Protein AF-0000000080395780 (afdb_homodimer)

Nearest PDB structures (foldseek):
  2gs4-assembly1_A  TM=7.075E-01  e=8.295E-01  Escherichia coli
  2chp-assembly1_A  TM=6.358E-01  e=5.399E-01  Bacillus subtilis subsp. subtilis str. 168
  1n1q-assembly1_A  TM=7.567E-01  e=1.514E+00  Brevibacillus brevis
  2c41-assembly1_C  TM=6.742E-01  e=4.430E+00  Thermosynechococcus vestitus BP-1
  2gs4-assembly1_A  TM=7.280E-01  e=5.496E-01  Escherichia coli

Structure (mmCIF, N/CA/C/O backbone):
data_AF-0000000080395780-model_v1
#
loop_
_entity.id
_entity.type
_entity.pdbx_description
1 polymer 'Oxidoreductase transition metal ion binding protein'
#
loop_
_atom_site.group_PDB
_atom_site.id
_atom_site.type_symbol
_atom_site.label_atom_id
_atom_site.label_alt_id
_atom_site.label_comp_id
_atom_site.label_asym_id
_atom_site.label_entity_id
_atom_site.label_seq_id
_atom_site.pdbx_PDB_ins_code
_atom_site.Cartn_x
_atom_site.Cartn_y
_atom_site.Cartn_z
_atom_site.occupancy
_atom_site.B_iso_or_equiv
_atom_site.auth_seq_id
_atom_site.auth_comp_id
_atom_site.auth_asym_id
_atom_site.auth_atom_id
_atom_site.pdbx_PDB_model_num
ATOM 1 N N . MET A 1 1 ? -38.292 28.309 -46.746 1 22.97 1 MET A N 1
ATOM 2 C CA . MET A 1 1 ? -38.407 27.853 -45.364 1 22.97 1 MET A CA 1
ATOM 3 C C . MET A 1 1 ? -37.079 27.293 -44.864 1 22.97 1 MET A C 1
ATOM 5 O O . MET A 1 1 ? -36.515 26.383 -45.475 1 22.97 1 MET A O 1
ATOM 9 N N . PRO A 1 2 ? -36.232 28.089 -44.242 1 26.57 2 PRO A N 1
ATOM 10 C CA . PRO A 1 2 ? -34.82 27.813 -43.964 1 26.57 2 PRO A CA 1
ATOM 11 C C . PRO A 1 2 ? -34.623 26.592 -43.069 1 26.57 2 PRO A C 1
ATOM 13 O O . PRO A 1 2 ? -35.504 26.256 -42.273 1 26.57 2 PRO A O 1
ATOM 16 N N . LEU A 1 3 ? -33.977 25.518 -43.678 1 27.92 3 LEU A N 1
ATOM 17 C CA . LEU A 1 3 ? -33.705 24.191 -43.136 1 27.92 3 LEU A CA 1
ATOM 18 C C . LEU A 1 3 ? -33.093 24.289 -41.742 1 27.92 3 LEU A C 1
ATOM 20 O O . LEU A 1 3 ? -32.237 25.141 -41.494 1 27.92 3 LEU A O 1
ATOM 24 N N . PRO A 1 4 ? -33.887 23.835 -40.755 1 25.68 4 PRO A N 1
ATOM 25 C CA . PRO A 1 4 ? -33.547 24.086 -39.352 1 25.68 4 PRO A CA 1
ATOM 26 C C . PRO A 1 4 ? -32.147 23.597 -38.988 1 25.68 4 PRO A C 1
ATOM 28 O O . PRO A 1 4 ? -31.62 22.687 -39.633 1 25.68 4 PRO A O 1
ATOM 31 N N . PRO A 1 5 ? -31.367 24.479 -38.331 1 24.95 5 PRO A N 1
ATOM 32 C CA . PRO A 1 5 ? -29.953 24.238 -38.037 1 24.95 5 PRO A CA 1
ATOM 33 C C . PRO A 1 5 ? -29.713 22.894 -37.355 1 24.95 5 PRO A C 1
ATOM 35 O O . PRO A 1 5 ? -30.627 22.336 -36.742 1 24.95 5 PRO A O 1
ATOM 38 N N . THR A 1 6 ? -28.718 22.158 -37.886 1 23.05 6 THR A N 1
ATOM 39 C CA . THR A 1 6 ? -28.119 20.863 -37.581 1 23.05 6 THR A CA 1
ATOM 40 C C . THR A 1 6 ? -27.746 20.774 -36.104 1 23.05 6 THR A C 1
ATOM 42 O O . THR A 1 6 ? -27.019 21.626 -35.589 1 23.05 6 THR A O 1
ATOM 45 N N . LEU A 1 7 ? -28.605 20.199 -35.322 1 21.46 7 LEU A N 1
ATOM 46 C CA . LEU A 1 7 ? -28.451 20.039 -33.88 1 21.46 7 LEU A CA 1
ATOM 47 C C . LEU A 1 7 ? -27.068 19.495 -33.538 1 21.46 7 LEU A C 1
ATOM 49 O O . LEU A 1 7 ? -26.68 18.428 -34.018 1 21.46 7 LEU A O 1
ATOM 53 N N . ALA A 1 8 ? -26.124 20.363 -33.09 1 24.53 8 ALA A N 1
ATOM 54 C CA . ALA A 1 8 ? -24.772 20.154 -32.575 1 24.53 8 ALA A CA 1
ATOM 55 C C . ALA A 1 8 ? -24.752 19.054 -31.518 1 24.53 8 ALA A C 1
ATOM 57 O O . ALA A 1 8 ? -25.486 19.12 -30.53 1 24.53 8 ALA A O 1
ATOM 58 N N . SER A 1 9 ? -24.48 17.766 -31.97 1 21.58 9 SER A N 1
ATOM 59 C CA . SER A 1 9 ? -24.345 16.52 -31.223 1 21.58 9 SER A CA 1
ATOM 60 C C . SER A 1 9 ? -23.449 16.701 -30.002 1 21.58 9 SER A C 1
ATOM 62 O O . SER A 1 9 ? -22.261 17.001 -30.137 1 21.58 9 SER A O 1
ATOM 64 N N . GLN A 1 10 ? -23.991 17.311 -28.935 1 21.54 10 GLN A N 1
ATOM 65 C CA . GLN A 1 10 ? -23.267 17.482 -27.68 1 21.54 10 GLN A CA 1
ATOM 66 C C . GLN A 1 10 ? -22.61 16.177 -27.241 1 21.54 10 GLN A C 1
ATOM 68 O O . GLN A 1 10 ? -23.292 15.172 -27.031 1 21.54 10 GLN A O 1
ATOM 73 N N . SER A 1 11 ? -21.406 15.96 -27.759 1 23.2 11 SER A N 1
ATOM 74 C CA . SER A 1 11 ? -20.476 14.898 -27.389 1 23.2 11 SER A CA 1
ATOM 75 C C . SER A 1 11 ? -20.367 14.762 -25.874 1 23.2 11 SER A C 1
ATOM 77 O O . SER A 1 11 ? -19.863 15.662 -25.199 1 23.2 11 SER A O 1
ATOM 79 N N . SER A 1 12 ? -21.475 14.328 -25.253 1 23.87 12 SER A N 1
ATOM 80 C CA . SER A 1 12 ? -21.485 14.106 -23.811 1 23.87 12 SER A CA 1
ATOM 81 C C . SER A 1 12 ? -20.222 13.382 -23.354 1 23.87 12 SER A C 1
ATOM 83 O O . SER A 1 12 ? -19.944 12.267 -23.799 1 23.87 12 SER A O 1
ATOM 85 N N . ASP A 1 13 ? -19.216 14.164 -23.082 1 25.32 13 ASP A N 1
ATOM 86 C CA . ASP A 1 13 ? -17.92 13.808 -22.513 1 25.32 13 ASP A CA 1
ATOM 87 C C . ASP A 1 13 ? -18.083 12.872 -21.318 1 25.32 13 ASP A C 1
ATOM 89 O O . ASP A 1 13 ? -18.574 13.283 -20.263 1 25.32 13 ASP A O 1
ATOM 93 N N . ILE A 1 14 ? -18.591 11.61 -21.573 1 26.48 14 ILE A N 1
ATOM 94 C CA . ILE A 1 14 ? -18.611 10.565 -20.555 1 26.48 14 ILE A CA 1
ATOM 95 C C . ILE A 1 14 ? -17.291 10.568 -19.787 1 26.48 14 ILE A C 1
ATOM 97 O O . ILE A 1 14 ? -16.237 10.266 -20.351 1 26.48 14 ILE A O 1
ATOM 101 N N . THR A 1 15 ? -17.154 11.487 -18.906 1 25.93 15 THR A N 1
ATOM 102 C CA . THR A 1 15 ? -16.013 11.532 -17.998 1 25.93 15 THR A CA 1
ATOM 103 C C . THR A 1 15 ? -15.723 10.147 -17.426 1 25.93 15 THR A C 1
ATOM 105 O O . THR A 1 15 ? -16.624 9.482 -16.911 1 25.93 15 THR A O 1
ATOM 108 N N . PRO A 1 16 ? -14.752 9.432 -17.935 1 26.3 16 PRO A N 1
ATOM 109 C CA . PRO A 1 16 ? -14.407 8.09 -17.461 1 26.3 16 PRO A CA 1
ATOM 110 C C . PRO A 1 16 ? -14.541 7.945 -15.947 1 26.3 16 PRO A C 1
ATOM 112 O O . PRO A 1 16 ? -14.08 8.81 -15.198 1 26.3 16 PRO A O 1
ATOM 115 N N . LEU A 1 17 ? -15.676 7.398 -15.512 1 29.2 17 LEU A N 1
ATOM 116 C CA . LEU A 1 17 ? -15.843 7.05 -14.105 1 29.2 17 LEU A CA 1
ATOM 117 C C . LEU A 1 17 ? -14.502 6.698 -13.47 1 29.2 17 LEU A C 1
ATOM 119 O O . LEU A 1 17 ? -13.696 5.98 -14.067 1 29.2 17 LEU A O 1
ATOM 123 N N . ALA A 1 18 ? -14.083 7.365 -12.503 1 31.05 18 ALA A N 1
ATOM 124 C CA . ALA A 1 18 ? -12.911 7.217 -11.643 1 31.05 18 ALA A CA 1
ATOM 125 C C . ALA A 1 18 ? -12.582 5.744 -11.413 1 31.05 18 ALA A C 1
ATOM 127 O O . ALA A 1 18 ? -13.469 4.944 -11.105 1 31.05 18 ALA A O 1
ATOM 128 N N . THR A 1 19 ? -11.673 5.049 -12.009 1 33.39 19 THR A N 1
ATOM 129 C CA . THR A 1 19 ? -11.077 3.718 -12 1 33.39 19 THR A CA 1
ATOM 130 C C . THR A 1 19 ? -11.135 3.108 -10.602 1 33.39 19 THR A C 1
ATOM 132 O O . THR A 1 19 ? -10.707 3.732 -9.628 1 33.39 19 THR A O 1
ATOM 135 N N . SER A 1 20 ? -12.143 2.369 -10.215 1 35.5 20 SER A N 1
ATOM 136 C CA . SER A 1 20 ? -12.402 1.495 -9.076 1 35.5 20 SER A CA 1
ATOM 137 C C . SER A 1 20 ? -11.125 0.806 -8.605 1 35.5 20 SER A C 1
ATOM 139 O O . SER A 1 20 ? -11.176 -0.121 -7.794 1 35.5 20 SER A O 1
ATOM 141 N N . GLU A 1 21 ? -10.089 1.049 -9.14 1 38.84 21 GLU A N 1
ATOM 142 C CA . GLU A 1 21 ? -8.811 0.377 -8.927 1 38.84 21 GLU A CA 1
ATOM 143 C C . GLU A 1 21 ? -8.648 -0.049 -7.471 1 38.84 21 GLU A C 1
ATOM 145 O O . GLU A 1 21 ? -8.166 -1.148 -7.19 1 38.84 21 GLU A O 1
ATOM 150 N N . ASP A 1 22 ? -8.471 0.922 -6.386 1 44.02 22 ASP A N 1
ATOM 151 C CA . ASP A 1 22 ? -7.91 0.649 -5.066 1 44.02 22 ASP A CA 1
ATOM 152 C C . ASP A 1 22 ? -9.013 0.372 -4.047 1 44.02 22 ASP A C 1
ATOM 154 O O . ASP A 1 22 ? -9.383 1.254 -3.27 1 44.02 22 ASP A O 1
ATOM 158 N N . SER A 1 23 ? -10.056 -0.234 -4.441 1 52.69 23 SER A N 1
ATOM 159 C CA . SER A 1 23 ? -10.938 -0.383 -3.289 1 52.69 23 SER A CA 1
ATOM 160 C C . SER A 1 23 ? -10.181 -0.916 -2.078 1 52.69 23 SER A C 1
ATOM 162 O O . SER A 1 23 ? -9.807 -2.09 -2.04 1 52.69 23 SER A O 1
ATOM 164 N N . PRO A 1 24 ? -9.464 0.003 -1.349 1 59.15 24 PRO A N 1
ATOM 165 C CA . PRO A 1 24 ? -8.617 -0.388 -0.219 1 59.15 24 PRO A CA 1
ATOM 166 C C . PRO A 1 24 ? -9.38 -1.173 0.846 1 59.15 24 PRO A C 1
ATOM 168 O O . PRO A 1 24 ? -10.585 -0.977 1.018 1 59.15 24 PRO A O 1
ATOM 171 N N . CYS A 1 25 ? -9.051 -2.385 1.11 1 77.61 25 CYS A N 1
ATOM 172 C CA . CYS A 1 25 ? -9.531 -3.276 2.16 1 77.61 25 CYS A CA 1
ATOM 173 C C . CYS A 1 25 ? -9.529 -2.576 3.513 1 77.61 25 CYS A C 1
ATOM 175 O O . CYS A 1 25 ? -8.78 -2.958 4.414 1 77.61 25 CYS A O 1
ATOM 177 N N . PHE A 1 26 ? -10.298 -1.394 3.547 1 85.2 26 PHE A N 1
ATOM 178 C CA . PHE A 1 26 ? -10.492 -0.717 4.824 1 85.2 26 PHE A CA 1
ATOM 179 C C . PHE A 1 26 ? -11.881 -1.003 5.383 1 85.2 26 PHE A C 1
ATOM 181 O O . PHE A 1 26 ? -12.866 -1.004 4.642 1 85.2 26 PHE A O 1
ATOM 188 N N . GLY A 1 27 ? -11.997 -1.298 6.693 1 84.65 27 GLY A N 1
ATOM 189 C CA . GLY A 1 27 ? -13.31 -1.376 7.313 1 84.65 27 GLY A CA 1
ATOM 190 C C . GLY A 1 27 ? -14.05 -0.052 7.312 1 84.65 27 GLY A C 1
ATOM 191 O O . GLY A 1 27 ? -15.246 -0.003 7.018 1 84.65 27 GLY A O 1
ATOM 192 N N . ASP A 1 28 ? -13.434 0.92 7.692 1 90.12 28 ASP A N 1
ATOM 193 C CA . ASP A 1 28 ? -13.882 2.309 7.689 1 90.12 28 ASP A CA 1
ATOM 194 C C . ASP A 1 28 ? -12.695 3.269 7.646 1 90.12 28 ASP A C 1
ATOM 196 O O . ASP A 1 28 ? -11.547 2.839 7.518 1 90.12 28 ASP A O 1
ATOM 200 N N . ILE A 1 29 ? -13.002 4.528 7.699 1 92 29 ILE A N 1
ATOM 201 C CA . ILE A 1 29 ? -11.956 5.53 7.529 1 92 29 ILE A CA 1
ATOM 202 C C . ILE A 1 29 ? -10.988 5.471 8.708 1 92 29 ILE A C 1
ATOM 204 O O . ILE A 1 29 ? -9.805 5.79 8.565 1 92 29 ILE A O 1
ATOM 208 N N . PHE A 1 30 ? -11.456 5.095 9.909 1 92.54 30 PHE A N 1
ATOM 209 C CA . PHE A 1 30 ? -10.594 4.936 11.074 1 92.54 30 PHE A CA 1
ATOM 210 C C . PHE A 1 30 ? -9.582 3.818 10.851 1 92.54 30 PHE A C 1
ATOM 212 O O . PHE A 1 30 ? -8.399 3.974 11.159 1 92.54 30 PHE A O 1
ATOM 219 N N . ASP A 1 31 ? -10.036 2.771 10.287 1 92.29 31 ASP A N 1
ATOM 220 C CA . ASP A 1 31 ? -9.17 1.645 9.95 1 92.29 31 ASP A CA 1
ATOM 221 C C . ASP A 1 31 ? -8.102 2.058 8.939 1 92.29 31 ASP A C 1
ATOM 223 O O . ASP A 1 31 ? -6.948 1.636 9.04 1 92.29 31 ASP A O 1
ATOM 227 N N . ALA A 1 32 ? -8.509 2.826 7.976 1 94.34 32 ALA A N 1
ATOM 228 C CA . ALA A 1 32 ? -7.555 3.338 6.995 1 94.34 32 ALA A CA 1
ATOM 229 C C . ALA A 1 32 ? -6.459 4.156 7.671 1 94.34 32 ALA A C 1
ATOM 231 O O . ALA A 1 32 ? -5.273 3.97 7.389 1 94.34 32 ALA A O 1
ATOM 232 N N . GLY A 1 33 ? -6.874 5.005 8.528 1 96.46 33 GLY A N 1
ATOM 233 C CA . GLY A 1 33 ? -5.907 5.815 9.251 1 96.46 33 GLY A CA 1
ATOM 234 C C . GLY A 1 33 ? -4.962 4.994 10.108 1 96.46 33 GLY A C 1
ATOM 235 O O . GLY A 1 33 ? -3.77 5.297 10.192 1 96.46 33 GLY A O 1
ATOM 236 N N . LEU A 1 34 ? -5.501 3.981 10.737 1 95.53 34 LEU A N 1
ATOM 237 C CA . LEU A 1 34 ? -4.67 3.106 11.557 1 95.53 34 LEU A CA 1
ATOM 238 C C . LEU A 1 34 ? -3.612 2.409 10.709 1 95.53 34 LEU A C 1
ATOM 240 O O . LEU A 1 34 ? -2.462 2.272 11.133 1 95.53 34 LEU A O 1
ATOM 244 N N . LYS A 1 35 ? -4.003 1.974 9.572 1 93.32 35 LYS A N 1
ATOM 245 C CA . LYS A 1 35 ? -3.053 1.326 8.673 1 93.32 35 LYS A CA 1
ATOM 246 C C . LYS A 1 35 ? -1.955 2.294 8.243 1 93.32 35 LYS A C 1
ATOM 248 O O . LYS A 1 35 ? -0.789 1.909 8.134 1 93.32 35 LYS A O 1
ATOM 253 N N . VAL A 1 36 ? -2.325 3.503 8.008 1 96.29 36 VAL A N 1
ATOM 254 C CA . VAL A 1 36 ? -1.35 4.52 7.632 1 96.29 36 VAL A CA 1
ATOM 255 C C . VAL A 1 36 ? -0.366 4.743 8.779 1 96.29 36 VAL A C 1
ATOM 257 O O . VAL A 1 36 ? 0.85 4.716 8.576 1 96.29 36 VAL A O 1
ATOM 260 N N . LEU A 1 37 ? -0.902 4.904 9.968 1 97.27 37 LEU A N 1
ATOM 261 C CA . LEU A 1 37 ? -0.057 5.228 11.112 1 97.27 37 LEU A CA 1
ATOM 262 C C . LEU A 1 37 ? 0.855 4.057 11.462 1 97.27 37 LEU A C 1
ATOM 264 O O . LEU A 1 37 ? 1.933 4.252 12.029 1 97.27 37 LEU A O 1
ATOM 268 N N . ASN A 1 38 ? 0.49 2.876 11.051 1 94.02 38 ASN A N 1
ATOM 269 C CA . ASN A 1 38 ? 1.279 1.696 11.388 1 94.02 38 ASN A CA 1
ATOM 270 C C . ASN A 1 38 ? 2.243 1.326 10.264 1 94.02 38 ASN A C 1
ATOM 272 O O . ASN A 1 38 ? 3.11 0.469 10.442 1 94.02 38 ASN A O 1
ATOM 276 N N . ALA A 1 39 ? 2.071 1.9 9.123 1 90.48 39 ALA A N 1
ATOM 277 C CA . ALA A 1 39 ? 3.033 1.683 8.046 1 90.48 39 ALA A CA 1
ATOM 278 C C . ALA A 1 39 ? 4.341 2.42 8.322 1 90.48 39 ALA A C 1
ATOM 280 O O . ALA A 1 39 ? 4.33 3.563 8.786 1 90.48 39 ALA A O 1
ATOM 281 N N . SER A 1 40 ? 5.409 1.794 8.107 1 89.32 40 SER A N 1
ATOM 282 C CA . SER A 1 40 ? 6.699 2.428 8.361 1 89.32 40 SER A CA 1
ATOM 283 C C . SER A 1 40 ? 7.187 3.198 7.138 1 89.32 40 SER A C 1
ATOM 285 O O . SER A 1 40 ? 7.938 4.166 7.267 1 89.32 40 SER A O 1
ATOM 287 N N . CYS A 1 41 ? 6.718 2.866 5.953 1 89.29 41 CYS A N 1
ATOM 288 C CA . CYS A 1 41 ? 7.176 3.45 4.698 1 89.29 41 CYS A CA 1
ATOM 289 C C . CYS A 1 41 ? 6.356 4.684 4.34 1 89.29 41 CYS A C 1
ATOM 291 O O . CYS A 1 41 ? 5.137 4.6 4.181 1 89.29 41 CYS A O 1
ATOM 293 N N . PRO A 1 42 ? 7.011 5.776 4.158 1 93.29 42 PRO A N 1
ATOM 294 C CA . PRO A 1 42 ? 6.266 6.995 3.834 1 93.29 42 PRO A CA 1
ATOM 295 C C . PRO A 1 42 ? 5.506 6.889 2.514 1 93.29 42 PRO A C 1
ATOM 297 O O . PRO A 1 42 ? 4.435 7.483 2.365 1 93.29 42 PRO A O 1
ATOM 300 N N . PHE A 1 43 ? 6.061 6.202 1.592 1 90.6 43 PHE A N 1
ATOM 301 C CA . PHE A 1 43 ? 5.372 6.029 0.319 1 90.6 43 PHE A CA 1
ATOM 302 C C . PHE A 1 43 ? 4.104 5.202 0.497 1 90.6 43 PHE A C 1
ATOM 304 O O . PHE A 1 43 ? 3.08 5.484 -0.127 1 90.6 43 PHE A O 1
ATOM 311 N N . GLN A 1 44 ? 4.218 4.21 1.323 1 89.87 44 GLN A N 1
ATOM 312 C CA . GLN A 1 44 ? 3.034 3.413 1.625 1 89.87 44 GLN A CA 1
ATOM 313 C C . GLN A 1 44 ? 1.99 4.24 2.369 1 89.87 44 GLN A C 1
ATOM 315 O O . GLN A 1 44 ? 0.789 4.098 2.125 1 89.87 44 GLN A O 1
ATOM 320 N N . LYS A 1 45 ? 2.453 5.05 3.253 1 95.03 45 LYS A N 1
ATOM 321 C CA . LYS A 1 45 ? 1.538 5.95 3.949 1 95.03 45 LYS A CA 1
ATOM 322 C C . LYS A 1 45 ? 0.757 6.811 2.961 1 95.03 45 LYS A C 1
ATOM 324 O O . LYS A 1 45 ? -0.456 6.98 3.1 1 95.03 45 LYS A O 1
ATOM 329 N N . ALA A 1 46 ? 1.491 7.333 2.031 1 96.09 46 ALA A N 1
ATOM 330 C CA . ALA A 1 46 ? 0.864 8.203 1.039 1 96.09 46 ALA A CA 1
ATOM 331 C C . ALA A 1 46 ? -0.147 7.432 0.195 1 96.09 46 ALA A C 1
ATOM 333 O O . ALA A 1 46 ? -1.274 7.89 -0.006 1 96.09 46 ALA A O 1
ATOM 334 N N . SER A 1 47 ? 0.25 6.274 -0.216 1 91.04 47 SER A N 1
ATOM 335 C CA . SER A 1 47 ? -0.625 5.458 -1.052 1 91.04 47 SER A CA 1
ATOM 336 C C . SER A 1 47 ? -1.884 5.046 -0.297 1 91.04 47 SER A C 1
ATOM 338 O O . SER A 1 47 ? -2.988 5.106 -0.841 1 91.04 47 SER A O 1
ATOM 340 N N . LEU A 1 48 ? -1.706 4.622 0.919 1 93.04 48 LEU A N 1
ATOM 341 C CA . LEU A 1 48 ? -2.841 4.229 1.747 1 93.04 48 LEU A CA 1
ATOM 342 C C . LEU A 1 48 ? -3.771 5.413 1.993 1 93.04 48 LEU A C 1
ATOM 344 O O . LEU A 1 48 ? -4.995 5.259 1.98 1 93.04 48 LEU A O 1
ATOM 348 N N . THR A 1 49 ? -3.172 6.515 2.17 1 96.94 49 THR A N 1
ATOM 349 C CA . THR A 1 49 ? -3.957 7.723 2.398 1 96.94 49 THR A CA 1
ATOM 350 C C . THR A 1 49 ? -4.81 8.052 1.176 1 96.94 49 THR A C 1
ATOM 352 O O . THR A 1 49 ? -6.02 8.256 1.293 1 96.94 49 THR A O 1
ATOM 355 N N . LEU A 1 50 ? -4.179 8.093 0.087 1 94.92 50 LEU A N 1
ATOM 356 C CA . LEU A 1 50 ? -4.907 8.422 -1.134 1 94.92 50 LEU A CA 1
ATOM 357 C C . LEU A 1 50 ? -6.025 7.417 -1.388 1 94.92 50 LEU A C 1
ATOM 359 O O . LEU A 1 50 ? -7.164 7.805 -1.659 1 94.92 50 LEU A O 1
ATOM 363 N N . SER A 1 51 ? -5.696 6.2 -1.2 1 90.7 51 SER A N 1
ATOM 364 C CA . SER A 1 51 ? -6.686 5.151 -1.422 1 90.7 51 SER A CA 1
ATOM 365 C C . SER A 1 51 ? -7.849 5.272 -0.443 1 90.7 51 SER A C 1
ATOM 367 O O . SER A 1 51 ? -9.012 5.163 -0.836 1 90.7 51 SER A O 1
ATOM 369 N N . GLY A 1 52 ? -7.509 5.459 0.828 1 93.45 52 GLY A N 1
ATOM 370 C CA . GLY A 1 52 ? -8.537 5.555 1.851 1 93.45 52 GLY A CA 1
ATOM 371 C C . GLY A 1 52 ? -9.412 6.786 1.706 1 93.45 52 GLY A C 1
ATOM 372 O O . GLY A 1 52 ? -10.64 6.692 1.763 1 93.45 52 GLY A O 1
ATOM 373 N N . VAL A 1 53 ? -8.823 7.875 1.454 1 96.39 53 VAL A N 1
ATOM 374 C CA . VAL A 1 53 ? -9.571 9.125 1.371 1 96.39 53 VAL A CA 1
ATOM 375 C C . VAL A 1 53 ? -10.398 9.148 0.087 1 96.39 53 VAL A C 1
ATOM 377 O O . VAL A 1 53 ? -11.542 9.609 0.087 1 96.39 53 VAL A O 1
ATOM 380 N N . ASP A 1 54 ? -9.826 8.681 -0.981 1 91.9 54 ASP A N 1
ATOM 381 C CA . ASP A 1 54 ? -10.595 8.608 -2.219 1 91.9 54 ASP A CA 1
ATOM 382 C C . ASP A 1 54 ? -11.814 7.703 -2.056 1 91.9 54 ASP A C 1
ATOM 384 O O . ASP A 1 54 ? -12.904 8.03 -2.53 1 91.9 54 ASP A O 1
ATOM 388 N N . ALA A 1 55 ? -11.624 6.609 -1.362 1 88.76 55 ALA A N 1
ATOM 389 C CA . ALA A 1 55 ? -12.752 5.718 -1.101 1 88.76 55 ALA A CA 1
ATOM 390 C C . ALA A 1 55 ? -13.827 6.421 -0.277 1 88.76 55 ALA A C 1
ATOM 392 O O . ALA A 1 55 ? -15.022 6.228 -0.511 1 88.76 55 ALA A O 1
ATOM 393 N N . TYR A 1 56 ? -13.428 7.216 0.684 1 92.37 56 TYR A N 1
ATOM 394 C CA . TYR A 1 56 ? -14.357 7.971 1.516 1 92.37 56 TYR A CA 1
ATOM 395 C C . TYR A 1 56 ? -15.105 9.013 0.692 1 92.37 56 TYR A C 1
ATOM 397 O O . TYR A 1 56 ? -16.332 9.111 0.769 1 92.37 56 TYR A O 1
ATOM 405 N N . LEU A 1 57 ? -14.386 9.717 -0.135 1 88.16 57 LEU A N 1
ATOM 406 C CA . LEU A 1 57 ? -14.965 10.798 -0.926 1 88.16 57 LEU A CA 1
ATOM 407 C C . LEU A 1 57 ? -15.904 10.247 -1.994 1 88.16 57 LEU A C 1
ATOM 409 O O . LEU A 1 57 ? -16.868 10.912 -2.381 1 88.16 57 LEU A O 1
ATOM 413 N N . GLU A 1 58 ? -15.68 9.083 -2.392 1 84.95 58 GLU A N 1
ATOM 414 C CA . GLU A 1 58 ? -16.502 8.448 -3.416 1 84.95 58 GLU A CA 1
ATOM 415 C C . GLU A 1 58 ? -17.668 7.684 -2.793 1 84.95 58 GLU A C 1
ATOM 417 O O . GLU A 1 58 ? -18.476 7.085 -3.506 1 84.95 58 GLU A O 1
ATOM 422 N N . GLY A 1 59 ? -17.747 7.671 -1.489 1 85.62 59 GLY A N 1
ATOM 423 C CA . GLY A 1 59 ? -18.858 7.04 -0.795 1 85.62 59 GLY A CA 1
ATOM 424 C C . GLY A 1 59 ? -18.666 5.549 -0.593 1 85.62 59 GLY A C 1
ATOM 425 O O . GLY A 1 59 ? -19.587 4.852 -0.162 1 85.62 59 GLY A O 1
ATOM 426 N N . ARG A 1 60 ? -17.453 5.042 -0.797 1 83.34 60 ARG A N 1
ATOM 427 C CA . ARG A 1 60 ? -17.184 3.611 -0.698 1 83.34 60 ARG A CA 1
ATOM 428 C C . ARG A 1 60 ? -16.67 3.245 0.691 1 83.34 60 ARG A C 1
ATOM 430 O O . ARG A 1 60 ? -16.565 2.064 1.028 1 83.34 60 ARG A O 1
ATOM 437 N N . LEU A 1 61 ? -16.318 4.199 1.439 1 87.64 61 LEU A N 1
ATOM 438 C CA . LEU A 1 61 ? -15.805 4.043 2.796 1 87.64 61 LEU A CA 1
ATOM 439 C C . LEU A 1 61 ? -16.465 5.039 3.743 1 87.64 61 LEU A C 1
ATOM 441 O O . LEU A 1 61 ? -16.621 6.215 3.405 1 87.64 61 LEU A O 1
ATOM 445 N N . GLY A 1 62 ? -16.92 4.573 4.801 1 87.7 62 GLY A N 1
ATOM 446 C CA . GLY A 1 62 ? -17.62 5.446 5.73 1 87.7 62 GLY A CA 1
ATOM 447 C C . GLY A 1 62 ? -16.85 5.691 7.014 1 87.7 62 GLY A C 1
ATOM 448 O O . GLY A 1 62 ? -15.745 5.173 7.19 1 87.7 62 GLY A O 1
ATOM 449 N N . LEU A 1 63 ? -17.428 6.543 7.752 1 88.03 63 LEU A N 1
ATOM 450 C CA . LEU A 1 63 ? -16.965 6.717 9.125 1 88.03 63 LEU A CA 1
ATOM 451 C C . LEU A 1 63 ? -17.322 5.504 9.977 1 88.03 63 LEU A C 1
ATOM 453 O O . LEU A 1 63 ? -18.201 4.72 9.61 1 88.03 63 LEU A O 1
ATOM 457 N N . PRO A 1 64 ? -16.512 5.325 11.061 1 82.27 64 PRO A N 1
ATOM 458 C CA . PRO A 1 64 ? -16.941 4.237 11.942 1 82.27 64 PRO A CA 1
ATOM 459 C C . PRO A 1 64 ? -18.373 4.412 12.441 1 82.27 64 PRO A C 1
ATOM 461 O O . PRO A 1 64 ? -18.791 5.531 12.749 1 82.27 64 PRO A O 1
ATOM 464 N N . SER A 1 65 ? -19.053 3.27 12.442 1 79.26 65 SER A N 1
ATOM 465 C CA . SER A 1 65 ? -20.446 3.293 12.876 1 79.26 65 SER A CA 1
ATOM 466 C C . SER A 1 65 ? -20.558 3.631 14.359 1 79.26 65 SER A C 1
ATOM 468 O O . SER A 1 65 ? -21.591 4.13 14.811 1 79.26 65 SER A O 1
ATOM 470 N N . SER A 1 66 ? -19.541 3.462 15.079 1 78.41 66 SER A N 1
ATOM 471 C CA . SER A 1 66 ? -19.571 3.641 16.527 1 78.41 66 SER A CA 1
ATOM 472 C C . SER A 1 66 ? -19.155 5.055 16.918 1 78.41 66 SER A C 1
ATOM 474 O O . SER A 1 66 ? -18.951 5.343 18.1 1 78.41 66 SER A O 1
ATOM 476 N N . LEU A 1 67 ? -19.087 5.961 16.002 1 77.43 67 LEU A N 1
ATOM 477 C CA . LEU A 1 67 ? -18.66 7.311 16.355 1 77.43 67 LEU A CA 1
ATOM 478 C C . LEU A 1 67 ? -19.727 8.018 17.184 1 77.43 67 LEU A C 1
ATOM 480 O O . LEU A 1 67 ? -20.922 7.879 16.915 1 77.43 67 LEU A O 1
ATOM 484 N N . PRO A 1 68 ? -19.323 8.77 18.195 1 76.24 68 PRO A N 1
ATOM 485 C CA . PRO A 1 68 ? -17.939 8.946 18.641 1 76.24 68 PRO A CA 1
ATOM 486 C C . PRO A 1 68 ? -17.395 7.723 19.374 1 76.24 68 PRO A C 1
ATOM 488 O O . PRO A 1 68 ? -18.147 7.021 20.055 1 76.24 68 PRO A O 1
ATOM 491 N N . LEU A 1 69 ? -16.157 7.455 19.195 1 83.17 69 LEU A N 1
ATOM 492 C CA . LEU A 1 69 ? -15.471 6.393 19.922 1 83.17 69 LEU A CA 1
ATOM 493 C C . LEU A 1 69 ? -15.113 6.844 21.334 1 83.17 69 LEU A C 1
ATOM 495 O O . LEU A 1 69 ? -14.968 8.041 21.589 1 83.17 69 LEU A O 1
ATOM 499 N N . SER A 1 70 ? -15.085 5.896 22.233 1 88.09 70 SER A N 1
ATOM 500 C CA . SER A 1 70 ? -14.626 6.252 23.572 1 88.09 70 SER A CA 1
ATOM 501 C C . SER A 1 70 ? -13.124 6.515 23.59 1 88.09 70 SER A C 1
ATOM 503 O O . SER A 1 70 ? -12.39 6.01 22.739 1 88.09 70 SER A O 1
ATOM 505 N N . LYS A 1 71 ? -12.784 7.358 24.517 1 90 71 LYS A N 1
ATOM 506 C CA . LYS A 1 71 ? -11.366 7.666 24.679 1 90 71 LYS A CA 1
ATOM 507 C C . LYS A 1 71 ? -10.546 6.395 24.877 1 90 71 LYS A C 1
ATOM 509 O O . LYS A 1 71 ? -9.471 6.245 24.292 1 90 71 LYS A O 1
ATOM 514 N N . GLU A 1 72 ? -11.011 5.499 25.641 1 91.71 72 GLU A N 1
ATOM 515 C CA . GLU A 1 72 ? -10.328 4.241 25.93 1 91.71 72 GLU A CA 1
ATOM 516 C C . GLU A 1 72 ? -10.166 3.399 24.668 1 91.71 72 GLU A C 1
ATOM 518 O O . GLU A 1 72 ? -9.099 2.828 24.429 1 91.71 72 GLU A O 1
ATOM 523 N N . GLU A 1 73 ? -11.145 3.351 23.892 1 88.69 73 GLU A N 1
ATOM 524 C CA . GLU A 1 73 ? -11.119 2.586 22.649 1 88.69 73 GLU A CA 1
ATOM 525 C C . GLU A 1 73 ? -10.102 3.162 21.668 1 88.69 73 GLU A C 1
ATOM 527 O O . GLU A 1 73 ? -9.359 2.417 21.027 1 88.69 73 GLU A O 1
ATOM 532 N N . VAL A 1 74 ? -10.124 4.456 21.562 1 90.72 74 VAL A N 1
ATOM 533 C CA . VAL A 1 74 ? -9.227 5.138 20.636 1 90.72 74 VAL A CA 1
ATOM 534 C C . VAL A 1 74 ? -7.779 4.932 21.073 1 90.72 74 VAL A C 1
ATOM 536 O O . VAL A 1 74 ? -6.934 4.523 20.272 1 90.72 74 VAL A O 1
ATOM 539 N N . LEU A 1 75 ? -7.545 5.172 22.355 1 89.82 75 LEU A N 1
ATOM 540 C CA . LEU A 1 75 ? -6.175 5.127 22.854 1 89.82 75 LEU A CA 1
ATOM 541 C C . LEU A 1 75 ? -5.635 3.701 22.833 1 89.82 75 LEU A C 1
ATOM 543 O O . LEU A 1 75 ? -4.424 3.493 22.729 1 89.82 75 LEU A O 1
ATOM 547 N N . ALA A 1 76 ? -6.496 2.734 22.877 1 92.72 76 ALA A N 1
ATOM 548 C CA . ALA A 1 76 ? -6.088 1.333 22.816 1 92.72 76 ALA A CA 1
ATOM 549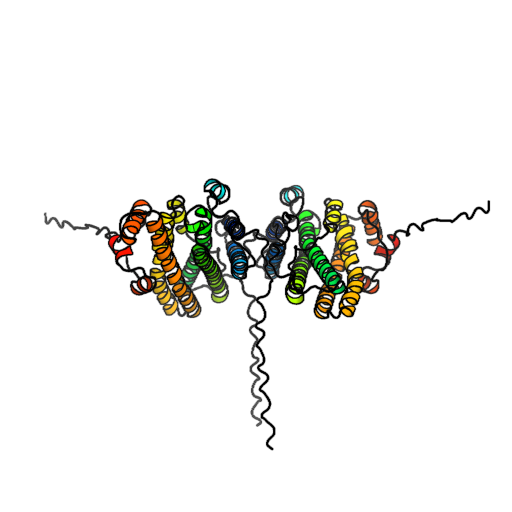 C C . ALA A 1 76 ? -5.662 0.947 21.403 1 92.72 76 ALA A C 1
ATOM 551 O O . ALA A 1 76 ? -4.858 0.03 21.219 1 92.72 76 ALA A O 1
ATOM 552 N N . ARG A 1 77 ? -6.096 1.687 20.453 1 92.13 77 ARG A N 1
ATOM 553 C CA . ARG A 1 77 ? -5.898 1.284 19.065 1 92.13 77 ARG A CA 1
ATOM 554 C C . ARG A 1 77 ? -4.818 2.128 18.397 1 92.13 77 ARG A C 1
ATOM 556 O O . ARG A 1 77 ? -4.099 1.645 17.52 1 92.13 77 ARG A O 1
ATOM 563 N N . ILE A 1 78 ? -4.717 3.367 18.744 1 94.62 78 ILE A N 1
ATOM 564 C CA . ILE A 1 78 ? -3.813 4.284 18.059 1 94.62 78 ILE A CA 1
ATOM 565 C C . ILE A 1 78 ? -2.393 4.105 18.593 1 94.62 78 ILE A C 1
ATOM 567 O O . ILE A 1 78 ? -2.195 3.93 19.798 1 94.62 78 ILE A O 1
ATOM 571 N N . PRO A 1 79 ? -1.442 4.002 17.784 1 95.9 79 PRO A N 1
ATOM 572 C CA . PRO A 1 79 ? -0.065 3.912 18.273 1 95.9 79 PRO A CA 1
ATOM 573 C C . PRO A 1 79 ? 0.389 5.18 18.994 1 95.9 79 PRO A C 1
ATOM 575 O O . PRO A 1 79 ? -0.089 6.274 18.686 1 95.9 79 PRO A O 1
ATOM 578 N N . VAL A 1 80 ? 1.346 4.943 19.876 1 93.73 80 VAL A N 1
ATOM 579 C CA . VAL A 1 80 ? 1.914 6.071 20.606 1 93.73 80 VAL A CA 1
ATOM 580 C C . VAL A 1 80 ? 2.639 7.002 19.637 1 93.73 80 VAL A C 1
ATOM 582 O O . VAL A 1 80 ? 2.547 8.226 19.756 1 93.73 80 VAL A O 1
ATOM 585 N N . LYS A 1 81 ? 3.307 6.423 18.72 1 94.69 81 LYS A N 1
ATOM 586 C CA . LYS A 1 81 ? 4.015 7.115 17.647 1 94.69 81 LYS A CA 1
ATOM 587 C C . LYS A 1 81 ? 3.848 6.385 16.317 1 94.69 81 LYS A C 1
ATOM 589 O O . LYS A 1 81 ? 3.905 5.155 16.268 1 94.69 81 LYS A O 1
ATOM 594 N N . PRO A 1 82 ? 3.537 7.15 15.258 1 95.67 82 PRO A N 1
ATOM 595 C CA . PRO A 1 82 ? 3.461 6.474 13.961 1 95.67 82 PRO A CA 1
ATOM 596 C C . PRO A 1 82 ? 4.736 5.706 13.62 1 95.67 82 PRO A C 1
ATOM 598 O O . PRO A 1 82 ? 5.838 6.16 13.939 1 95.67 82 PRO A O 1
ATOM 601 N N . ALA A 1 83 ? 4.566 4.612 12.976 1 92.92 83 ALA A N 1
ATOM 602 C CA . ALA A 1 83 ? 5.716 3.815 12.558 1 92.92 83 ALA A CA 1
ATOM 603 C C . ALA A 1 83 ? 6.555 4.563 11.526 1 92.92 83 ALA A C 1
ATOM 605 O O . ALA A 1 83 ? 6.016 5.276 10.676 1 92.92 83 ALA A O 1
ATOM 606 N N . ARG A 1 84 ? 7.819 4.41 11.607 1 89.12 84 ARG A N 1
ATOM 607 C CA . ARG A 1 84 ? 8.782 5.008 10.687 1 89.12 84 ARG A CA 1
ATOM 608 C C . ARG A 1 84 ? 9.876 4.012 10.316 1 89.12 84 ARG A C 1
ATOM 610 O O . ARG A 1 84 ? 10.105 3.037 11.035 1 89.12 84 ARG A O 1
ATOM 617 N N . PRO A 1 85 ? 10.356 4.163 9.056 1 78.06 85 PRO A N 1
ATOM 618 C CA . PRO A 1 85 ? 11.454 3.252 8.724 1 78.06 85 PRO A CA 1
ATOM 619 C C . PRO A 1 85 ? 12.598 3.314 9.733 1 78.06 85 PRO A C 1
ATOM 621 O O . PRO A 1 85 ? 12.864 4.374 10.307 1 78.06 85 PRO A O 1
ATOM 624 N N . THR A 1 86 ? 12.977 2.011 10.12 1 62.19 86 THR A N 1
ATOM 625 C CA . THR A 1 86 ? 14.163 1.999 10.97 1 62.19 86 THR A CA 1
ATOM 626 C C . THR A 1 86 ? 15.356 2.612 10.242 1 62.19 86 THR A C 1
ATOM 628 O O . THR A 1 86 ? 15.621 2.279 9.085 1 62.19 86 THR A O 1
ATOM 631 N N . HIS A 1 87 ? 15.548 3.647 10.048 1 50.04 87 HIS A N 1
ATOM 632 C CA . HIS A 1 87 ? 16.694 4.24 9.369 1 50.04 87 HIS A CA 1
ATOM 633 C C . HIS A 1 87 ? 17.948 3.393 9.563 1 50.04 87 HIS A C 1
ATOM 635 O O . HIS A 1 87 ? 18.419 3.223 10.69 1 50.04 87 HIS A O 1
ATOM 641 N N . PRO A 1 88 ? 18.275 2.117 9.044 1 39.17 88 PRO A N 1
ATOM 642 C CA . PRO A 1 88 ? 19.725 2.233 9.214 1 39.17 88 PRO A CA 1
ATOM 643 C C . PRO A 1 88 ? 20.249 3.628 8.879 1 39.17 88 PRO A C 1
ATOM 645 O O . PRO A 1 88 ? 19.657 4.333 8.058 1 39.17 88 PRO A O 1
ATOM 648 N N . ARG A 1 89 ? 20.787 4.471 9.772 1 36.71 89 ARG A N 1
ATOM 649 C CA . ARG A 1 89 ? 21.64 5.517 9.216 1 36.71 89 ARG A CA 1
ATOM 650 C C . ARG A 1 89 ? 22.076 5.171 7.797 1 36.71 89 ARG A C 1
ATOM 652 O O . ARG A 1 89 ? 22.19 3.994 7.446 1 36.71 89 ARG A O 1
ATOM 659 N N . ALA A 1 90 ? 21.893 6.042 6.801 1 32.23 90 ALA A N 1
ATOM 660 C CA . ALA A 1 90 ? 22.358 5.857 5.429 1 32.23 90 ALA A CA 1
ATOM 661 C C . ALA A 1 90 ? 23.397 4.742 5.348 1 32.23 90 ALA A C 1
ATOM 663 O O . ALA A 1 90 ? 24.467 4.837 5.953 1 32.23 90 ALA A O 1
ATOM 664 N N . PRO A 1 91 ? 23.093 3.476 5.394 1 32.54 91 PRO A N 1
ATOM 665 C CA . PRO A 1 91 ? 24.347 2.858 4.955 1 32.54 91 PRO A CA 1
ATOM 666 C C . PRO A 1 91 ? 25.044 3.656 3.856 1 32.54 91 PRO A C 1
ATOM 668 O O . PRO A 1 91 ? 24.391 4.396 3.116 1 32.54 91 PRO A O 1
ATOM 671 N N . SER A 1 92 ? 26.371 3.89 3.951 1 29.58 92 SER A N 1
ATOM 672 C CA . SER A 1 92 ? 27.128 4.355 2.793 1 29.58 92 SER A CA 1
ATOM 673 C C . SER A 1 92 ? 26.537 3.818 1.494 1 29.58 92 SER A C 1
ATOM 675 O O . SER A 1 92 ? 26.306 2.615 1.362 1 29.58 92 SER A O 1
ATOM 677 N N . LEU A 1 93 ? 25.515 4.442 0.954 1 31 93 LEU A N 1
ATOM 678 C CA . LEU A 1 93 ? 25.181 4.099 -0.424 1 31 93 LEU A CA 1
ATOM 679 C C . LEU A 1 93 ? 26.248 3.195 -1.032 1 31 93 LEU A C 1
ATOM 681 O O . LEU A 1 93 ? 27.444 3.419 -0.834 1 31 93 LEU A O 1
ATOM 685 N N . PRO A 1 94 ? 26.023 1.993 -1.255 1 31.38 94 PRO A N 1
ATOM 686 C CA . PRO A 1 94 ? 27.137 1.442 -2.03 1 31.38 94 PRO A CA 1
ATOM 687 C C . PRO A 1 94 ? 27.684 2.428 -3.059 1 31.38 94 PRO A C 1
ATOM 689 O O . PRO A 1 94 ? 26.944 3.28 -3.557 1 31.38 94 PRO A O 1
ATOM 692 N N . SER A 1 95 ? 28.947 2.674 -3.124 1 29.1 95 SER A N 1
ATOM 693 C CA . SER A 1 95 ? 29.797 3.492 -3.983 1 29.1 95 SER A CA 1
ATOM 694 C C . SER A 1 95 ? 29.307 3.47 -5.427 1 29.1 95 SER A C 1
ATOM 696 O O . SER A 1 95 ? 29.767 4.256 -6.257 1 29.1 95 SER A O 1
ATOM 698 N N . SER A 1 96 ? 28.568 2.351 -5.824 1 31.21 96 SER A N 1
ATOM 699 C CA . SER A 1 96 ? 28.51 2.27 -7.28 1 31.21 96 SER A CA 1
ATOM 700 C C . SER A 1 96 ? 27.331 3.065 -7.831 1 31.21 96 SER A C 1
ATOM 702 O O . SER A 1 96 ? 26.971 2.921 -9.002 1 31.21 96 SER A O 1
ATOM 704 N N . VAL A 1 97 ? 26.327 3.423 -7.049 1 31.89 97 VAL A N 1
ATOM 705 C CA . VAL A 1 97 ? 25.424 4.327 -7.752 1 31.89 97 VAL A CA 1
ATOM 706 C C . VAL A 1 97 ? 26.197 5.547 -8.249 1 31.89 97 VAL A C 1
ATOM 708 O O . VAL A 1 97 ? 26.865 6.227 -7.467 1 31.89 97 VAL A O 1
ATOM 711 N N . PRO A 1 98 ? 26.466 5.646 -9.487 1 30.67 98 PRO A N 1
ATOM 712 C CA . PRO A 1 98 ? 27.253 6.8 -9.931 1 30.67 98 PRO A CA 1
ATOM 713 C C . PRO A 1 98 ? 26.789 8.109 -9.297 1 30.67 98 PRO A C 1
ATOM 715 O O . PRO A 1 98 ? 25.585 8.338 -9.155 1 30.67 98 PRO A O 1
ATOM 718 N N . ALA A 1 99 ? 27.503 8.607 -8.227 1 34.19 99 ALA A N 1
ATOM 719 C CA . ALA A 1 99 ? 27.43 10.02 -7.863 1 34.19 99 ALA A CA 1
ATOM 720 C C . ALA A 1 99 ? 26.958 10.867 -9.041 1 34.19 99 ALA A C 1
ATOM 722 O O . ALA A 1 99 ? 27.502 10.765 -10.143 1 34.19 99 ALA A O 1
ATOM 723 N N . GLY A 1 100 ? 25.571 11.048 -9.041 1 35.57 100 GLY A N 1
ATOM 724 C CA . GLY A 1 100 ? 25.306 12.042 -10.069 1 35.57 100 GLY A CA 1
ATOM 725 C C . GLY A 1 100 ? 26.453 13.015 -10.268 1 35.57 100 GLY A C 1
ATOM 726 O O . GLY A 1 100 ? 27.429 12.994 -9.515 1 35.57 100 GLY A O 1
ATOM 727 N N . PRO A 1 101 ? 26.461 13.693 -11.278 1 40.31 101 PRO A N 1
ATOM 728 C CA . PRO A 1 101 ? 27.559 14.637 -11.497 1 40.31 101 PRO A CA 1
ATOM 729 C C . PRO A 1 101 ? 27.85 15.5 -10.271 1 40.31 101 PRO A C 1
ATOM 731 O O . PRO A 1 101 ? 26.966 15.709 -9.436 1 40.31 101 PRO A O 1
ATOM 734 N N . PRO A 1 102 ? 29.038 15.672 -9.867 1 46.2 102 PRO A N 1
ATOM 735 C CA . PRO A 1 102 ? 29.48 16.608 -8.831 1 46.2 102 PRO A CA 1
ATOM 736 C C . PRO A 1 102 ? 28.642 17.884 -8.793 1 46.2 102 PRO A C 1
ATOM 738 O O . PRO A 1 102 ? 28.451 18.533 -9.824 1 46.2 102 PRO A O 1
ATOM 741 N N . MET A 1 103 ? 27.577 17.762 -7.986 1 54.93 103 MET A N 1
ATOM 742 C CA . MET A 1 103 ? 26.728 18.943 -7.857 1 54.93 103 MET A CA 1
ATOM 743 C C . MET A 1 103 ? 27.501 20.104 -7.24 1 54.93 103 MET A C 1
ATOM 745 O O . MET A 1 103 ? 28.341 19.899 -6.361 1 54.93 103 MET A O 1
ATOM 749 N N . SER A 1 104 ? 27.389 21.241 -7.823 1 64.76 104 SER A N 1
ATOM 750 C CA . SER A 1 104 ? 27.912 22.456 -7.207 1 64.76 104 SER A CA 1
ATOM 751 C C . SER A 1 104 ? 27.333 22.659 -5.81 1 64.76 104 SER A C 1
ATOM 753 O O . SER A 1 104 ? 26.305 22.073 -5.467 1 64.76 104 SER A O 1
ATOM 755 N N . GLY A 1 105 ? 28.009 23.285 -4.837 1 62.16 105 GLY A N 1
ATOM 756 C CA . GLY A 1 105 ? 27.532 23.579 -3.495 1 62.16 105 GLY A CA 1
ATOM 757 C C . GLY A 1 105 ? 26.103 24.089 -3.468 1 62.16 105 GLY A C 1
ATOM 758 O O . GLY A 1 105 ? 25.297 23.648 -2.645 1 62.16 105 GLY A O 1
ATOM 759 N N . LYS A 1 106 ? 25.756 24.97 -4.458 1 71.95 106 LYS A N 1
ATOM 760 C CA . LYS A 1 106 ? 24.413 25.533 -4.55 1 71.95 106 LYS A CA 1
ATOM 761 C C . LYS A 1 106 ? 23.383 24.452 -4.866 1 71.95 106 LYS A C 1
ATOM 763 O O . LYS A 1 106 ? 22.302 24.425 -4.274 1 71.95 106 LYS A O 1
ATOM 768 N N . LYS A 1 107 ? 23.714 23.604 -5.655 1 81.37 107 LYS A N 1
ATOM 769 C CA . LYS A 1 107 ? 22.818 22.519 -6.041 1 81.37 107 LYS A CA 1
ATOM 770 C C . LYS A 1 107 ? 22.602 21.546 -4.885 1 81.37 107 LYS A C 1
ATOM 772 O O . LYS A 1 107 ? 21.493 21.047 -4.686 1 81.37 107 LYS A O 1
ATOM 777 N N . LYS A 1 108 ? 23.605 21.43 -4.123 1 85.16 108 LYS A N 1
ATOM 778 C CA . LYS A 1 108 ? 23.495 20.566 -2.951 1 85.16 108 LYS A CA 1
ATOM 779 C C . LYS A 1 108 ? 22.538 21.157 -1.92 1 85.16 108 LYS A C 1
ATOM 781 O O . LYS A 1 108 ? 21.758 20.431 -1.301 1 85.16 108 LYS A O 1
ATOM 786 N N . GLY A 1 109 ? 22.643 22.455 -1.752 1 87.51 109 GLY A N 1
ATOM 787 C CA . GLY A 1 109 ? 21.748 23.137 -0.831 1 87.51 109 GLY A CA 1
ATOM 788 C C . GLY A 1 109 ? 20.29 23.052 -1.242 1 87.51 109 GLY A C 1
ATOM 789 O O . GLY A 1 109 ? 19.412 22.864 -0.398 1 87.51 109 GLY A O 1
ATOM 790 N N . ILE A 1 110 ? 20.084 23.14 -2.533 1 91.1 110 ILE A N 1
ATOM 791 C CA . ILE A 1 110 ? 18.728 23.063 -3.065 1 91.1 110 ILE A CA 1
ATOM 792 C C . ILE A 1 110 ? 18.173 21.655 -2.86 1 91.1 110 ILE A C 1
ATOM 794 O O . ILE A 1 110 ? 17.049 21.488 -2.381 1 91.1 110 ILE A O 1
ATOM 798 N N . VAL A 1 111 ? 18.951 20.714 -3.143 1 92.42 111 VAL A N 1
ATOM 799 C CA . VAL A 1 111 ? 18.546 19.318 -3.007 1 92.42 111 VAL A CA 1
ATOM 800 C C . VAL A 1 111 ? 18.239 19.01 -1.543 1 92.42 111 VAL A C 1
ATOM 802 O O . VAL A 1 111 ? 17.241 18.354 -1.237 1 92.42 111 VAL A O 1
ATOM 805 N N . ALA A 1 112 ? 19.042 19.53 -0.681 1 90.9 112 ALA A N 1
ATOM 806 C CA . ALA A 1 112 ? 18.818 19.336 0.749 1 90.9 112 ALA A CA 1
ATOM 807 C C . ALA A 1 112 ? 17.516 19.995 1.195 1 90.9 112 ALA A C 1
ATOM 809 O O . ALA A 1 112 ? 16.778 19.436 2.009 1 90.9 112 ALA A O 1
ATOM 810 N N . SER A 1 113 ? 17.313 21.108 0.646 1 91.48 113 SER A N 1
ATOM 811 C CA . SER A 1 113 ? 16.093 21.834 0.982 1 91.48 113 SER A CA 1
ATOM 812 C C . SER A 1 113 ? 14.854 21.08 0.512 1 91.48 113 SER A C 1
ATOM 814 O O . SER A 1 113 ? 13.89 20.929 1.265 1 91.48 113 SER A O 1
ATOM 816 N N . ILE A 1 114 ? 14.909 20.598 -0.7 1 94.55 114 ILE A N 1
ATOM 817 C CA . ILE A 1 114 ? 13.785 19.855 -1.259 1 94.55 114 ILE A CA 1
ATOM 818 C C . ILE A 1 114 ? 13.578 18.563 -0.472 1 94.55 114 ILE A C 1
ATOM 820 O O . ILE A 1 114 ? 12.443 18.199 -0.152 1 94.55 114 ILE A O 1
ATOM 824 N N . HIS A 1 115 ? 14.646 17.949 -0.131 1 94.28 115 HIS A N 1
ATOM 825 C CA . HIS A 1 115 ? 14.57 16.738 0.679 1 94.28 115 HIS A CA 1
ATOM 826 C C . HIS A 1 115 ? 13.953 17.025 2.044 1 94.28 115 HIS A C 1
ATOM 828 O O . HIS A 1 115 ? 13.134 16.246 2.536 1 94.28 115 HIS A O 1
ATOM 834 N N . GLY A 1 116 ? 14.321 18.142 2.631 1 92.71 116 GLY A N 1
ATOM 835 C CA . GLY A 1 116 ? 13.751 18.559 3.902 1 92.71 116 GLY A CA 1
ATOM 836 C C . GLY A 1 116 ? 12.26 18.827 3.828 1 92.71 116 GLY A C 1
ATOM 837 O O . GLY A 1 116 ? 11.514 18.471 4.742 1 92.71 116 GLY A O 1
ATOM 838 N N . ILE A 1 117 ? 11.821 19.409 2.749 1 94.41 117 ILE A N 1
ATOM 839 C CA . ILE A 1 117 ? 10.402 19.687 2.555 1 94.41 117 ILE A CA 1
ATOM 840 C C . ILE A 1 117 ? 9.634 18.375 2.411 1 94.41 117 ILE A C 1
ATOM 842 O O . ILE A 1 117 ? 8.593 18.185 3.044 1 94.41 117 ILE A O 1
ATOM 846 N N . ALA A 1 118 ? 10.209 17.505 1.588 1 95.36 118 ALA A N 1
ATOM 847 C CA . ALA A 1 118 ? 9.587 16.194 1.428 1 95.36 118 ALA A CA 1
ATOM 848 C C . ALA A 1 118 ? 9.445 15.486 2.773 1 95.36 118 ALA A C 1
ATOM 850 O O . ALA A 1 118 ? 8.417 14.862 3.047 1 95.36 118 ALA A O 1
ATOM 851 N N . HIS A 1 119 ? 10.44 15.625 3.583 1 94.19 119 HIS A N 1
ATOM 852 C CA . HIS A 1 119 ? 10.426 14.997 4.899 1 94.19 119 HIS A CA 1
ATOM 853 C C . HIS A 1 119 ? 9.336 15.594 5.782 1 94.19 119 HIS A C 1
ATOM 855 O O . HIS A 1 119 ? 8.616 14.862 6.466 1 94.19 119 HIS A O 1
ATOM 861 N N . ALA A 1 120 ? 9.227 16.841 5.755 1 94.32 120 ALA A N 1
ATOM 862 C CA . ALA A 1 120 ? 8.195 17.517 6.537 1 94.32 120 ALA A CA 1
ATOM 863 C C . ALA A 1 120 ? 6.8 17.089 6.091 1 94.32 120 ALA A C 1
ATOM 865 O O . ALA A 1 120 ? 5.909 16.892 6.921 1 94.32 120 ALA A O 1
ATOM 866 N N . GLU A 1 121 ? 6.638 16.924 4.773 1 96.31 121 GLU A N 1
ATOM 867 C CA . GLU A 1 121 ? 5.347 16.491 4.249 1 96.31 121 GLU A CA 1
ATOM 868 C C . GLU A 1 121 ? 5.028 15.062 4.678 1 96.31 121 GLU A C 1
ATOM 870 O O . GLU A 1 121 ? 3.868 14.728 4.93 1 96.31 121 GLU A O 1
ATOM 875 N N . SER A 1 122 ? 6.024 14.255 4.678 1 95.33 122 SER A N 1
ATOM 876 C CA . SER A 1 122 ? 5.826 12.89 5.154 1 95.33 122 SER A CA 1
ATOM 877 C C . SER A 1 122 ? 5.317 12.874 6.591 1 95.33 122 SER A C 1
ATOM 879 O O . SER A 1 122 ? 4.412 12.108 6.927 1 95.33 122 SER A O 1
ATOM 881 N N . TRP A 1 123 ? 5.846 13.707 7.403 1 95.41 123 TRP A N 1
ATOM 882 C CA . TRP A 1 123 ? 5.388 13.817 8.784 1 95.41 123 TRP A CA 1
ATOM 883 C C . TRP A 1 123 ? 3.987 14.415 8.847 1 95.41 123 TRP A C 1
ATOM 885 O O . TRP A 1 123 ? 3.194 14.065 9.724 1 95.41 123 TRP A O 1
ATOM 895 N N . ALA A 1 124 ? 3.723 15.289 7.922 1 97.05 124 ALA A N 1
ATOM 896 C CA . ALA A 1 124 ? 2.409 15.927 7.914 1 97.05 124 ALA A CA 1
ATOM 897 C C . ALA A 1 124 ? 1.302 14.901 7.693 1 97.05 124 ALA A C 1
ATOM 899 O O . ALA A 1 124 ? 0.202 15.038 8.236 1 97.05 124 ALA A O 1
ATOM 900 N N . ILE A 1 125 ? 1.591 13.896 6.914 1 97.84 125 ILE A N 1
ATOM 901 C CA . ILE A 1 125 ? 0.631 12.81 6.743 1 97.84 125 ILE A CA 1
ATOM 902 C C . ILE A 1 125 ? 0.311 12.186 8.099 1 97.84 125 ILE A C 1
ATOM 904 O O . ILE A 1 125 ? -0.858 12.067 8.475 1 97.84 125 ILE A O 1
ATOM 908 N N . ASP A 1 126 ? 1.307 11.883 8.841 1 97.58 126 ASP A N 1
ATOM 909 C CA . ASP A 1 126 ? 1.15 11.253 10.149 1 97.58 126 ASP A CA 1
ATOM 910 C C . ASP A 1 126 ? 0.423 12.179 11.121 1 97.58 126 ASP A C 1
ATOM 912 O O . ASP A 1 126 ? -0.477 11.746 11.844 1 97.58 126 ASP A O 1
ATOM 916 N N . LEU A 1 127 ? 0.805 13.345 11.085 1 97.34 127 LEU A N 1
ATOM 917 C CA . LEU A 1 127 ? 0.269 14.304 12.045 1 97.34 127 LEU A CA 1
ATOM 918 C C . LEU A 1 127 ? -1.225 14.516 11.825 1 97.34 127 LEU A C 1
ATOM 920 O O . LEU A 1 127 ? -1.994 14.585 12.786 1 97.34 127 LEU A O 1
ATOM 924 N N . MET A 1 128 ? -1.595 14.605 10.574 1 97.16 128 MET A N 1
ATOM 925 C CA . MET A 1 128 ? -3.002 14.87 10.287 1 97.16 128 MET A CA 1
ATOM 926 C C . MET A 1 128 ? -3.858 13.641 10.574 1 97.16 128 MET A C 1
ATOM 928 O O . MET A 1 128 ? -4.967 13.76 11.098 1 97.16 128 MET A O 1
ATOM 932 N N . TRP A 1 129 ? -3.312 12.493 10.255 1 97.29 129 TRP A N 1
ATOM 933 C CA . TRP A 1 129 ? -4.035 11.277 10.614 1 97.29 129 TRP A CA 1
ATOM 934 C C . TRP A 1 129 ? -4.114 11.118 12.129 1 97.29 129 TRP A C 1
ATOM 936 O O . TRP A 1 129 ? -5.148 10.711 12.663 1 97.29 129 TRP A O 1
ATOM 946 N N . ASP A 1 130 ? -3.041 11.354 12.809 1 96.83 130 ASP A N 1
ATOM 947 C CA . ASP A 1 130 ? -3.034 11.241 14.265 1 96.83 130 ASP A CA 1
ATOM 948 C C . ASP A 1 130 ? -4.04 12.202 14.895 1 96.83 130 ASP A C 1
ATOM 950 O O . ASP A 1 130 ? -4.733 11.845 15.85 1 96.83 130 ASP A O 1
ATOM 954 N N . LEU A 1 131 ? -4.129 13.37 14.354 1 95.36 131 LEU A N 1
ATOM 955 C CA . LEU A 1 131 ? -5.11 14.341 14.825 1 95.36 131 LEU A CA 1
ATOM 956 C C . LEU A 1 131 ? -6.527 13.797 14.678 1 95.36 131 LEU A C 1
ATOM 958 O O . LEU A 1 131 ? -7.324 13.867 15.617 1 95.36 131 LEU A O 1
ATOM 962 N N . LEU A 1 132 ? -6.837 13.216 13.551 1 93.12 132 LEU A N 1
ATOM 963 C CA . LEU A 1 132 ? -8.166 12.699 13.244 1 93.12 132 LEU A CA 1
ATOM 964 C C . LEU A 1 132 ? -8.516 11.526 14.154 1 93.12 132 LEU A C 1
ATOM 966 O O . LEU A 1 132 ? -9.636 11.443 14.664 1 93.12 132 LEU A O 1
ATOM 970 N N . LEU A 1 133 ? -7.524 10.703 14.372 1 94.3 133 LEU A N 1
ATOM 971 C CA . LEU A 1 133 ? -7.835 9.445 15.042 1 94.3 133 LEU A CA 1
ATOM 972 C C . LEU A 1 133 ? -7.719 9.593 16.556 1 94.3 133 LEU A C 1
ATOM 974 O O . LEU A 1 133 ? -8.58 9.114 17.298 1 94.3 133 LEU A O 1
ATOM 978 N N . ARG A 1 134 ? -6.705 10.234 16.998 1 93.91 134 ARG A N 1
ATOM 979 C CA . ARG A 1 134 ? -6.426 10.317 18.429 1 93.91 134 ARG A CA 1
ATOM 980 C C . ARG A 1 134 ? -7.538 11.06 19.161 1 93.91 134 ARG A C 1
ATOM 982 O O . ARG A 1 134 ? -7.845 10.749 20.314 1 93.91 134 ARG A O 1
ATOM 989 N N . PHE A 1 135 ? -8.181 11.989 18.495 1 92.94 135 PHE A N 1
ATOM 990 C CA . PHE A 1 135 ? -9.177 12.819 19.161 1 92.94 135 PHE A CA 1
ATOM 991 C C . PHE A 1 135 ? -10.574 12.518 18.631 1 92.94 135 PHE A C 1
ATOM 993 O O . PHE A 1 135 ? -11.47 13.361 18.713 1 92.94 135 PHE A O 1
ATOM 1000 N N . ALA A 1 136 ? -10.732 11.291 18.019 1 88.43 136 ALA A N 1
ATOM 1001 C CA . ALA A 1 136 ? -12.003 10.874 17.432 1 88.43 136 ALA A CA 1
ATOM 1002 C C . ALA A 1 136 ? -13.08 10.728 18.503 1 88.43 136 ALA A C 1
ATOM 1004 O O . ALA A 1 136 ? -14.268 10.63 18.188 1 88.43 136 ALA A O 1
ATOM 1005 N N . TYR A 1 137 ? -12.671 10.742 19.757 1 84.49 137 TYR A N 1
ATOM 1006 C CA . TYR A 1 137 ? -13.615 10.621 20.862 1 84.49 137 TYR A CA 1
ATOM 1007 C C . TYR A 1 137 ? -14.134 11.989 21.288 1 84.49 137 TYR A C 1
ATOM 1009 O O . TYR A 1 137 ? -15.103 12.084 22.045 1 84.49 137 TYR A O 1
ATOM 1017 N N . ASP A 1 138 ? -13.533 13.001 20.827 1 80.71 138 ASP A N 1
ATOM 1018 C CA . ASP A 1 138 ? -13.859 14.352 21.272 1 80.71 138 ASP A CA 1
ATOM 1019 C C . ASP A 1 138 ? -14.919 14.985 20.375 1 80.71 138 ASP A C 1
ATOM 1021 O O . ASP A 1 138 ? -15.496 14.313 19.517 1 80.71 138 ASP A O 1
ATOM 1025 N N . VAL A 1 139 ? -15.368 16.233 20.534 1 61.35 139 VAL A N 1
ATOM 1026 C CA . VAL A 1 139 ? -16.464 16.939 19.878 1 61.35 139 VAL A CA 1
ATOM 1027 C C . VAL A 1 139 ? -16.276 16.89 18.363 1 61.35 139 VAL A C 1
ATOM 1029 O O . VAL A 1 139 ? -17.248 16.758 17.615 1 61.35 139 VAL A O 1
ATOM 1032 N N . GLN A 1 140 ? -15.192 16.814 18.005 1 62.08 140 GLN A N 1
ATOM 1033 C CA . GLN A 1 140 ? -14.853 16.756 16.587 1 62.08 140 GLN A CA 1
ATOM 1034 C C . GLN A 1 140 ? -15.431 15.504 15.933 1 62.08 140 GLN A C 1
ATOM 1036 O O . GLN A 1 140 ? -15.781 15.519 14.752 1 62.08 140 GLN A O 1
ATOM 1041 N N . ALA A 1 141 ? -15.718 14.571 16.844 1 62.53 141 ALA A N 1
ATOM 1042 C CA . ALA A 1 141 ? -16.231 13.292 16.36 1 62.53 141 ALA A CA 1
ATOM 1043 C C . ALA A 1 141 ? -17.691 13.412 15.935 1 62.53 141 ALA A C 1
ATOM 1045 O O . ALA A 1 141 ? -18.195 12.579 15.178 1 62.53 141 ALA A O 1
ATOM 1046 N N . ALA A 1 142 ? -18.167 14.62 16.229 1 64.8 142 ALA A N 1
ATOM 1047 C CA . ALA A 1 142 ? -19.612 14.7 16.031 1 64.8 142 ALA A CA 1
ATOM 1048 C C . ALA A 1 142 ? -19.952 15.574 14.827 1 64.8 142 ALA A C 1
ATOM 1050 O O . ALA A 1 142 ? -21.12 15.691 14.447 1 64.8 142 ALA A O 1
ATOM 1051 N N . GLU A 1 143 ? -18.974 16.064 14.235 1 80.14 143 GLU A N 1
ATOM 1052 C CA . GLU A 1 143 ? -19.224 16.963 13.113 1 80.14 143 GLU A CA 1
ATOM 1053 C C . GLU A 1 143 ? -18.635 16.408 11.819 1 80.14 143 GLU A C 1
ATOM 1055 O O . GLU A 1 143 ? -17.424 16.482 11.601 1 80.14 143 GLU A O 1
ATOM 1060 N N . PRO A 1 144 ? -19.425 15.895 10.999 1 81.84 144 PRO A N 1
ATOM 1061 C CA . PRO A 1 144 ? -18.927 15.284 9.764 1 81.84 144 PRO A CA 1
ATOM 1062 C C . PRO A 1 144 ? -18.03 16.223 8.961 1 81.84 144 PRO A C 1
ATOM 1064 O O . PRO A 1 144 ? -17.1 15.77 8.289 1 81.84 144 PRO A O 1
ATOM 1067 N N . SER A 1 145 ? -18.341 17.514 9.039 1 89.48 145 SER A N 1
ATOM 1068 C CA . SER A 1 145 ? -17.563 18.468 8.256 1 89.48 145 SER A CA 1
ATOM 1069 C C . SER A 1 145 ? -16.124 18.549 8.754 1 89.48 145 SER A C 1
ATOM 1071 O O . SER A 1 145 ? -15.229 18.972 8.018 1 89.48 145 SER A O 1
ATOM 1073 N N . PHE A 1 146 ? -15.929 18.183 10.027 1 92.46 146 PHE A N 1
ATOM 1074 C CA . PHE A 1 146 ? -14.57 18.104 10.551 1 92.46 146 PHE A CA 1
ATOM 1075 C C . PHE A 1 146 ? -13.759 17.058 9.795 1 92.46 146 PHE A C 1
ATOM 1077 O O . PHE A 1 146 ? -12.625 17.319 9.39 1 92.46 146 PHE A O 1
ATOM 1084 N N . TRP A 1 147 ? -14.412 15.923 9.581 1 90.97 147 TRP A N 1
ATOM 1085 C CA . TRP A 1 147 ? -13.764 14.835 8.857 1 90.97 147 TRP A CA 1
ATOM 1086 C C . TRP A 1 147 ? -13.487 15.233 7.411 1 90.97 147 TRP A C 1
ATOM 1088 O O . TRP A 1 147 ? -12.406 14.965 6.882 1 90.97 147 TRP A O 1
ATOM 1098 N N . ASP A 1 148 ? -14.377 15.913 6.851 1 92 148 ASP A N 1
ATOM 1099 C CA . ASP A 1 148 ? -14.199 16.347 5.468 1 92 148 ASP A CA 1
ATOM 1100 C C . ASP A 1 148 ? -12.984 17.261 5.331 1 92 148 ASP A C 1
ATOM 1102 O O . ASP A 1 148 ? -12.172 17.091 4.419 1 92 148 ASP A O 1
ATOM 1106 N N . ASP A 1 149 ? -12.883 18.208 6.198 1 94.14 149 ASP A N 1
ATOM 1107 C CA . ASP A 1 149 ? -11.787 19.171 6.146 1 94.14 149 ASP A CA 1
ATOM 1108 C C . ASP A 1 149 ? -10.437 18.475 6.303 1 94.14 149 ASP A C 1
ATOM 1110 O O . ASP A 1 149 ? -9.526 18.688 5.5 1 94.14 149 ASP A O 1
ATOM 1114 N N . PHE A 1 150 ? -10.377 17.612 7.237 1 95.23 150 PHE A N 1
ATOM 1115 C CA . PHE A 1 150 ? -9.058 17.086 7.569 1 95.23 150 PHE A CA 1
ATOM 1116 C C . PHE A 1 150 ? -8.709 15.899 6.679 1 95.23 150 PHE A C 1
ATOM 1118 O O . PHE A 1 150 ? -7.532 15.62 6.442 1 95.23 150 PHE A O 1
ATOM 1125 N N . LEU A 1 151 ? -9.721 15.194 6.196 1 95.76 151 LEU A N 1
ATOM 1126 C CA . LEU A 1 151 ? -9.417 14.18 5.192 1 95.76 151 LEU A CA 1
ATOM 1127 C C . LEU A 1 151 ? -8.925 14.824 3.9 1 95.76 151 LEU A C 1
ATOM 1129 O O . LEU A 1 151 ? -8.046 14.283 3.227 1 95.76 151 LEU A O 1
ATOM 1133 N N . ARG A 1 152 ? -9.506 15.951 3.573 1 96.21 152 ARG A N 1
ATOM 1134 C CA . ARG A 1 152 ? -8.968 16.702 2.443 1 96.21 152 ARG A CA 1
ATOM 1135 C C . ARG A 1 152 ? -7.515 17.094 2.687 1 96.21 152 ARG A C 1
ATOM 1137 O O . ARG A 1 152 ? -6.67 16.948 1.802 1 96.21 152 ARG A O 1
ATOM 1144 N N . ILE A 1 153 ? -7.225 17.537 3.826 1 97.59 153 ILE A N 1
ATOM 1145 C CA . ILE A 1 153 ? -5.887 18.005 4.172 1 97.59 153 ILE A CA 1
ATOM 1146 C C . ILE A 1 153 ? -4.905 16.837 4.128 1 97.59 153 ILE A C 1
ATOM 1148 O O . ILE A 1 153 ? -3.813 16.957 3.566 1 97.59 153 ILE A O 1
ATOM 1152 N N . VAL A 1 154 ? -5.299 15.738 4.737 1 97.95 154 VAL A N 1
ATOM 1153 C CA . VAL A 1 154 ? -4.383 14.603 4.76 1 97.95 154 VAL A CA 1
ATOM 1154 C C . VAL A 1 154 ? -4.121 14.121 3.335 1 97.95 154 VAL A C 1
ATOM 1156 O O . VAL A 1 154 ? -3.005 13.714 3.005 1 97.95 154 VAL A O 1
ATOM 1159 N N . ARG A 1 155 ? -5.08 14.13 2.5 1 97.97 155 ARG A N 1
ATOM 1160 C CA . ARG A 1 155 ? -4.887 13.782 1.096 1 97.97 155 ARG A CA 1
ATOM 1161 C C . ARG A 1 155 ? -3.903 14.735 0.426 1 97.97 155 ARG A C 1
ATOM 1163 O O . ARG A 1 155 ? -3.026 14.303 -0.326 1 97.97 155 ARG A O 1
ATOM 1170 N N . GLU A 1 156 ? -4.057 15.994 0.671 1 98.3 156 GLU A N 1
ATOM 1171 C CA . GLU A 1 156 ? -3.162 17.004 0.115 1 98.3 156 GLU A CA 1
ATOM 1172 C C . GLU A 1 156 ? -1.728 16.797 0.594 1 98.3 156 GLU A C 1
ATOM 1174 O O . GLU A 1 156 ? -0.782 16.926 -0.186 1 98.3 156 GLU A O 1
ATOM 1179 N N . GLU A 1 157 ? -1.56 16.425 1.849 1 98.3 157 GLU A N 1
ATOM 1180 C CA . GLU A 1 157 ? -0.221 16.161 2.367 1 98.3 157 GLU A CA 1
ATOM 1181 C C . GLU A 1 157 ? 0.423 14.975 1.654 1 98.3 157 GLU A C 1
ATOM 1183 O O . GLU A 1 157 ? 1.629 14.978 1.4 1 98.3 157 GLU A O 1
ATOM 1188 N N . ALA A 1 158 ? -0.39 13.999 1.443 1 98 158 ALA A N 1
ATOM 1189 C CA . ALA A 1 158 ? 0.117 12.855 0.69 1 98 158 ALA A CA 1
ATOM 1190 C C . ALA A 1 158 ? 0.561 13.273 -0.709 1 98 158 ALA A C 1
ATOM 1192 O O . ALA A 1 158 ? 1.628 12.866 -1.176 1 98 158 ALA A O 1
ATOM 1193 N N . GLU A 1 159 ? -0.199 14.091 -1.329 1 97.72 159 GLU A N 1
ATOM 1194 C CA . GLU A 1 159 ? 0.144 14.582 -2.66 1 97.72 159 GLU A CA 1
ATOM 1195 C C . GLU A 1 159 ? 1.395 15.455 -2.621 1 97.72 159 GLU A C 1
ATOM 1197 O O . GLU A 1 159 ? 2.23 15.395 -3.526 1 97.72 159 GLU A O 1
ATOM 1202 N N . HIS A 1 160 ? 1.467 16.267 -1.588 1 98.36 160 HIS A N 1
ATOM 1203 C CA . HIS A 1 160 ? 2.66 17.089 -1.421 1 98.36 160 HIS A CA 1
ATOM 1204 C C . HIS A 1 160 ? 3.917 16.228 -1.348 1 98.36 160 HIS A C 1
ATOM 1206 O O . HIS A 1 160 ? 4.887 16.475 -2.069 1 98.36 160 HIS A O 1
ATOM 1212 N N . PHE A 1 161 ? 3.885 15.224 -0.503 1 97.58 161 PHE A N 1
ATOM 1213 C CA . PHE A 1 161 ? 5.026 14.333 -0.326 1 97.58 161 PHE A CA 1
ATOM 1214 C C . PHE A 1 161 ? 5.43 13.702 -1.653 1 97.58 161 PHE A C 1
ATOM 1216 O O . PHE A 1 161 ? 6.598 13.759 -2.043 1 97.58 161 PHE A O 1
ATOM 1223 N N . LEU A 1 162 ? 4.431 13.22 -2.339 1 95.87 162 LEU A N 1
ATOM 1224 C CA . LEU A 1 162 ? 4.71 12.521 -3.588 1 95.87 162 LEU A CA 1
ATOM 1225 C C . LEU A 1 162 ? 5.235 13.486 -4.645 1 95.87 162 LEU A C 1
ATOM 1227 O O . LEU A 1 162 ? 6.12 13.134 -5.429 1 95.87 162 LEU A O 1
ATOM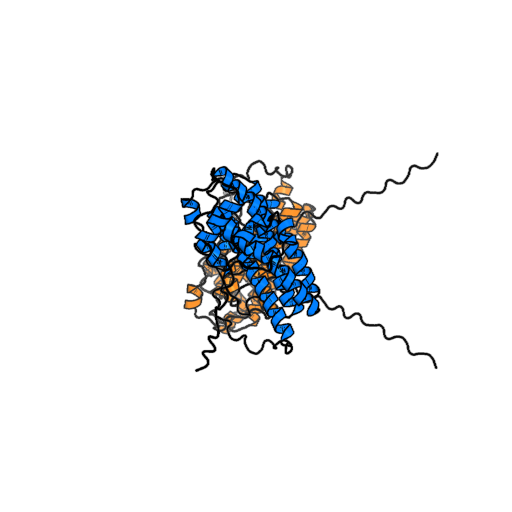 1231 N N . SER A 1 163 ? 4.726 14.667 -4.709 1 97.12 163 SER A N 1
ATOM 1232 C CA . SER A 1 163 ? 5.19 15.653 -5.68 1 97.12 163 SER A CA 1
ATOM 1233 C C . SER A 1 163 ? 6.649 16.024 -5.438 1 97.12 163 SER A C 1
ATOM 1235 O O . SER A 1 163 ? 7.431 16.139 -6.384 1 97.12 163 SER A O 1
ATOM 1237 N N . TRP A 1 164 ? 6.999 16.154 -4.182 1 97.07 164 TRP A N 1
ATOM 1238 C CA . TRP A 1 164 ? 8.367 16.552 -3.868 1 97.07 164 TRP A CA 1
ATOM 1239 C C . TRP A 1 164 ? 9.338 15.4 -4.106 1 97.07 164 TRP A C 1
ATOM 1241 O O . TRP A 1 164 ? 10.468 15.614 -4.551 1 97.07 164 TRP A O 1
ATOM 1251 N N . THR A 1 165 ? 8.918 14.219 -3.78 1 94.53 165 THR A N 1
ATOM 1252 C CA . THR A 1 165 ? 9.797 13.078 -4.01 1 94.53 165 THR A CA 1
ATOM 1253 C C . THR A 1 165 ? 9.989 12.835 -5.504 1 94.53 165 THR A C 1
ATOM 1255 O O . THR A 1 165 ? 11.084 12.477 -5.944 1 94.53 165 THR A O 1
ATOM 1258 N N . ARG A 1 166 ? 8.918 13.067 -6.227 1 93.57 166 ARG A N 1
ATOM 1259 C CA . ARG A 1 166 ? 9.046 12.996 -7.679 1 93.57 166 ARG A CA 1
ATOM 1260 C C . ARG A 1 166 ? 10.015 14.054 -8.196 1 93.57 166 ARG A C 1
ATOM 1262 O O . ARG A 1 166 ? 10.848 13.771 -9.059 1 93.57 166 ARG A O 1
ATOM 1269 N N . ARG A 1 167 ? 9.936 15.212 -7.674 1 95.67 167 ARG A N 1
ATOM 1270 C CA . ARG A 1 167 ? 10.82 16.301 -8.075 1 95.67 167 ARG A CA 1
ATOM 1271 C C . ARG A 1 167 ? 12.277 15.959 -7.782 1 95.67 167 ARG A C 1
ATOM 1273 O O . ARG A 1 167 ? 13.16 16.226 -8.599 1 95.67 167 ARG A O 1
ATOM 1280 N N . LEU A 1 168 ? 12.547 15.356 -6.631 1 93.83 168 LEU A N 1
ATOM 1281 C CA . LEU A 1 168 ? 13.891 14.947 -6.236 1 93.83 168 LEU A CA 1
ATOM 1282 C C . LEU A 1 168 ? 14.465 13.939 -7.226 1 93.83 168 LEU A C 1
ATOM 1284 O O . LEU A 1 168 ? 15.609 14.077 -7.666 1 93.83 168 LEU A O 1
ATOM 1288 N N . GLU A 1 169 ? 13.643 13.082 -7.526 1 88.99 169 GLU A N 1
ATOM 1289 C CA . GLU A 1 169 ? 14.101 12.003 -8.396 1 88.99 169 GLU A CA 1
ATOM 1290 C C . GLU A 1 169 ? 14.285 12.492 -9.83 1 88.99 169 GLU A C 1
ATOM 1292 O O . GLU A 1 169 ? 15.334 12.269 -10.438 1 88.99 169 GLU A O 1
ATOM 1297 N N . GLU A 1 170 ? 13.324 13.183 -10.338 1 90.46 170 GLU A N 1
ATOM 1298 C CA . GLU A 1 170 ? 13.348 13.613 -11.733 1 90.46 170 GLU A CA 1
ATOM 1299 C C . GLU A 1 170 ? 14.333 14.76 -11.94 1 90.46 170 GLU A C 1
ATOM 1301 O O . GLU A 1 170 ? 14.976 14.851 -12.988 1 90.46 170 GLU A O 1
ATOM 1306 N N . GLY A 1 171 ? 14.399 15.545 -11 1 90.49 171 GLY A N 1
ATOM 1307 C CA . GLY A 1 171 ? 15.198 16.749 -11.163 1 90.49 171 GLY A CA 1
ATOM 1308 C C . GLY A 1 171 ? 16.65 16.56 -10.766 1 90.49 171 GLY A C 1
ATOM 1309 O O . GLY A 1 171 ? 17.542 17.187 -11.34 1 90.49 171 GLY A O 1
ATOM 1310 N N . TYR A 1 172 ? 16.865 15.617 -9.848 1 91.24 172 TYR A N 1
ATOM 1311 C CA . TYR A 1 172 ? 18.203 15.599 -9.269 1 91.24 172 TYR A CA 1
ATOM 1312 C C . TYR A 1 172 ? 18.73 14.174 -9.155 1 91.24 172 TYR A C 1
ATOM 1314 O O . TYR A 1 172 ? 19.878 13.959 -8.762 1 91.24 172 TYR A O 1
ATOM 1322 N N . GLY A 1 173 ? 17.845 13.204 -9.426 1 87.88 173 GLY A N 1
ATOM 1323 C CA . GLY A 1 173 ? 18.267 11.816 -9.332 1 87.88 173 GLY A CA 1
ATOM 1324 C C . GLY A 1 173 ? 18.477 11.351 -7.904 1 87.88 173 GLY A C 1
ATOM 1325 O O . GLY A 1 173 ? 19.286 10.456 -7.649 1 87.88 173 GLY A O 1
ATOM 1326 N N . ILE A 1 174 ? 17.849 12.082 -6.925 1 86.84 174 ILE A N 1
ATOM 1327 C CA . ILE A 1 174 ? 18.003 11.781 -5.505 1 86.84 174 ILE A CA 1
ATOM 1328 C C . ILE A 1 174 ? 16.726 11.135 -4.974 1 86.84 174 ILE A C 1
ATOM 1330 O O . ILE A 1 174 ? 15.622 11.617 -5.238 1 86.84 174 ILE A O 1
ATOM 1334 N N . ARG A 1 175 ? 16.878 10.082 -4.243 1 84.07 175 ARG A N 1
ATOM 1335 C CA . ARG A 1 175 ? 15.744 9.417 -3.609 1 84.07 175 ARG A CA 1
ATOM 1336 C C . ARG A 1 175 ? 15.499 9.969 -2.208 1 84.07 175 ARG A C 1
ATOM 1338 O O . ARG A 1 175 ? 16.446 10.211 -1.457 1 84.07 175 ARG A O 1
ATOM 1345 N N . TYR A 1 176 ? 14.323 10.081 -1.935 1 89.41 176 TYR A N 1
ATOM 1346 C CA . TYR A 1 176 ? 13.963 10.485 -0.581 1 89.41 176 TYR A CA 1
ATOM 1347 C C . TYR A 1 176 ? 14.474 9.478 0.443 1 89.41 176 TYR A C 1
ATOM 1349 O O . TYR A 1 176 ? 14.393 8.267 0.225 1 89.41 176 TYR A O 1
ATOM 1357 N N . GLY A 1 177 ? 14.922 9.985 1.531 1 84.4 177 GLY A N 1
ATOM 1358 C CA . GLY A 1 177 ? 15.422 9.152 2.613 1 84.4 177 GLY A CA 1
ATOM 1359 C C . GLY A 1 177 ? 16.927 8.966 2.576 1 84.4 177 GLY A C 1
ATOM 1360 O O . GLY A 1 177 ? 17.502 8.334 3.464 1 84.4 177 GLY A O 1
ATOM 1361 N N . THR A 1 178 ? 17.566 9.524 1.63 1 81.19 178 THR A N 1
ATOM 1362 C CA . THR A 1 178 ? 18.998 9.303 1.466 1 81.19 178 THR A CA 1
ATOM 1363 C C . THR A 1 178 ? 19.797 10.43 2.114 1 81.19 178 THR A C 1
ATOM 1365 O O . THR A 1 178 ? 21.022 10.346 2.222 1 81.19 178 THR A O 1
ATOM 1368 N N . LEU A 1 179 ? 19.182 11.491 2.502 1 85.02 179 LEU A N 1
ATOM 1369 C CA . LEU A 1 179 ? 19.84 12.622 3.146 1 85.02 179 LEU A CA 1
ATOM 1370 C C . LEU A 1 179 ? 19.384 12.765 4.594 1 85.02 179 LEU A C 1
ATOM 1372 O O . LEU A 1 179 ? 18.265 12.376 4.937 1 85.02 179 LEU A O 1
ATOM 1376 N N . PRO A 1 180 ? 20.187 13.238 5.422 1 81.21 180 PRO A N 1
ATOM 1377 C CA . PRO A 1 180 ? 19.816 13.415 6.828 1 81.21 180 PRO A CA 1
ATOM 1378 C C . PRO A 1 180 ? 18.667 14.404 7.015 1 81.21 180 PRO A C 1
ATOM 1380 O O . PRO A 1 180 ? 18.583 15.401 6.294 1 81.21 180 PRO A O 1
ATOM 1383 N N . VAL A 1 181 ? 17.832 13.997 7.92 1 78.81 181 VAL A N 1
ATOM 1384 C CA . VAL A 1 181 ? 16.708 14.869 8.248 1 78.81 181 VAL A CA 1
ATOM 1385 C C . VAL A 1 181 ? 16.519 14.921 9.762 1 78.81 181 VAL A C 1
ATOM 1387 O O . VAL A 1 181 ? 17.11 14.125 10.496 1 78.81 181 VAL A O 1
ATOM 1390 N N . HIS A 1 182 ? 15.85 15.947 10.173 1 74.84 182 HIS A N 1
ATOM 1391 C CA . HIS A 1 182 ? 15.495 16.078 11.582 1 74.84 182 HIS A CA 1
ATOM 1392 C C . HIS A 1 182 ? 14.011 15.805 11.803 1 74.84 182 HIS A C 1
ATOM 1394 O O . HIS A 1 182 ? 13.189 16.066 10.922 1 74.84 182 HIS A O 1
ATOM 1400 N N . ASP A 1 183 ? 13.666 15.24 13.029 1 74.46 183 ASP A N 1
ATOM 1401 C CA . ASP A 1 183 ? 12.292 14.853 13.334 1 74.46 183 ASP A CA 1
ATOM 1402 C C . ASP A 1 183 ? 11.649 15.835 14.311 1 74.46 183 ASP A C 1
ATOM 1404 O O . ASP A 1 183 ? 10.973 15.426 15.256 1 74.46 183 ASP A O 1
ATOM 1408 N N . ALA A 1 184 ? 11.755 17.098 14.192 1 74.7 184 ALA A N 1
ATOM 1409 C CA . ALA A 1 184 ? 11.292 18.111 15.137 1 74.7 184 ALA A CA 1
ATOM 1410 C C . ALA A 1 184 ? 9.768 18.199 15.143 1 74.7 184 ALA A C 1
ATOM 1412 O O . ALA A 1 184 ? 9.163 18.515 16.17 1 74.7 184 ALA A O 1
ATOM 1413 N N . LEU A 1 185 ? 9.144 17.784 14.113 1 84.14 185 LEU A N 1
ATOM 1414 C CA . LEU A 1 185 ? 7.698 17.939 13.995 1 84.14 185 LEU A CA 1
ATOM 1415 C C . LEU A 1 185 ? 6.972 17.025 14.977 1 84.14 185 LEU A C 1
ATOM 1417 O O . LEU A 1 185 ? 5.952 17.412 15.553 1 84.14 185 LEU A O 1
ATOM 1421 N N . TRP A 1 186 ? 7.506 15.924 15.19 1 88.53 186 TRP A N 1
ATOM 1422 C CA . TRP A 1 186 ? 6.791 14.976 16.038 1 88.53 186 TRP A CA 1
ATOM 1423 C C . TRP A 1 186 ? 6.865 15.391 17.503 1 88.53 186 TRP A C 1
ATOM 1425 O O . TRP A 1 186 ? 5.999 15.029 18.302 1 88.53 186 TRP A O 1
ATOM 1435 N N . GLU A 1 187 ? 7.793 16.158 17.918 1 89.27 187 GLU A N 1
ATOM 1436 C CA . GLU A 1 187 ? 7.867 16.681 19.279 1 89.27 187 GLU A CA 1
ATOM 1437 C C . GLU A 1 187 ? 6.629 17.505 19.621 1 89.27 187 GLU A C 1
ATOM 1439 O O . GLU A 1 187 ? 6.123 17.438 20.743 1 89.27 187 GLU A O 1
ATOM 1444 N N . CYS A 1 188 ? 6.172 18.237 18.68 1 92.58 188 CYS A N 1
ATOM 1445 C CA . CYS A 1 188 ? 4.966 19.033 18.881 1 92.58 188 CYS A CA 1
ATOM 1446 C C . CYS A 1 188 ? 3.745 18.138 19.06 1 92.58 188 CYS A C 1
ATOM 1448 O O . CYS A 1 188 ? 2.843 18.46 19.834 1 92.58 188 CYS A O 1
ATOM 1450 N N . ALA A 1 189 ? 3.721 17.027 18.34 1 94.37 189 ALA A N 1
ATOM 1451 C CA . ALA A 1 189 ? 2.62 16.078 18.483 1 94.37 189 ALA A CA 1
ATOM 1452 C C . ALA A 1 189 ? 2.607 15.461 19.879 1 94.37 189 ALA A C 1
ATOM 1454 O O . ALA A 1 189 ? 1.543 15.298 20.482 1 94.37 189 ALA A O 1
ATOM 1455 N N . GLU A 1 190 ? 3.792 15.187 20.363 1 94.95 190 GLU A N 1
ATOM 1456 C CA . GLU A 1 190 ? 3.902 14.608 21.698 1 94.95 190 GLU A CA 1
ATOM 1457 C C . GLU A 1 190 ? 3.464 15.602 22.769 1 94.95 190 GLU A C 1
ATOM 1459 O O . GLU A 1 190 ? 2.762 15.236 23.714 1 94.95 190 GLU A O 1
ATOM 1464 N N . ALA A 1 191 ? 3.82 16.807 22.577 1 96.12 191 ALA A N 1
ATOM 1465 C CA . ALA A 1 191 ? 3.516 17.861 23.542 1 96.12 191 ALA A CA 1
ATOM 1466 C C . ALA A 1 191 ? 2.026 18.191 23.542 1 96.12 191 ALA A C 1
ATOM 1468 O O . ALA A 1 191 ? 1.531 18.855 24.456 1 96.12 191 ALA A O 1
ATOM 1469 N N . SER A 1 192 ? 1.301 17.665 22.579 1 96.69 192 SER A N 1
ATOM 1470 C CA . SER A 1 192 ? -0.112 18.004 22.448 1 96.69 192 SER A CA 1
ATOM 1471 C C . SER A 1 192 ? -0.98 16.75 22.419 1 96.69 192 SER A C 1
ATOM 1473 O O . SER A 1 192 ? -2.151 16.808 22.035 1 96.69 192 SER A O 1
ATOM 1475 N N . LYS A 1 193 ? -0.475 15.588 22.774 1 95.36 193 LYS A N 1
ATOM 1476 C CA . LYS A 1 193 ? -1.11 14.289 22.567 1 95.36 193 LYS A CA 1
ATOM 1477 C C . LYS A 1 193 ? -2.351 14.138 23.441 1 95.36 193 LYS A C 1
ATOM 1479 O O . LYS A 1 193 ? -3.187 13.266 23.195 1 95.36 193 LYS A O 1
ATOM 1484 N N . ASP A 1 194 ? -2.569 15.004 24.457 1 94.33 194 ASP A N 1
ATOM 1485 C CA . ASP A 1 194 ? -3.628 14.793 25.438 1 94.33 194 ASP A CA 1
ATOM 1486 C C . ASP A 1 194 ? -4.761 15.8 25.249 1 94.33 194 ASP A C 1
ATOM 1488 O O . ASP A 1 194 ? -5.787 15.723 25.927 1 94.33 194 ASP A O 1
ATOM 1492 N N . ASP A 1 195 ? -4.589 16.723 24.329 1 95.48 195 ASP A N 1
ATOM 1493 C CA . ASP A 1 195 ? -5.577 17.789 24.197 1 95.48 195 ASP A CA 1
ATOM 1494 C C . ASP A 1 195 ? -5.653 18.292 22.757 1 95.48 195 ASP A C 1
ATOM 1496 O O . ASP A 1 195 ? -4.675 18.824 22.227 1 95.48 195 ASP A O 1
ATOM 1500 N N . VAL A 1 196 ? -6.85 18.243 22.159 1 95.55 196 VAL A N 1
ATOM 1501 C CA . VAL A 1 196 ? -7.025 18.563 20.746 1 95.55 196 VAL A CA 1
ATOM 1502 C C . VAL A 1 196 ? -6.755 20.048 20.516 1 95.55 196 VAL A C 1
ATOM 1504 O O . VAL A 1 196 ? -6.252 20.438 19.459 1 95.55 196 VAL A O 1
ATOM 1507 N N . MET A 1 197 ? -7.064 20.905 21.484 1 96.5 197 MET A N 1
ATOM 1508 C CA . MET A 1 197 ? -6.795 22.332 21.332 1 96.5 197 MET A CA 1
ATOM 1509 C C . MET A 1 197 ? -5.295 22.604 21.307 1 96.5 197 MET A C 1
ATOM 1511 O O . MET A 1 197 ? -4.825 23.448 20.543 1 96.5 197 MET A O 1
ATOM 1515 N N . ALA A 1 198 ? -4.581 21.855 22.171 1 97.55 198 ALA A N 1
ATOM 1516 C CA . ALA A 1 198 ? -3.124 21.943 22.124 1 97.55 198 ALA A CA 1
ATOM 1517 C C . ALA A 1 198 ? -2.589 21.466 20.777 1 97.55 198 ALA A C 1
ATOM 1519 O O . ALA A 1 198 ? -1.661 22.062 20.225 1 97.55 198 ALA A O 1
ATOM 1520 N N . ARG A 1 199 ? -3.169 20.439 20.242 1 96.83 199 ARG A N 1
ATOM 1521 C CA . ARG A 1 199 ? -2.762 19.895 18.951 1 96.83 199 ARG A CA 1
ATOM 1522 C C . ARG A 1 199 ? -2.976 20.914 17.836 1 96.83 199 ARG A C 1
ATOM 1524 O O . ARG A 1 199 ? -2.062 21.189 17.056 1 96.83 199 ARG A O 1
ATOM 1531 N N . PHE A 1 200 ? -4.159 21.513 17.785 1 97.2 200 PHE A N 1
ATOM 1532 C CA . PHE A 1 200 ? -4.415 22.553 16.795 1 97.2 200 PHE A CA 1
ATOM 1533 C C . PHE A 1 200 ? -3.409 23.69 16.933 1 97.2 200 PHE A C 1
ATOM 1535 O O . PHE A 1 200 ? -2.903 24.203 15.932 1 97.2 200 PHE A O 1
ATOM 1542 N N . SER A 1 201 ? -3.147 24.061 18.15 1 98.18 201 SER A N 1
ATOM 1543 C CA . SER A 1 201 ? -2.272 25.197 18.421 1 98.18 201 SER A CA 1
ATOM 1544 C C . SER A 1 201 ? -0.858 24.939 17.911 1 98.18 201 SER A C 1
ATOM 1546 O O . SER A 1 201 ? -0.282 25.777 17.213 1 98.18 201 SER A O 1
ATOM 1548 N N . LEU A 1 202 ? -0.392 23.778 18.226 1 97.4 202 LEU A N 1
ATOM 1549 C CA . LEU A 1 202 ? 1.02 23.524 17.958 1 97.4 202 LEU A CA 1
ATOM 1550 C C . LEU A 1 202 ? 1.226 23.073 16.515 1 97.4 202 LEU A C 1
ATOM 1552 O O . LEU A 1 202 ? 2.232 23.418 15.891 1 97.4 202 LEU A O 1
ATOM 1556 N N . ILE A 1 203 ? 0.27 22.374 15.974 1 96.57 203 ILE A N 1
ATOM 1557 C CA . ILE A 1 203 ? 0.492 21.806 14.649 1 96.57 203 ILE A CA 1
ATOM 1558 C C . ILE A 1 203 ? -0.079 22.739 13.585 1 96.57 203 ILE A C 1
ATOM 1560 O O . ILE A 1 203 ? 0.668 23.316 12.791 1 96.57 203 ILE A O 1
ATOM 1564 N N . ASN A 1 204 ? -1.354 23.039 13.601 1 96.76 204 ASN A N 1
ATOM 1565 C CA . ASN A 1 204 ? -1.994 23.796 12.53 1 96.76 204 ASN A CA 1
ATOM 1566 C C . ASN A 1 204 ? -1.682 25.286 12.634 1 96.76 204 ASN A C 1
ATOM 1568 O O . ASN A 1 204 ? -1.397 25.936 11.627 1 96.76 204 ASN A O 1
ATOM 1572 N N . LEU A 1 205 ? -1.69 25.791 13.832 1 97.95 205 LEU A N 1
ATOM 1573 C CA . LEU A 1 205 ? -1.631 27.24 13.984 1 97.95 205 LEU A CA 1
ATOM 1574 C C . LEU A 1 205 ? -0.196 27.706 14.205 1 97.95 205 LEU A C 1
ATOM 1576 O O . LEU A 1 205 ? 0.105 28.894 14.066 1 97.95 205 LEU A O 1
ATOM 1580 N N . LEU A 1 206 ? 0.693 26.808 14.536 1 96.37 206 LEU A N 1
ATOM 1581 C CA . LEU A 1 206 ? 2.085 27.206 14.712 1 96.37 206 LEU A CA 1
ATOM 1582 C C . LEU A 1 206 ? 2.965 26.598 13.625 1 96.37 206 LEU A C 1
ATOM 1584 O O . LEU A 1 206 ? 3.507 27.319 12.784 1 96.37 206 LEU A O 1
ATOM 1588 N N . GLN A 1 207 ? 3.007 25.256 13.516 1 94.29 207 GLN A N 1
ATOM 1589 C CA . GLN A 1 207 ? 3.941 24.615 12.597 1 94.29 207 GLN A CA 1
ATOM 1590 C C . GLN A 1 207 ? 3.496 24.791 11.148 1 94.29 207 GLN A C 1
ATOM 1592 O O . GLN A 1 207 ? 4.312 25.095 10.275 1 94.29 207 GLN A O 1
ATOM 1597 N N . GLU A 1 208 ? 2.208 24.575 10.85 1 94.72 208 GLU A N 1
ATOM 1598 C CA . GLU A 1 208 ? 1.718 24.818 9.496 1 94.72 208 GLU A CA 1
ATOM 1599 C C . GLU A 1 208 ? 1.834 26.294 9.124 1 94.72 208 GLU A C 1
ATOM 1601 O O . GLU A 1 208 ? 2.148 26.628 7.98 1 94.72 208 GLU A O 1
ATOM 1606 N N . ALA A 1 209 ? 1.528 27.151 10.066 1 95.7 209 ALA A N 1
ATOM 1607 C CA . ALA A 1 209 ? 1.661 28.585 9.819 1 95.7 209 ALA A CA 1
ATOM 1608 C C . ALA A 1 209 ? 3.11 28.958 9.52 1 95.7 209 ALA A C 1
ATOM 1610 O O . ALA A 1 209 ? 3.374 29.85 8.711 1 95.7 209 ALA A O 1
ATOM 1611 N N . ARG A 1 210 ? 4.028 28.299 10.21 1 92.83 210 ARG A N 1
ATOM 1612 C CA . ARG A 1 210 ? 5.443 28.512 9.923 1 92.83 210 ARG A CA 1
ATOM 1613 C C . ARG A 1 210 ? 5.774 28.124 8.485 1 92.83 210 ARG A C 1
ATOM 1615 O O . ARG A 1 210 ? 6.653 28.724 7.862 1 92.83 210 ARG A O 1
ATOM 1622 N N . GLY A 1 211 ? 5.063 27.16 8.005 1 92.75 211 GLY A N 1
ATOM 1623 C CA . GLY A 1 211 ? 5.227 26.781 6.611 1 92.75 211 GLY A CA 1
ATOM 1624 C C . GLY A 1 211 ? 4.91 27.908 5.646 1 92.75 211 GLY A C 1
ATOM 1625 O O . GLY A 1 211 ? 5.555 28.039 4.603 1 92.75 211 GLY A O 1
ATOM 1626 N N . LEU A 1 212 ? 3.945 28.719 5.985 1 94.12 212 LEU A N 1
ATOM 1627 C CA . LEU A 1 212 ? 3.622 29.883 5.166 1 94.12 212 LEU A CA 1
ATOM 1628 C C . LEU A 1 212 ? 4.783 30.871 5.145 1 94.12 212 LEU A C 1
ATOM 1630 O O . LEU A 1 212 ? 5.069 31.478 4.11 1 94.12 212 LEU A O 1
ATOM 1634 N N . ASP A 1 213 ? 5.521 30.95 6.211 1 92.74 213 ASP A N 1
ATOM 1635 C CA . ASP A 1 213 ? 6.641 31.878 6.334 1 92.74 213 ASP A CA 1
ATOM 1636 C C . ASP A 1 213 ? 7.838 31.405 5.512 1 92.74 213 ASP A C 1
ATOM 1638 O O . ASP A 1 213 ? 8.464 32.197 4.805 1 92.74 213 ASP A O 1
ATOM 1642 N N . THR A 1 214 ? 8.093 30.137 5.615 1 90.92 214 THR A N 1
ATOM 1643 C CA . THR A 1 214 ? 9.298 29.59 5 1 90.92 214 THR A CA 1
ATOM 1644 C C . THR A 1 214 ? 9.106 29.418 3.496 1 90.92 214 THR A C 1
ATOM 1646 O O . THR A 1 214 ? 10.079 29.41 2.738 1 90.92 214 THR A O 1
ATOM 1649 N N . SER A 1 215 ? 7.837 29.298 3.068 1 91.93 215 SER A N 1
ATOM 1650 C CA . SER A 1 215 ? 7.564 29.058 1.655 1 91.93 215 SER A CA 1
ATOM 1651 C C . SER A 1 215 ? 8.067 30.211 0.791 1 91.93 215 SER A C 1
ATOM 1653 O O . SER A 1 215 ? 8.613 29.989 -0.291 1 91.93 215 SER A O 1
ATOM 1655 N N . GLU A 1 216 ? 7.89 31.402 1.278 1 87.05 216 GLU A N 1
ATOM 1656 C CA . GLU A 1 216 ? 8.317 32.569 0.512 1 87.05 216 GLU A CA 1
ATOM 1657 C C . GLU A 1 216 ? 9.837 32.632 0.404 1 87.05 216 GLU A C 1
ATOM 1659 O O . GLU A 1 216 ? 10.378 32.905 -0.67 1 87.05 216 GLU A O 1
ATOM 1664 N N . ILE A 1 217 ? 10.494 32.39 1.475 1 88.2 217 ILE A N 1
ATOM 1665 C CA . ILE A 1 217 ? 11.952 32.403 1.513 1 88.2 217 ILE A CA 1
ATOM 1666 C C . ILE A 1 217 ? 12.502 31.314 0.594 1 88.2 217 ILE A C 1
ATOM 1668 O O . ILE A 1 217 ? 13.425 31.559 -0.186 1 88.2 217 ILE A O 1
ATOM 1672 N N . THR A 1 218 ? 11.928 30.192 0.638 1 92.81 218 THR A N 1
ATOM 1673 C CA . THR A 1 218 ? 12.352 29.057 -0.174 1 92.81 218 THR A CA 1
ATOM 1674 C C . THR A 1 218 ? 12.074 29.316 -1.652 1 92.81 218 THR A C 1
ATOM 1676 O O . THR A 1 218 ? 12.877 28.951 -2.513 1 92.81 218 THR A O 1
ATOM 1679 N N . LEU A 1 219 ? 10.937 29.918 -1.94 1 93.33 219 LEU A N 1
ATOM 1680 C CA . LEU A 1 219 ? 10.577 30.245 -3.315 1 93.33 219 LEU A CA 1
ATOM 1681 C C . LEU A 1 219 ? 11.636 31.135 -3.958 1 93.33 219 LEU A C 1
ATOM 1683 O O . LEU A 1 219 ? 12.076 30.873 -5.079 1 93.33 219 LEU A O 1
ATOM 1687 N N . GLN A 1 220 ? 12.06 32.088 -3.238 1 91.04 220 GLN A N 1
ATOM 1688 C CA . GLN A 1 220 ? 13.072 33.004 -3.753 1 91.04 220 GLN A CA 1
ATOM 1689 C C . GLN A 1 220 ? 14.397 32.285 -3.985 1 91.04 220 GLN A C 1
ATOM 1691 O O . GLN A 1 220 ? 15.077 32.531 -4.984 1 91.04 220 GLN A O 1
ATOM 1696 N N . ARG A 1 221 ? 14.685 31.451 -3.06 1 90.93 221 ARG A N 1
ATOM 1697 C CA . ARG A 1 221 ? 15.915 30.676 -3.184 1 90.93 221 ARG A CA 1
ATOM 1698 C C . ARG A 1 221 ? 15.882 29.791 -4.425 1 90.93 221 ARG A C 1
ATOM 1700 O O . ARG A 1 221 ? 16.87 29.701 -5.157 1 90.93 221 ARG A O 1
ATOM 1707 N N . LEU A 1 222 ? 14.789 29.155 -4.68 1 94.32 222 LEU A N 1
ATOM 1708 C CA . LEU A 1 222 ? 14.629 28.268 -5.827 1 94.32 222 LEU A CA 1
ATOM 1709 C C . LEU A 1 222 ? 14.689 29.052 -7.133 1 94.32 222 LEU A C 1
ATOM 1711 O O . LEU A 1 222 ? 15.336 28.622 -8.091 1 94.32 222 LEU A O 1
ATOM 1715 N N . LEU A 1 223 ? 14.062 30.23 -7.162 1 93.3 223 LEU A N 1
ATOM 1716 C CA . LEU A 1 223 ? 14.054 31.064 -8.359 1 93.3 223 LEU A CA 1
ATOM 1717 C C . LEU A 1 223 ? 15.454 31.587 -8.666 1 93.3 223 LEU A C 1
ATOM 1719 O O . LEU A 1 223 ? 15.878 31.594 -9.824 1 93.3 223 LEU A O 1
ATOM 1723 N N . ARG A 1 224 ? 16.159 31.909 -7.655 1 91.93 224 ARG A N 1
ATOM 1724 C CA . ARG A 1 224 ? 17.53 32.38 -7.826 1 91.93 224 ARG A CA 1
ATOM 1725 C C . ARG A 1 224 ? 18.431 31.264 -8.345 1 91.93 224 ARG A C 1
ATOM 1727 O O . ARG A 1 224 ? 19.373 31.52 -9.098 1 91.93 224 ARG A O 1
ATOM 1734 N N . ALA A 1 225 ? 18.103 30.071 -8.001 1 91.28 225 ALA A N 1
ATOM 1735 C CA . ALA A 1 225 ? 18.886 28.915 -8.428 1 91.28 225 ALA A CA 1
ATOM 1736 C C . ALA A 1 225 ? 18.452 28.438 -9.811 1 91.28 225 ALA A C 1
ATOM 1738 O O . ALA A 1 225 ? 19.018 27.485 -10.352 1 91.28 225 ALA A O 1
ATOM 1739 N N . GLY A 1 226 ? 17.409 29.051 -10.351 1 92.87 226 GLY A N 1
ATOM 1740 C CA . GLY A 1 226 ? 16.933 28.712 -11.683 1 92.87 226 GLY A CA 1
ATOM 1741 C C . GLY A 1 226 ? 16.081 27.457 -11.711 1 92.87 226 GLY A C 1
ATOM 1742 O O . GLY A 1 226 ? 15.929 26.827 -12.759 1 92.87 226 GLY A O 1
ATOM 1743 N N . ASP A 1 227 ? 15.655 27.032 -10.584 1 94.46 227 ASP A N 1
ATOM 1744 C CA . ASP A 1 227 ? 14.824 25.835 -10.502 1 94.46 227 ASP A CA 1
ATOM 1745 C C . ASP A 1 227 ? 13.34 26.192 -10.542 1 94.46 227 ASP A C 1
ATOM 1747 O O . ASP A 1 227 ? 12.644 26.085 -9.53 1 94.46 227 ASP A O 1
ATOM 1751 N N . SER A 1 228 ? 12.806 26.392 -11.684 1 95.2 228 SER A N 1
ATOM 1752 C CA . SER A 1 228 ? 11.434 26.854 -11.868 1 95.2 228 SER A CA 1
ATOM 1753 C C . SER A 1 228 ? 10.432 25.746 -11.563 1 95.2 228 SER A C 1
ATOM 1755 O O . SER A 1 228 ? 9.322 26.016 -11.099 1 95.2 228 SER A O 1
ATOM 1757 N N . VAL A 1 229 ? 10.827 24.523 -11.813 1 96.15 229 VAL A N 1
ATOM 1758 C CA . VAL A 1 229 ? 9.916 23.406 -11.584 1 96.15 229 VAL A CA 1
ATOM 1759 C C . VAL A 1 229 ? 9.638 23.263 -10.09 1 96.15 229 VAL A C 1
ATOM 1761 O O . VAL A 1 229 ? 8.485 23.119 -9.678 1 96.15 229 VAL A O 1
ATOM 1764 N N . SER A 1 230 ? 10.699 23.34 -9.312 1 96.51 230 SER A N 1
ATOM 1765 C CA . SER A 1 230 ? 10.517 23.277 -7.865 1 96.51 230 SER A CA 1
ATOM 1766 C C . SER A 1 230 ? 9.742 24.486 -7.352 1 96.51 230 SER A C 1
ATOM 1768 O O . SER A 1 230 ? 8.93 24.365 -6.433 1 96.51 230 SER A O 1
ATOM 1770 N N . ALA A 1 231 ? 10.021 25.616 -7.905 1 96.71 231 ALA A N 1
ATOM 1771 C CA . ALA A 1 231 ? 9.318 26.834 -7.511 1 96.71 231 ALA A CA 1
ATOM 1772 C C . ALA A 1 231 ? 7.818 26.706 -7.762 1 96.71 231 ALA A C 1
ATOM 1774 O O . ALA A 1 231 ? 7.006 27.085 -6.914 1 96.71 231 ALA A O 1
ATOM 1775 N N . GLU A 1 232 ? 7.474 26.167 -8.861 1 96.7 232 GLU A N 1
ATOM 1776 C CA . GLU A 1 232 ? 6.067 25.967 -9.192 1 96.7 232 GLU A CA 1
ATOM 1777 C C . GLU A 1 232 ? 5.41 24.975 -8.236 1 96.7 232 GLU A C 1
ATOM 1779 O O . GLU A 1 232 ? 4.269 25.174 -7.814 1 96.7 232 GLU A O 1
ATOM 1784 N N . THR A 1 233 ? 6.126 23.902 -7.935 1 96.73 233 THR A N 1
ATOM 1785 C CA . THR A 1 233 ? 5.631 22.912 -6.985 1 96.73 233 THR A CA 1
ATOM 1786 C C . THR A 1 233 ? 5.374 23.55 -5.623 1 96.73 233 THR A C 1
ATOM 1788 O O . THR A 1 233 ? 4.334 23.31 -5.005 1 96.73 233 THR A O 1
ATOM 1791 N N . LEU A 1 234 ? 6.297 24.377 -5.19 1 96.97 234 LEU A N 1
ATOM 1792 C CA . LEU A 1 234 ? 6.181 25.04 -3.896 1 96.97 234 LEU A CA 1
ATOM 1793 C C . LEU A 1 234 ? 4.99 25.992 -3.878 1 96.97 234 LEU A C 1
ATOM 1795 O O . LEU A 1 234 ? 4.261 26.062 -2.886 1 96.97 234 LEU A O 1
ATOM 1799 N N . GLN A 1 235 ? 4.805 26.697 -4.912 1 95.5 235 GLN A N 1
ATOM 1800 C CA . GLN A 1 235 ? 3.703 27.651 -4.981 1 95.5 235 GLN A CA 1
ATOM 1801 C C . GLN A 1 235 ? 2.355 26.941 -4.897 1 95.5 235 GLN A C 1
ATOM 1803 O O . GLN A 1 235 ? 1.444 27.406 -4.21 1 95.5 235 GLN A O 1
ATOM 1808 N N . LYS A 1 236 ? 2.239 25.853 -5.579 1 95.46 236 LYS A N 1
ATOM 1809 C CA . LYS A 1 236 ? 1.013 25.063 -5.516 1 95.46 236 LYS A CA 1
ATOM 1810 C C . LYS A 1 236 ? 0.76 24.553 -4.101 1 95.46 236 LYS A C 1
ATOM 1812 O O . LYS A 1 236 ? -0.356 24.659 -3.587 1 95.46 236 LYS A O 1
ATOM 1817 N N . ASN A 1 237 ? 1.773 24.03 -3.528 1 95.36 237 ASN A N 1
ATOM 1818 C CA . ASN A 1 237 ? 1.648 23.507 -2.172 1 95.36 237 ASN A CA 1
ATOM 1819 C C . ASN A 1 237 ? 1.3 24.609 -1.176 1 95.36 237 ASN A C 1
ATOM 1821 O O . ASN A 1 237 ? 0.462 24.412 -0.294 1 95.36 237 ASN A O 1
ATOM 1825 N N . ALA A 1 238 ? 1.975 25.777 -1.295 1 93.54 238 ALA A N 1
ATOM 1826 C CA . ALA A 1 238 ? 1.789 26.888 -0.365 1 93.54 238 ALA A CA 1
ATOM 1827 C C . ALA A 1 238 ? 0.348 27.389 -0.391 1 93.54 238 ALA A C 1
ATOM 1829 O O . ALA A 1 238 ? -0.198 27.781 0.643 1 93.54 238 ALA A O 1
ATOM 1830 N N . LYS A 1 239 ? -0.229 27.389 -1.518 1 94.1 239 LYS A N 1
ATOM 1831 C CA . LYS A 1 239 ? -1.623 27.808 -1.636 1 94.1 239 LYS A CA 1
ATOM 1832 C C . LYS A 1 239 ? -2.545 26.871 -0.86 1 94.1 239 LYS A C 1
ATOM 1834 O O . LYS A 1 239 ? -3.463 27.324 -0.174 1 94.1 239 LYS A O 1
ATOM 1839 N N . GLU A 1 240 ? -2.276 25.626 -0.948 1 95.95 240 GLU A N 1
ATOM 1840 C CA . GLU A 1 240 ? -3.095 24.639 -0.251 1 95.95 240 GLU A CA 1
ATOM 1841 C C . GLU A 1 240 ? -2.871 24.702 1.257 1 95.95 240 GLU A C 1
ATOM 1843 O O . GLU A 1 240 ? -3.796 24.469 2.038 1 95.95 240 GLU A O 1
ATOM 1848 N N . GLU A 1 241 ? -1.655 25.106 1.648 1 96.1 241 GLU A N 1
ATOM 1849 C CA . GLU A 1 241 ? -1.316 25.199 3.064 1 96.1 241 GLU A CA 1
ATOM 1850 C C . GLU A 1 241 ? -2.142 26.278 3.76 1 96.1 241 GLU A C 1
ATOM 1852 O O . GLU A 1 241 ? -2.397 26.192 4.963 1 96.1 241 GLU A O 1
ATOM 1857 N N . GLU A 1 242 ? -2.533 27.315 3.032 1 96.76 242 GLU A N 1
ATOM 1858 C CA . GLU A 1 242 ? -3.413 28.33 3.604 1 96.76 242 GLU A CA 1
ATOM 1859 C C . GLU A 1 242 ? -4.707 27.71 4.121 1 96.76 242 GLU A C 1
ATOM 1861 O O . GLU A 1 242 ? -5.212 28.102 5.176 1 96.76 242 GLU A O 1
ATOM 1866 N N . GLY A 1 243 ? -5.16 26.752 3.346 1 97.08 243 GLY A N 1
ATOM 1867 C CA . GLY A 1 243 ? -6.356 26.038 3.763 1 97.08 243 GLY A CA 1
ATOM 1868 C C . GLY A 1 243 ? -6.153 25.218 5.023 1 97.08 243 GLY A C 1
ATOM 1869 O O . GLY A 1 243 ? -7.084 25.042 5.812 1 97.08 243 GLY A O 1
ATOM 1870 N N . HIS A 1 244 ? -4.933 24.714 5.267 1 98.24 244 HIS A N 1
ATOM 1871 C CA . HIS A 1 244 ? -4.635 23.936 6.464 1 98.24 244 HIS A CA 1
ATOM 1872 C C . HIS A 1 244 ? -4.716 24.801 7.718 1 98.24 244 HIS A C 1
ATOM 1874 O O . HIS A 1 244 ? -5.317 24.399 8.717 1 98.24 244 HIS A O 1
ATOM 1880 N N . VAL A 1 245 ? -4.116 25.976 7.588 1 98.18 245 VAL A N 1
ATOM 1881 C CA . VAL A 1 245 ? -4.135 26.914 8.705 1 98.18 245 VAL A CA 1
ATOM 1882 C C . VAL A 1 245 ? -5.565 27.386 8.959 1 98.18 245 VAL A C 1
ATOM 1884 O O . VAL A 1 245 ? -6.009 27.45 10.108 1 98.18 245 VAL A O 1
ATOM 1887 N N . ALA A 1 246 ? -6.296 27.666 7.861 1 98.2 246 ALA A N 1
ATOM 1888 C CA . ALA A 1 246 ? -7.682 28.109 7.987 1 98.2 246 ALA A CA 1
ATOM 1889 C C . ALA A 1 246 ? -8.532 27.057 8.694 1 98.2 246 ALA A C 1
ATOM 1891 O O . ALA A 1 246 ? -9.362 27.39 9.543 1 98.2 246 ALA A O 1
ATOM 1892 N N 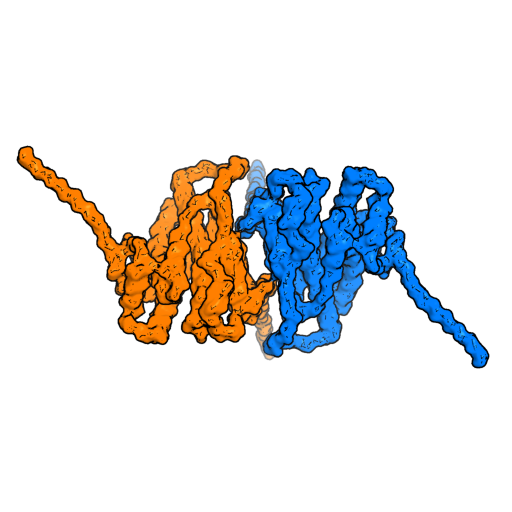. ALA A 1 247 ? -8.365 25.821 8.308 1 96.91 247 ALA A N 1
ATOM 1893 C CA . ALA A 1 247 ? -9.091 24.737 8.966 1 96.91 247 ALA A CA 1
ATOM 1894 C C . ALA A 1 247 ? -8.718 24.645 10.443 1 96.91 247 ALA A C 1
ATOM 1896 O O . ALA A 1 247 ? -9.577 24.396 11.292 1 96.91 247 ALA A O 1
ATOM 1897 N N . GLY A 1 248 ? -7.424 24.859 10.755 1 97.3 248 GLY A N 1
ATOM 1898 C CA . GLY A 1 248 ? -6.989 24.879 12.142 1 97.3 248 GLY A CA 1
ATOM 1899 C C . GLY A 1 248 ? -7.683 25.943 12.97 1 97.3 248 GLY A C 1
ATOM 1900 O O . GLY A 1 248 ? -8.125 25.676 14.09 1 97.3 248 GLY A O 1
ATOM 1901 N N . ILE A 1 249 ? -7.785 27.09 12.377 1 97.96 249 ILE A N 1
ATOM 1902 C CA . ILE A 1 249 ? -8.449 28.192 13.064 1 97.96 249 ILE A CA 1
ATOM 1903 C C . ILE A 1 249 ? -9.923 27.854 13.278 1 97.96 249 ILE A C 1
ATOM 1905 O O . ILE A 1 249 ? -10.443 27.989 14.388 1 97.96 249 ILE A O 1
ATOM 1909 N N . LYS A 1 250 ? -10.572 27.38 12.235 1 96.55 250 LYS A N 1
ATOM 1910 C CA . LYS A 1 250 ? -11.991 27.036 12.279 1 96.55 250 LYS A CA 1
ATOM 1911 C C . LYS A 1 250 ? -12.283 26.051 13.407 1 96.55 250 LYS A C 1
ATOM 1913 O O . LYS A 1 250 ? -13.159 26.295 14.24 1 96.55 250 LYS A O 1
ATOM 1918 N N . TRP A 1 251 ? -11.541 25.093 13.481 1 96.01 251 TRP A N 1
ATOM 1919 C CA . TRP A 1 251 ? -11.895 24.013 14.397 1 96.01 251 TRP A CA 1
ATOM 1920 C C . TRP A 1 251 ? -11.358 24.289 15.797 1 96.01 251 TRP A C 1
ATOM 1922 O O . TRP A 1 251 ? -11.964 23.884 16.792 1 96.01 251 TRP A O 1
ATOM 1932 N N . PHE A 1 252 ? -10.231 25.007 15.892 1 96.72 252 PHE A N 1
ATOM 1933 C CA . PHE A 1 252 ? -9.783 25.473 17.199 1 96.72 252 PHE A CA 1
ATOM 1934 C C . PHE A 1 252 ? -10.86 26.314 17.872 1 96.72 252 PHE A C 1
ATOM 1936 O O . PHE A 1 252 ? -11.194 26.088 19.037 1 96.72 252 PHE A O 1
ATOM 1943 N N . CYS A 1 253 ? -11.405 27.227 17.079 1 96.84 253 CYS A N 1
ATOM 1944 C CA . CYS A 1 253 ? -12.429 28.112 17.623 1 96.84 253 CYS A CA 1
ATOM 1945 C C . CYS A 1 253 ? -13.719 27.349 17.899 1 96.84 253 CYS A C 1
ATOM 1947 O O . CYS A 1 253 ? -14.41 27.624 18.881 1 96.84 253 CYS A O 1
ATOM 1949 N N . TYR A 1 254 ? -14.024 26.424 17.07 1 94.93 254 TYR A N 1
ATOM 1950 C CA . TYR A 1 254 ? -15.2 25.588 17.285 1 94.93 254 TYR A CA 1
ATOM 1951 C C . TYR A 1 254 ? -15.1 24.835 18.606 1 94.93 254 TYR A C 1
ATOM 1953 O O . TYR A 1 254 ? -16.048 24.827 19.396 1 94.93 254 TYR A O 1
ATOM 1961 N N . VAL A 1 255 ? -13.971 24.214 18.877 1 94.87 255 VAL A N 1
ATOM 1962 C CA . VAL A 1 255 ? -13.79 23.427 20.092 1 94.87 255 VAL A CA 1
ATOM 1963 C C . VAL A 1 255 ? -13.785 24.349 21.309 1 94.87 255 VAL A C 1
ATOM 1965 O O . VAL A 1 255 ? -14.346 24.012 22.354 1 94.87 255 VAL A O 1
ATOM 1968 N N . LYS A 1 256 ? -13.129 25.482 21.138 1 95.77 256 LYS A N 1
ATOM 1969 C CA . LYS A 1 256 ? -13.141 26.471 22.213 1 95.77 256 LYS A CA 1
ATOM 1970 C C . LYS A 1 256 ? -14.568 26.828 22.616 1 95.77 256 LYS A C 1
ATOM 1972 O O . LYS A 1 256 ? -14.897 26.85 23.804 1 95.77 256 LYS A O 1
ATOM 1977 N N . ASP A 1 257 ? -15.337 27.109 21.617 1 94.34 257 ASP A N 1
ATOM 1978 C CA . ASP A 1 257 ? -16.723 27.484 21.877 1 94.34 257 ASP A CA 1
ATOM 1979 C C . ASP A 1 257 ? -17.507 26.315 22.47 1 94.34 257 ASP A C 1
ATOM 1981 O O . ASP A 1 257 ? -18.296 26.498 23.4 1 94.34 257 ASP A O 1
ATOM 1985 N N . LYS A 1 258 ? -17.284 25.185 21.961 1 91.67 258 LYS A N 1
ATOM 1986 C CA . LYS A 1 258 ? -17.979 23.998 22.449 1 91.67 258 LYS A CA 1
ATOM 1987 C C . LYS A 1 258 ? -17.625 23.715 23.907 1 91.67 258 LYS A C 1
ATOM 1989 O O . LYS A 1 258 ? -18.466 23.242 24.674 1 91.67 258 LYS A O 1
ATOM 1994 N N . ARG A 1 259 ? -16.413 24.008 24.258 1 92.37 259 ARG A N 1
ATOM 1995 C CA . ARG A 1 259 ? -15.947 23.774 25.621 1 92.37 259 ARG A CA 1
ATOM 1996 C C . ARG A 1 259 ? -16.259 24.966 26.519 1 92.37 259 ARG A C 1
ATOM 1998 O O . ARG A 1 259 ? -15.916 24.964 27.703 1 92.37 259 ARG A O 1
ATOM 2005 N N . LEU A 1 260 ? -16.838 25.958 25.951 1 94.65 260 LEU A N 1
ATOM 2006 C CA . LEU A 1 260 ? -17.249 27.165 26.66 1 94.65 260 LEU A CA 1
ATOM 2007 C C . LEU A 1 260 ? -16.06 27.813 27.363 1 94.65 260 LEU A C 1
ATOM 2009 O O . LEU A 1 260 ? -16.172 28.239 28.515 1 94.65 260 LEU A O 1
ATOM 2013 N N . LEU A 1 261 ? -14.99 27.78 26.671 1 95.37 261 LEU A N 1
ATOM 2014 C CA . LEU A 1 261 ? -13.808 28.434 27.223 1 95.37 261 LEU A CA 1
ATOM 2015 C C . LEU A 1 261 ? -13.916 29.95 27.094 1 95.37 261 LEU A C 1
ATOM 2017 O O . LEU A 1 261 ? -14.395 30.458 26.078 1 95.37 261 LEU A O 1
ATOM 2021 N N . GLN A 1 262 ? -13.449 30.627 28.083 1 97.18 262 GLN A N 1
ATOM 2022 C CA . GLN A 1 262 ? -13.494 32.085 28.084 1 97.18 262 GLN A CA 1
ATOM 2023 C C . GLN A 1 262 ? -12.375 32.672 27.229 1 97.18 262 GLN A C 1
ATOM 2025 O O . GLN A 1 262 ? -11.348 32.026 27.014 1 97.18 262 GLN A O 1
ATOM 2030 N N . GLY A 1 263 ? -12.662 33.908 26.731 1 96.97 263 GLY A N 1
ATOM 2031 C CA . GLY A 1 263 ? -11.648 34.602 25.953 1 96.97 263 GLY A CA 1
ATOM 2032 C C . GLY A 1 263 ? -11.801 34.399 24.457 1 96.97 263 GLY A C 1
ATOM 2033 O O . GLY A 1 263 ? -12.678 33.656 24.013 1 96.97 263 GLY A O 1
ATOM 2034 N N . SER A 1 264 ? -10.981 35.109 23.753 1 97.86 264 SER A N 1
ATOM 2035 C CA . SER A 1 264 ? -10.981 34.986 22.299 1 97.86 264 SER A CA 1
ATOM 2036 C C . SER A 1 264 ? -10.24 33.732 21.85 1 97.86 264 SER A C 1
ATOM 2038 O O . SER A 1 264 ? -9.577 33.074 22.656 1 97.86 264 SER A O 1
ATOM 2040 N N . CYS A 1 265 ? -10.439 33.346 20.673 1 98.17 265 CYS A N 1
ATOM 2041 C CA . CYS A 1 265 ? -9.67 32.235 20.124 1 98.17 265 CYS A CA 1
ATOM 2042 C C . CYS A 1 265 ? -8.174 32.513 20.208 1 98.17 265 CYS A C 1
ATOM 2044 O O . CYS A 1 265 ? -7.393 31.628 20.564 1 98.17 265 CYS A O 1
ATOM 2046 N N . GLU A 1 266 ? -7.786 33.794 19.943 1 98.42 266 GLU A N 1
ATOM 2047 C CA . GLU A 1 266 ? -6.38 34.185 19.971 1 98.42 266 GLU A CA 1
ATOM 2048 C C . GLU A 1 266 ? -5.787 34.017 21.367 1 98.42 266 GLU A C 1
ATOM 2050 O O . GLU A 1 266 ? -4.694 33.47 21.522 1 98.42 266 GLU A O 1
ATOM 2055 N N . SER A 1 267 ? -6.54 34.459 22.369 1 98.12 267 SER A N 1
ATOM 2056 C CA . SER A 1 267 ? -6.019 34.397 23.731 1 98.12 267 SER A CA 1
ATOM 2057 C C . SER A 1 267 ? -5.873 32.954 24.201 1 98.12 267 SER A C 1
ATOM 2059 O O . SER A 1 267 ? -4.943 32.628 24.942 1 98.12 267 SER A O 1
ATOM 2061 N N . ASN A 1 268 ? -6.79 32.103 23.813 1 98.3 268 ASN A N 1
ATOM 2062 C CA . ASN A 1 268 ? -6.673 30.689 24.152 1 98.3 268 ASN A CA 1
ATOM 2063 C C . ASN A 1 268 ? -5.509 30.031 23.415 1 98.3 268 ASN A C 1
ATOM 2065 O O . ASN A 1 268 ? -4.79 29.211 23.989 1 98.3 268 ASN A O 1
ATOM 2069 N N . PHE A 1 269 ? -5.382 30.459 22.163 1 98.6 269 PHE A N 1
ATOM 2070 C CA . PHE A 1 269 ? -4.231 29.991 21.399 1 98.6 269 PHE A CA 1
ATOM 2071 C C . PHE A 1 269 ? -2.93 30.359 22.101 1 98.6 269 PHE A C 1
ATOM 2073 O O . PHE A 1 269 ? -2.04 29.518 22.252 1 98.6 269 PHE A O 1
ATOM 2080 N N . HIS A 1 270 ? -2.822 31.559 22.552 1 98.19 270 HIS A N 1
ATOM 2081 C CA . HIS A 1 270 ? -1.63 32.012 23.259 1 98.19 270 HIS A CA 1
ATOM 2082 C C . HIS A 1 270 ? -1.36 31.155 24.491 1 98.19 270 HIS A C 1
ATOM 2084 O O . HIS A 1 270 ? -0.213 30.792 24.762 1 98.19 270 HIS A O 1
ATOM 2090 N N . ARG A 1 271 ? -2.351 30.896 25.173 1 97.71 271 ARG A N 1
ATOM 2091 C CA . ARG A 1 271 ? -2.213 30.112 26.396 1 97.71 271 ARG A CA 1
ATOM 2092 C C . ARG A 1 271 ? -1.635 28.732 26.1 1 97.71 271 ARG A C 1
ATOM 2094 O O . ARG A 1 271 ? -0.691 28.294 26.761 1 97.71 271 ARG A O 1
ATOM 2101 N N . TYR A 1 272 ? -2.172 28.037 25.096 1 97.98 272 TYR A N 1
ATOM 2102 C CA . TYR A 1 272 ? -1.707 26.695 24.762 1 97.98 272 TYR A CA 1
ATOM 2103 C C . TYR A 1 272 ? -0.267 26.725 24.265 1 97.98 272 TYR A C 1
ATOM 2105 O O . TYR A 1 272 ? 0.528 25.842 24.594 1 97.98 272 TYR A O 1
ATOM 2113 N N . VAL A 1 273 ? 0.063 27.729 23.419 1 97.77 273 VAL A N 1
ATOM 2114 C CA . VAL A 1 273 ? 1.416 27.826 22.882 1 97.77 273 VAL A CA 1
ATOM 2115 C C . VAL A 1 273 ? 2.407 28.074 24.017 1 97.77 273 VAL A C 1
ATOM 2117 O O . VAL A 1 273 ? 3.445 27.413 24.1 1 97.77 273 VAL A O 1
ATOM 2120 N N . LYS A 1 274 ? 2.085 28.957 24.918 1 96.52 274 LYS A N 1
ATOM 2121 C CA . LYS A 1 274 ? 2.968 29.29 26.032 1 96.52 274 LYS A CA 1
ATOM 2122 C C . LYS A 1 274 ? 3.168 28.09 26.954 1 96.52 274 LYS A C 1
ATOM 2124 O O . LYS A 1 274 ? 4.256 27.893 27.499 1 96.52 274 LYS A O 1
ATOM 2129 N N . GLU A 1 275 ? 2.153 27.357 27.072 1 97.06 275 GLU A N 1
ATOM 2130 C CA . GLU A 1 275 ? 2.186 26.23 28 1 97.06 275 GLU A CA 1
ATOM 2131 C C . GLU A 1 275 ? 2.905 25.032 27.386 1 97.06 275 GLU A C 1
ATOM 2133 O O . GLU A 1 275 ? 3.556 24.262 28.096 1 97.06 275 GLU A O 1
ATOM 2138 N N . ARG A 1 276 ? 2.726 24.867 26.022 1 96.52 276 ARG A N 1
ATOM 2139 C CA . ARG A 1 276 ? 3.067 23.565 25.458 1 96.52 276 ARG A CA 1
ATOM 2140 C C . ARG A 1 276 ? 4.238 23.678 24.488 1 96.52 276 ARG A C 1
ATOM 2142 O O . ARG A 1 276 ? 4.859 22.672 24.137 1 96.52 276 ARG A O 1
ATOM 2149 N N . TYR A 1 277 ? 4.523 24.858 24.04 1 94.72 277 TYR A N 1
ATOM 2150 C CA . TYR A 1 277 ? 5.569 25.017 23.035 1 94.72 277 TYR A CA 1
ATOM 2151 C C . TYR A 1 277 ? 6.84 25.583 23.657 1 94.72 277 TYR A C 1
ATOM 2153 O O . TYR A 1 277 ? 6.79 26.563 24.403 1 94.72 277 TYR A O 1
ATOM 2161 N N . ARG A 1 278 ? 8.032 24.974 23.36 1 87.44 278 ARG A N 1
ATOM 2162 C CA . ARG A 1 278 ? 9.289 25.379 23.982 1 87.44 278 ARG A CA 1
ATOM 2163 C C . ARG A 1 278 ? 10.193 26.086 22.978 1 87.44 278 ARG A C 1
ATOM 2165 O O . ARG A 1 278 ? 11.247 26.61 23.345 1 87.44 278 ARG A O 1
ATOM 2172 N N . GLY A 1 279 ? 9.782 26.177 21.782 1 87.08 279 GLY A N 1
ATOM 2173 C CA . GLY A 1 279 ? 10.617 26.8 20.768 1 87.08 279 GLY A CA 1
ATOM 2174 C C . GLY A 1 279 ? 10.419 28.301 20.672 1 87.08 279 GLY A C 1
ATOM 2175 O O . GLY A 1 279 ? 9.649 28.881 21.44 1 87.08 279 GLY A O 1
ATOM 2176 N N . ARG A 1 280 ? 11.198 28.898 19.761 1 88.42 280 ARG A N 1
ATOM 2177 C CA . ARG A 1 280 ? 11.143 30.342 19.552 1 88.42 280 ARG A CA 1
ATOM 2178 C C . ARG A 1 280 ? 10.17 30.696 18.433 1 88.42 280 ARG A C 1
ATOM 2180 O O . ARG A 1 280 ? 10.103 29.999 17.418 1 88.42 280 ARG A O 1
ATOM 2187 N N . ILE A 1 281 ? 9.393 31.703 18.736 1 92.56 281 ILE A N 1
ATOM 2188 C CA . ILE A 1 281 ? 8.521 32.282 17.72 1 92.56 281 ILE A CA 1
ATOM 2189 C C . ILE A 1 281 ? 9.011 33.681 17.355 1 92.56 281 ILE A C 1
ATOM 2191 O O . ILE A 1 281 ? 9.011 34.585 18.195 1 92.56 281 ILE A O 1
ATOM 2195 N N . ALA A 1 282 ? 9.531 33.745 16.164 1 91.33 282 ALA A N 1
ATOM 2196 C CA . ALA A 1 282 ? 10.14 35.009 15.756 1 91.33 282 ALA A CA 1
ATOM 2197 C C . ALA A 1 282 ? 9.887 35.287 14.277 1 91.33 282 ALA A C 1
ATOM 2199 O O . ALA A 1 282 ? 9.768 34.357 13.476 1 91.33 282 ALA A O 1
ATOM 2200 N N . PRO A 1 283 ? 9.838 36.538 13.934 1 90.21 283 PRO A N 1
ATOM 2201 C CA . PRO A 1 283 ? 9.78 36.879 12.511 1 90.21 283 PRO A CA 1
ATOM 2202 C C . PRO A 1 283 ? 10.985 36.359 11.731 1 90.21 283 PRO A C 1
ATOM 2204 O O . PRO A 1 283 ? 11.951 35.877 12.328 1 90.21 283 PRO A O 1
ATOM 2207 N N . PRO A 1 284 ? 10.927 36.576 10.396 1 91.55 284 PRO A N 1
ATOM 2208 C CA . PRO A 1 284 ? 9.88 37.196 9.581 1 91.55 284 PRO A CA 1
ATOM 2209 C C . PRO A 1 284 ? 8.643 36.311 9.436 1 91.55 284 PRO A C 1
ATOM 2211 O O . PRO A 1 284 ? 8.763 35.086 9.35 1 91.55 284 PRO A O 1
ATOM 2214 N N . PHE A 1 285 ? 7.482 36.999 9.478 1 94.53 285 PHE A N 1
ATOM 2215 C CA . PHE A 1 285 ? 6.205 36.354 9.198 1 94.53 285 PHE A CA 1
ATOM 2216 C C . PHE A 1 285 ? 5.684 36.757 7.824 1 94.53 285 PHE A C 1
ATOM 2218 O O . PHE A 1 285 ? 5.855 37.902 7.401 1 94.53 285 PHE A O 1
ATOM 2225 N N . ASN A 1 286 ? 5.146 35.815 7.136 1 94.94 286 ASN A N 1
ATOM 2226 C CA . ASN A 1 286 ? 4.398 36.144 5.927 1 94.94 286 ASN A CA 1
ATOM 2227 C C . ASN A 1 286 ? 2.984 36.616 6.254 1 94.94 286 ASN A C 1
ATOM 2229 O O . ASN A 1 286 ? 2.022 35.862 6.1 1 94.94 286 ASN A O 1
ATOM 2233 N N . VAL A 1 287 ? 2.916 37.924 6.567 1 95.93 287 VAL A N 1
ATOM 2234 C CA . VAL A 1 287 ? 1.687 38.517 7.085 1 95.93 287 VAL A CA 1
ATOM 2235 C C . VAL A 1 287 ? 0.56 38.34 6.071 1 95.93 287 VAL A C 1
ATOM 2237 O O . VAL A 1 287 ? -0.573 38.023 6.441 1 95.93 287 VAL A O 1
ATOM 2240 N N . GLU A 1 288 ? 0.899 38.512 4.838 1 95.13 288 GLU A N 1
ATOM 2241 C CA . GLU A 1 288 ? -0.117 38.433 3.793 1 95.13 288 GLU A CA 1
ATOM 2242 C C . GLU A 1 288 ? -0.677 37.019 3.672 1 95.13 288 GLU A C 1
ATOM 2244 O O . GLU A 1 288 ? -1.894 36.829 3.621 1 95.13 288 GLU A O 1
ATOM 2249 N N . ALA A 1 289 ? 0.171 36.005 3.635 1 95.04 289 ALA A N 1
ATOM 2250 C CA . ALA A 1 289 ? -0.268 34.616 3.52 1 95.04 289 ALA A CA 1
ATOM 2251 C C . ALA A 1 289 ? -1.071 34.191 4.745 1 95.04 289 ALA A C 1
ATOM 2253 O O . ALA A 1 289 ? -2.084 33.5 4.622 1 95.04 289 ALA A O 1
ATOM 2254 N N . ARG A 1 290 ? -0.638 34.615 5.92 1 96.88 290 ARG A N 1
ATOM 2255 C CA . ARG A 1 290 ? -1.347 34.293 7.154 1 96.88 290 ARG A CA 1
ATOM 2256 C C . ARG A 1 290 ? -2.728 34.939 7.176 1 96.88 290 ARG A C 1
ATOM 2258 O O . ARG A 1 290 ? -3.703 34.319 7.609 1 96.88 290 ARG A O 1
ATOM 2265 N N . ARG A 1 291 ? -2.768 36.135 6.656 1 96.82 291 ARG A N 1
ATOM 2266 C CA . ARG A 1 291 ? -4.053 36.826 6.606 1 96.82 291 ARG A CA 1
ATOM 2267 C C . ARG A 1 291 ? -5.019 36.116 5.664 1 96.82 291 ARG A C 1
ATOM 2269 O O . ARG A 1 291 ? -6.212 36.007 5.957 1 96.82 291 ARG A O 1
ATOM 2276 N N . ARG A 1 292 ? -4.527 35.683 4.547 1 96 292 ARG A N 1
ATOM 2277 C CA . ARG A 1 292 ? -5.366 34.958 3.598 1 96 292 ARG A CA 1
ATOM 2278 C C . ARG A 1 292 ? -5.898 33.668 4.213 1 96 292 ARG A C 1
ATOM 2280 O O . ARG A 1 292 ? -6.978 33.199 3.847 1 96 292 ARG A O 1
ATOM 2287 N N . ALA A 1 293 ? -5.152 33.168 5.197 1 96.73 293 ALA A N 1
ATOM 2288 C CA . ALA A 1 293 ? -5.569 31.953 5.892 1 96.73 293 ALA A CA 1
ATOM 2289 C C . ALA A 1 293 ? -6.492 32.28 7.063 1 96.73 293 ALA A C 1
ATOM 2291 O O . ALA A 1 293 ? -6.952 31.379 7.768 1 96.73 293 ALA A O 1
ATOM 2292 N N . GLY A 1 294 ? -6.725 33.579 7.292 1 96.97 294 GLY A N 1
ATOM 2293 C CA . GLY A 1 294 ? -7.585 34.007 8.385 1 96.97 294 GLY A CA 1
ATOM 2294 C C . GLY A 1 294 ? -6.836 34.214 9.687 1 96.97 294 GLY A C 1
ATOM 2295 O O . GLY A 1 294 ? -7.45 34.407 10.739 1 96.97 294 GLY A O 1
ATOM 2296 N N . MET A 1 295 ? -5.513 34.175 9.616 1 97.78 295 MET A N 1
ATOM 2297 C CA . MET A 1 295 ? -4.688 34.351 10.807 1 97.78 295 MET A CA 1
ATOM 2298 C C . MET A 1 295 ? -4.129 35.769 10.877 1 97.78 295 MET A C 1
ATOM 2300 O O . MET A 1 295 ? -3.016 36.025 10.413 1 97.78 295 MET A O 1
ATOM 2304 N N . CYS A 1 296 ? -4.829 36.592 11.5 1 96.25 296 CYS A N 1
ATOM 2305 C CA . CYS A 1 296 ? -4.387 37.979 11.597 1 96.25 296 CYS A CA 1
ATOM 2306 C C . CYS A 1 296 ? -3.262 38.122 12.616 1 96.25 296 CYS A C 1
ATOM 2308 O O . CYS A 1 296 ? -2.957 37.178 13.347 1 96.25 296 CYS A O 1
ATOM 2310 N N . GLU A 1 297 ? -2.733 39.229 12.699 1 96.15 297 GLU A N 1
ATOM 2311 C CA . GLU A 1 297 ? -1.533 39.496 13.486 1 96.15 297 GLU A CA 1
ATOM 2312 C C . GLU A 1 297 ? -1.78 39.25 14.971 1 96.15 297 GLU A C 1
ATOM 2314 O O . GLU A 1 297 ? -0.854 38.916 15.713 1 96.15 297 GLU A O 1
ATOM 2319 N N . ALA A 1 298 ? -2.975 39.379 15.389 1 96.56 298 ALA A N 1
ATOM 2320 C CA . ALA A 1 298 ? -3.319 39.202 16.798 1 96.56 298 ALA A CA 1
ATOM 2321 C C . ALA A 1 298 ? -3.04 37.773 17.255 1 96.56 298 ALA A C 1
ATOM 2323 O O . ALA A 1 298 ? -2.869 37.519 18.45 1 96.56 298 ALA A O 1
ATOM 2324 N N . TRP A 1 299 ? -3.008 36.831 16.285 1 97.91 299 TRP A N 1
ATOM 2325 C CA . TRP A 1 299 ? -2.794 35.427 16.62 1 97.91 299 TRP A CA 1
ATOM 2326 C C . TRP A 1 299 ? -1.348 35.182 17.039 1 97.91 299 TRP A C 1
ATOM 2328 O O . TRP A 1 299 ? -1.079 34.342 17.901 1 97.91 299 TRP A O 1
ATOM 2338 N N . TYR A 1 300 ? -0.371 35.921 16.455 1 96.61 300 TYR A N 1
ATOM 2339 C CA . TYR A 1 300 ? 0.982 35.407 16.631 1 96.61 300 TYR A CA 1
ATOM 2340 C C . TYR A 1 300 ? 1.935 36.515 17.063 1 96.61 300 TYR A C 1
ATOM 2342 O O . TYR A 1 300 ? 2.991 36.245 17.64 1 96.61 300 TYR A O 1
ATOM 2350 N N . PHE A 1 301 ? 1.646 37.745 16.931 1 94.44 301 PHE A N 1
ATOM 2351 C CA . PHE A 1 301 ? 2.545 38.826 17.317 1 94.44 301 PHE A CA 1
ATOM 2352 C C . PHE A 1 301 ? 2.773 38.829 18.824 1 94.44 301 PHE A C 1
ATOM 2354 O O . PHE A 1 301 ? 3.89 39.071 19.287 1 94.44 301 PHE A O 1
ATOM 2361 N N . PRO A 1 302 ? 1.716 38.596 19.572 1 94.81 302 PRO A N 1
ATOM 2362 C CA . PRO A 1 302 ? 1.91 38.607 21.024 1 94.81 302 PRO A CA 1
ATOM 2363 C C . PRO A 1 302 ? 2.821 37.48 21.506 1 94.81 302 PRO A C 1
ATOM 2365 O O . PRO A 1 302 ? 3.249 37.48 22.663 1 94.81 302 PRO A O 1
ATOM 2368 N N . LEU A 1 303 ? 3.068 36.501 20.707 1 95.19 303 LEU A N 1
ATOM 2369 C CA . LEU A 1 303 ? 3.862 35.339 21.093 1 95.19 303 LEU A CA 1
ATOM 2370 C C . LEU A 1 303 ? 5.334 35.549 20.754 1 95.19 303 LEU A C 1
ATOM 2372 O O . LEU A 1 303 ? 6.179 34.718 21.094 1 95.19 303 LEU A O 1
ATOM 2376 N N . VAL A 1 304 ? 5.654 36.627 20.04 1 92.63 304 VAL A N 1
ATOM 2377 C CA . VAL A 1 304 ? 7.017 36.867 19.578 1 92.63 304 VAL A CA 1
ATOM 2378 C C . VAL A 1 304 ? 7.95 37.017 20.778 1 92.63 304 VAL A C 1
ATOM 2380 O O . VAL A 1 304 ? 7.652 37.76 21.715 1 92.63 304 VAL A O 1
ATOM 2383 N N . THR A 1 305 ? 8.984 36.244 20.834 1 80.15 305 THR A N 1
ATOM 2384 C CA . THR A 1 305 ? 9.985 36.259 21.895 1 80.15 305 THR A CA 1
ATOM 2385 C C . THR A 1 305 ? 11.07 37.291 21.601 1 80.15 305 THR A C 1
ATOM 2387 O O . THR A 1 305 ? 11.63 37.314 20.503 1 80.15 305 THR A O 1
ATOM 2390 N N . PRO A 1 306 ? 11.262 38.242 22.507 1 71.64 306 PRO A N 1
ATOM 2391 C CA . PRO A 1 306 ? 12.315 39.24 22.305 1 71.64 306 PRO A CA 1
ATOM 2392 C C . PRO A 1 306 ? 13.699 38.614 22.149 1 71.64 306 PRO A C 1
ATOM 2394 O O . PRO A 1 306 ? 13.98 37.572 22.745 1 71.64 306 PRO A O 1
ATOM 2397 N N . SER A 1 307 ? 14.368 38.807 20.994 1 59.58 307 SER A N 1
ATOM 2398 C CA . SER A 1 307 ? 15.742 38.357 20.801 1 59.58 307 SER A CA 1
ATOM 2399 C C . SER A 1 307 ? 16.611 38.7 22.007 1 59.58 307 SER A C 1
ATOM 2401 O O . SER A 1 307 ? 16.416 39.737 22.645 1 59.58 307 SER A O 1
ATOM 2403 N N . LYS A 1 308 ? 17.225 37.766 22.761 1 51.67 308 LYS A N 1
ATOM 2404 C CA . LYS A 1 308 ? 18.212 38.12 23.776 1 51.67 308 LYS A CA 1
ATOM 2405 C C . LYS A 1 308 ? 19.217 39.135 23.237 1 51.67 308 LYS A C 1
ATOM 2407 O O . LYS A 1 308 ? 19.894 38.875 22.24 1 51.67 308 LYS A O 1
ATOM 2412 N N . GLU A 1 309 ? 18.981 40.324 23.127 1 47.11 309 GLU A N 1
ATOM 2413 C CA . GLU A 1 309 ? 20.064 41.288 22.961 1 47.11 309 GLU A CA 1
ATOM 2414 C C . GLU A 1 309 ? 21.237 40.964 23.882 1 47.11 309 GLU A C 1
ATOM 2416 O O . GLU A 1 309 ? 21.054 40.774 25.086 1 47.11 309 GLU A O 1
ATOM 2421 N N . GLY A 1 310 ? 22.3 40.166 23.377 1 42.83 310 GLY A N 1
ATOM 2422 C CA . GLY A 1 310 ? 23.594 40.139 24.04 1 42.83 310 GLY A CA 1
ATOM 2423 C C . GLY A 1 310 ? 24.044 41.504 24.526 1 42.83 310 GLY A C 1
ATOM 2424 O O . GLY A 1 310 ? 24.062 42.467 23.757 1 42.83 310 GLY A O 1
ATOM 2425 N N . GLY A 1 311 ? 23.787 41.89 25.785 1 33.97 311 GLY A N 1
ATOM 2426 C CA . GLY A 1 311 ? 24.394 42.963 26.556 1 33.97 311 GLY A CA 1
ATOM 2427 C C . GLY A 1 311 ? 25.91 42.948 26.509 1 33.97 311 GLY A C 1
ATOM 2428 O O . GLY A 1 311 ? 26.562 42.535 27.471 1 33.97 311 GLY A O 1
ATOM 2429 N N . LYS A 1 312 ? 26.685 42.549 25.439 1 38.81 312 LYS A N 1
ATOM 2430 C CA . LYS A 1 312 ? 28.12 42.788 25.565 1 38.81 312 LYS A CA 1
ATOM 2431 C C . LYS A 1 312 ? 28.415 44.274 25.752 1 38.81 312 LYS A C 1
ATOM 2433 O O . LYS A 1 312 ? 28.448 45.033 24.782 1 38.81 312 LYS A O 1
ATOM 2438 N N . GLY A 1 313 ? 27.718 44.975 26.708 1 30.12 313 GLY A N 1
ATOM 2439 C CA . GLY A 1 313 ? 28.296 46.267 27.041 1 30.12 313 GLY A CA 1
ATOM 2440 C C . GLY A 1 313 ? 29.776 46.194 27.363 1 30.12 313 GLY A C 1
ATOM 2441 O O . GLY A 1 313 ? 30.195 45.402 28.21 1 30.12 313 GLY A O 1
ATOM 2442 N N . GLY A 1 314 ? 30.592 46.163 26.309 1 36.18 314 GLY A N 1
ATOM 2443 C CA . GLY A 1 314 ? 32.034 46.347 26.345 1 36.18 314 GLY A CA 1
ATOM 2444 C C . GLY A 1 314 ? 32.47 47.465 27.273 1 36.18 314 GLY A C 1
ATOM 2445 O O . GLY A 1 314 ? 32.118 48.627 27.061 1 36.18 314 GLY A O 1
ATOM 2446 N N . GLY A 1 315 ? 32.368 47.247 28.618 1 32.47 315 GLY A N 1
ATOM 2447 C CA . GLY A 1 315 ? 33.019 48.115 29.586 1 32.47 315 GLY A CA 1
ATOM 2448 C C . GLY A 1 315 ? 34.488 48.345 29.288 1 32.47 315 GLY A C 1
ATOM 2449 O O . GLY A 1 315 ? 35.294 47.415 29.357 1 32.47 315 GLY A O 1
ATOM 2450 N N . ASN A 1 316 ? 34.849 49.095 28.199 1 33.15 316 ASN A N 1
ATOM 2451 C CA . ASN A 1 316 ? 36.168 49.673 27.965 1 33.15 316 ASN A CA 1
ATOM 2452 C C . ASN A 1 316 ? 36.687 50.403 29.2 1 33.15 316 ASN A C 1
ATOM 2454 O O . ASN A 1 316 ? 36.203 51.486 29.536 1 33.15 316 ASN A O 1
ATOM 2458 N N . GLU A 1 317 ? 36.635 49.74 30.394 1 27.53 317 GLU A N 1
ATOM 2459 C CA . GLU A 1 317 ? 37.346 50.377 31.499 1 27.53 317 GLU A CA 1
ATOM 2460 C C . GLU A 1 317 ? 38.792 50.684 31.121 1 27.53 317 GLU A C 1
ATOM 2462 O O . GLU A 1 317 ? 39.512 49.809 30.637 1 27.53 317 GLU A O 1
ATOM 2467 N N . SER A 1 318 ? 39.079 51.953 30.712 1 31.96 318 SER A N 1
ATOM 2468 C CA . SER A 1 318 ? 40.32 52.716 30.625 1 31.96 318 SER A CA 1
ATOM 2469 C C . SER A 1 318 ? 41.187 52.505 31.862 1 31.96 318 SER A C 1
ATOM 2471 O O . SER A 1 318 ? 42.255 53.107 31.988 1 31.96 318 SER A O 1
ATOM 2473 N N . ARG A 1 319 ? 41.381 51.216 32.335 1 25.56 319 ARG A N 1
ATOM 2474 C CA . ARG A 1 319 ? 42.58 51.336 33.158 1 25.56 319 ARG A CA 1
ATOM 2475 C C . ARG A 1 319 ? 43.822 51.515 32.293 1 25.56 319 ARG A C 1
ATOM 2477 O O . ARG A 1 319 ? 43.926 50.923 31.216 1 25.56 319 ARG A O 1
ATOM 2484 N N . MET B 1 1 ? 26.002 26.064 -56.685 1 23.71 1 MET B N 1
ATOM 2485 C CA . MET B 1 1 ? 26.435 25.098 -55.68 1 23.71 1 MET B CA 1
ATOM 2486 C C . MET B 1 1 ? 25.302 24.776 -54.711 1 23.71 1 MET B C 1
ATOM 2488 O O . MET B 1 1 ? 24.772 25.67 -54.05 1 23.71 1 MET B O 1
ATOM 2492 N N . PRO B 1 2 ? 24.443 23.837 -54.962 1 27.4 2 PRO B N 1
ATOM 2493 C CA . PRO B 1 2 ? 23.14 23.608 -54.333 1 27.4 2 PRO B CA 1
ATOM 2494 C C . PRO B 1 2 ? 23.254 23.248 -52.854 1 27.4 2 PRO B C 1
ATOM 2496 O O . PRO B 1 2 ? 24.234 22.622 -52.441 1 27.4 2 PRO B O 1
ATOM 2499 N N . LEU B 1 3 ? 22.765 24.216 -51.957 1 27.86 3 LEU B N 1
ATOM 2500 C CA . LEU B 1 3 ? 22.855 24.242 -50.501 1 27.86 3 LEU B CA 1
ATOM 2501 C C . LEU B 1 3 ? 22.341 22.937 -49.902 1 27.86 3 LEU B C 1
ATOM 2503 O O . LEU B 1 3 ? 21.363 22.367 -50.391 1 27.86 3 LEU B O 1
ATOM 2507 N N . PRO B 1 4 ? 23.283 22.243 -49.212 1 26.4 4 PRO B N 1
ATOM 2508 C CA . PRO B 1 4 ? 23.042 20.873 -48.756 1 26.4 4 PRO B CA 1
ATOM 2509 C C . PRO B 1 4 ? 21.796 20.753 -47.88 1 26.4 4 PRO B C 1
ATOM 2511 O O . PRO B 1 4 ? 21.369 21.737 -47.27 1 26.4 4 PRO B O 1
ATOM 2514 N N . PRO B 1 5 ? 20.99 19.687 -48.125 1 25.47 5 PRO B N 1
ATOM 2515 C CA . PRO B 1 5 ? 19.688 19.452 -47.497 1 25.47 5 PRO B CA 1
ATOM 2516 C C . PRO B 1 5 ? 19.756 19.47 -45.972 1 25.47 5 PRO B C 1
ATOM 2518 O O . PRO B 1 5 ? 20.819 19.225 -45.394 1 25.47 5 PRO B O 1
ATOM 2521 N N . THR B 1 6 ? 18.874 20.271 -45.347 1 23.01 6 THR B N 1
ATOM 2522 C CA . THR B 1 6 ? 18.601 20.61 -43.954 1 23.01 6 THR B CA 1
ATOM 2523 C C . THR B 1 6 ? 18.393 19.348 -43.122 1 23.01 6 THR B C 1
ATOM 2525 O O . THR B 1 6 ? 17.551 18.51 -43.455 1 23.01 6 THR B O 1
ATOM 2528 N N . LEU B 1 7 ? 19.392 18.957 -42.358 1 21.61 7 LEU B N 1
ATOM 2529 C CA . LEU B 1 7 ? 19.461 17.792 -41.482 1 21.61 7 LEU B CA 1
ATOM 2530 C C . LEU B 1 7 ? 18.223 17.705 -40.596 1 21.61 7 LEU B C 1
ATOM 2532 O O . LEU B 1 7 ? 17.91 18.648 -39.866 1 21.61 7 LEU B O 1
ATOM 2536 N N . ALA B 1 8 ? 17.272 16.786 -40.888 1 24.82 8 ALA B N 1
ATOM 2537 C CA . ALA B 1 8 ? 16.046 16.388 -40.202 1 24.82 8 ALA B CA 1
ATOM 2538 C C . ALA B 1 8 ? 16.318 16.062 -38.736 1 24.82 8 ALA B C 1
ATOM 2540 O O . ALA B 1 8 ? 17.158 15.213 -38.428 1 24.82 8 ALA B O 1
ATOM 2541 N N . SER B 1 9 ? 16.152 17.123 -37.814 1 21.76 9 SER B N 1
ATOM 2542 C CA . SER B 1 9 ? 16.306 17.134 -36.363 1 21.76 9 SER B CA 1
ATOM 2543 C C . SER B 1 9 ? 15.569 15.965 -35.719 1 21.76 9 SER B C 1
ATOM 2545 O O . SER B 1 9 ? 14.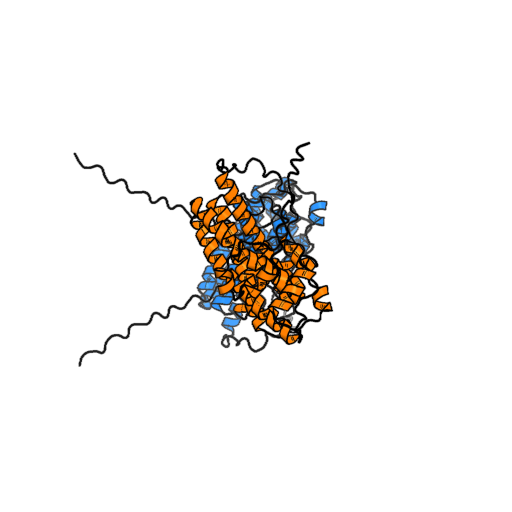347 15.855 -35.835 1 21.76 9 SER B O 1
ATOM 2547 N N . GLN B 1 10 ? 16.183 14.766 -35.738 1 21.66 10 GLN B N 1
ATOM 2548 C CA . GLN B 1 10 ? 15.652 13.574 -35.086 1 21.66 10 GLN B CA 1
ATOM 2549 C C . GLN B 1 10 ? 15.221 13.875 -33.654 1 21.66 10 GLN B C 1
ATOM 2551 O O . GLN B 1 10 ? 16.03 14.324 -32.839 1 21.66 10 GLN B O 1
ATOM 2556 N N . SER B 1 11 ? 13.974 14.281 -33.504 1 23.59 11 SER B N 1
ATOM 2557 C CA . SER B 1 11 ? 13.244 14.496 -32.259 1 23.59 11 SER B CA 1
ATOM 2558 C C . SER B 1 11 ? 13.41 13.315 -31.309 1 23.59 11 SER B C 1
ATOM 2560 O O . SER B 1 11 ? 12.936 12.213 -31.591 1 23.59 11 SER B O 1
ATOM 2562 N N . SER B 1 12 ? 14.651 13.133 -30.79 1 24.26 12 SER B N 1
ATOM 2563 C CA . SER B 1 12 ? 14.928 12.082 -29.816 1 24.26 12 SER B CA 1
ATOM 2564 C C . SER B 1 12 ? 13.845 12.021 -28.745 1 24.26 12 SER B C 1
ATOM 2566 O O . SER B 1 12 ? 13.592 13.009 -28.053 1 24.26 12 SER B O 1
ATOM 2568 N N . ASP B 1 13 ? 12.84 11.224 -29.003 1 25.44 13 ASP B N 1
ATOM 2569 C CA . ASP B 1 13 ? 11.718 10.837 -28.154 1 25.44 13 ASP B CA 1
ATOM 2570 C C . ASP B 1 13 ? 12.195 10.45 -26.756 1 25.44 13 ASP B C 1
ATOM 2572 O O . ASP B 1 13 ? 12.82 9.403 -26.576 1 25.44 13 ASP B O 1
ATOM 2576 N N . ILE B 1 14 ? 12.751 11.443 -25.979 1 26.47 14 ILE B N 1
ATOM 2577 C CA . ILE B 1 14 ? 13.081 11.245 -24.572 1 26.47 14 ILE B CA 1
ATOM 2578 C C . ILE B 1 14 ? 11.942 10.506 -23.873 1 26.47 14 ILE B C 1
ATOM 2580 O O . ILE B 1 14 ? 10.837 11.038 -23.741 1 26.47 14 ILE B O 1
ATOM 2584 N N . THR B 1 15 ? 11.876 9.229 -24.041 1 26.14 15 THR B N 1
ATOM 2585 C CA . THR B 1 15 ? 10.941 8.365 -23.33 1 26.14 15 THR B CA 1
ATOM 2586 C C . THR B 1 15 ? 10.9 8.718 -21.846 1 26.14 15 THR B C 1
ATOM 2588 O O . THR B 1 15 ? 11.942 8.788 -21.19 1 26.14 15 THR B O 1
ATOM 2591 N N . PRO B 1 16 ? 9.912 9.438 -21.402 1 26.34 16 PRO B N 1
ATOM 2592 C CA . PRO B 1 16 ? 9.801 9.845 -19.999 1 26.34 16 PRO B CA 1
ATOM 2593 C C . PRO B 1 16 ? 10.24 8.749 -19.031 1 26.34 16 PRO B C 1
ATOM 2595 O O . PRO B 1 16 ? 9.849 7.589 -19.186 1 26.34 16 PRO B O 1
ATOM 2598 N N . LEU B 1 17 ? 11.482 8.813 -18.574 1 29.34 17 LEU B N 1
ATOM 2599 C CA . LEU B 1 17 ? 11.948 7.928 -17.512 1 29.34 17 LEU B CA 1
ATOM 2600 C C . LEU B 1 17 ? 10.803 7.55 -16.577 1 29.34 17 LEU B C 1
ATOM 2602 O O . LEU B 1 17 ? 10.012 8.408 -16.18 1 29.34 17 LEU B O 1
ATOM 2606 N N . ALA B 1 18 ? 10.452 6.337 -16.482 1 30.92 18 ALA B N 1
ATOM 2607 C CA . ALA B 1 18 ? 9.488 5.674 -15.608 1 30.92 18 ALA B CA 1
ATOM 2608 C C . ALA B 1 18 ? 9.43 6.351 -14.242 1 30.92 18 ALA B C 1
ATOM 2610 O O . ALA B 1 18 ? 10.467 6.63 -13.636 1 30.92 18 ALA B O 1
ATOM 2611 N N . THR B 1 19 ? 8.547 7.191 -13.818 1 33.49 19 THR B N 1
ATOM 2612 C CA . THR B 1 19 ? 8.156 7.954 -12.639 1 33.49 19 THR B CA 1
ATOM 2613 C C . THR B 1 19 ? 8.562 7.223 -11.362 1 33.49 19 THR B C 1
ATOM 2615 O O . THR B 1 19 ? 8.249 6.043 -11.19 1 33.49 19 THR B O 1
ATOM 2618 N N . SER B 1 20 ? 9.72 7.454 -10.784 1 35.27 20 SER B N 1
ATOM 2619 C CA . SER B 1 20 ? 10.309 7.115 -9.493 1 35.27 20 SER B CA 1
ATOM 2620 C C . SER B 1 20 ? 9.251 7.071 -8.396 1 35.27 20 SER B C 1
ATOM 2622 O O . SER B 1 20 ? 9.581 7.027 -7.209 1 35.27 20 SER B O 1
ATOM 2624 N N . GLU B 1 21 ? 8.088 7.246 -8.669 1 38.78 21 GLU B N 1
ATOM 2625 C CA . GLU B 1 21 ? 6.972 7.38 -7.738 1 38.78 21 GLU B CA 1
ATOM 2626 C C . GLU B 1 21 ? 7.173 6.503 -6.505 1 38.78 21 GLU B C 1
ATOM 2628 O O . GLU B 1 21 ? 6.886 6.925 -5.383 1 38.78 21 GLU B O 1
ATOM 2633 N N . ASP B 1 22 ? 7.144 5.041 -6.576 1 44.05 22 ASP B N 1
ATOM 2634 C CA . ASP B 1 22 ? 6.908 4.126 -5.463 1 44.05 22 ASP B CA 1
ATOM 2635 C C . ASP B 1 22 ? 8.225 3.621 -4.879 1 44.05 22 ASP B C 1
ATOM 2637 O O . ASP B 1 22 ? 8.656 2.506 -5.177 1 44.05 22 ASP B O 1
ATOM 2641 N N . SER B 1 23 ? 9.222 4.401 -4.888 1 52.47 23 SER B N 1
ATOM 2642 C CA . SER B 1 23 ? 10.335 3.679 -4.279 1 52.47 23 SER B CA 1
ATOM 2643 C C . SER B 1 23 ? 9.921 3.035 -2.961 1 52.47 23 SER B C 1
ATOM 2645 O O . SER B 1 23 ? 9.729 3.727 -1.959 1 52.47 23 SER B O 1
ATOM 2647 N N . PRO B 1 24 ? 9.232 1.86 -3.042 1 59.1 24 PRO B N 1
ATOM 2648 C CA . PRO B 1 24 ? 8.714 1.181 -1.852 1 59.1 24 PRO B CA 1
ATOM 2649 C C . PRO B 1 24 ? 9.794 0.918 -0.805 1 59.1 24 PRO B C 1
ATOM 2651 O O . PRO B 1 24 ? 10.966 0.747 -1.152 1 59.1 24 PRO B O 1
ATOM 2654 N N . CYS B 1 25 ? 9.709 1.454 0.365 1 77.39 25 CYS B N 1
ATOM 2655 C CA . CYS B 1 25 ? 10.522 1.259 1.56 1 77.39 25 CYS B CA 1
ATOM 2656 C C . CYS B 1 25 ? 10.74 -0.224 1.836 1 77.39 25 CYS B C 1
ATOM 2658 O O . CYS B 1 25 ? 10.277 -0.746 2.851 1 77.39 25 CYS B O 1
ATOM 2660 N N . PHE B 1 26 ? 11.358 -0.932 0.762 1 85.12 26 PHE B N 1
ATOM 2661 C CA . PHE B 1 26 ? 11.757 -2.319 0.969 1 85.12 26 PHE B CA 1
ATOM 2662 C C . PHE B 1 26 ? 13.257 -2.421 1.218 1 85.12 26 PHE B C 1
ATOM 2664 O O . PHE B 1 26 ? 14.047 -1.733 0.568 1 85.12 26 PHE B O 1
ATOM 2671 N N . GLY B 1 27 ? 13.686 -3.221 2.197 1 84.71 27 GLY B N 1
ATOM 2672 C CA . GLY B 1 27 ? 15.104 -3.511 2.337 1 84.71 27 GLY B CA 1
ATOM 2673 C C . GLY B 1 27 ? 15.679 -4.266 1.154 1 84.71 27 GLY B C 1
ATOM 2674 O O . GLY B 1 27 ? 16.762 -3.937 0.667 1 84.71 27 GLY B O 1
ATOM 2675 N N . ASP B 1 28 ? 15.063 -5.243 0.779 1 90.11 28 ASP B N 1
ATOM 2676 C CA . ASP B 1 28 ? 15.348 -6.069 -0.39 1 90.11 28 ASP B CA 1
ATOM 2677 C C . ASP B 1 28 ? 14.086 -6.769 -0.889 1 90.11 28 ASP B C 1
ATOM 2679 O O . ASP B 1 28 ? 12.99 -6.516 -0.386 1 90.11 28 ASP B O 1
ATOM 2683 N N . ILE B 1 29 ? 14.26 -7.574 -1.892 1 91.96 29 ILE B N 1
ATOM 2684 C CA . ILE B 1 29 ? 13.102 -8.189 -2.531 1 91.96 29 ILE B CA 1
ATOM 2685 C C . ILE B 1 29 ? 12.433 -9.16 -1.561 1 91.96 29 ILE B C 1
ATOM 2687 O O . ILE B 1 29 ? 11.221 -9.379 -1.628 1 91.96 29 ILE B O 1
ATOM 2691 N N . PHE B 1 30 ? 13.194 -9.786 -0.659 1 92.51 30 PHE B N 1
ATOM 2692 C CA . PHE B 1 30 ? 12.635 -10.673 0.354 1 92.51 30 PHE B CA 1
ATOM 2693 C C . PHE B 1 30 ? 11.724 -9.904 1.304 1 92.51 30 PHE B C 1
ATOM 2695 O O . PHE B 1 30 ? 10.627 -10.364 1.629 1 92.51 30 PHE B O 1
ATOM 2702 N N . ASP B 1 31 ? 12.154 -8.761 1.67 1 92.26 31 ASP B N 1
ATOM 2703 C CA . ASP B 1 31 ? 11.357 -7.885 2.524 1 92.26 31 ASP B CA 1
ATOM 2704 C C . ASP B 1 31 ? 10.054 -7.486 1.837 1 92.26 31 ASP B C 1
ATOM 2706 O O . ASP B 1 31 ? 9.003 -7.418 2.478 1 92.26 31 ASP B O 1
ATOM 2710 N N . ALA B 1 32 ? 10.147 -7.189 0.582 1 94.36 32 ALA B N 1
ATOM 2711 C CA . ALA B 1 32 ? 8.95 -6.863 -0.188 1 94.36 32 ALA B CA 1
ATOM 2712 C C . ALA B 1 32 ? 7.952 -8.018 -0.165 1 94.36 32 ALA B C 1
ATOM 2714 O O . ALA B 1 32 ? 6.76 -7.812 0.074 1 94.36 32 ALA B O 1
ATOM 2715 N N . GLY B 1 33 ? 8.466 -9.163 -0.392 1 96.44 33 GLY B N 1
ATOM 2716 C CA . GLY B 1 33 ? 7.604 -10.334 -0.364 1 96.44 33 GLY B CA 1
ATOM 2717 C C . GLY B 1 33 ? 6.968 -10.574 0.991 1 96.44 33 GLY B C 1
ATOM 2718 O O . GLY B 1 33 ? 5.799 -10.957 1.075 1 96.44 33 GLY B O 1
ATOM 2719 N N . LEU B 1 34 ? 7.737 -10.362 2.022 1 95.58 34 LEU B N 1
ATOM 2720 C CA . LEU B 1 34 ? 7.21 -10.528 3.372 1 95.58 34 LEU B CA 1
ATOM 2721 C C . LEU B 1 34 ? 6.07 -9.549 3.634 1 95.58 34 LEU B C 1
ATOM 2723 O O . LEU B 1 34 ? 5.064 -9.912 4.249 1 95.58 34 LEU B O 1
ATOM 2727 N N . LYS B 1 35 ? 6.239 -8.365 3.196 1 93.31 35 LYS B N 1
ATOM 2728 C CA . LYS B 1 35 ? 5.187 -7.367 3.366 1 93.31 35 LYS B CA 1
ATOM 2729 C C . LYS B 1 35 ? 3.923 -7.767 2.61 1 93.31 35 LYS B C 1
ATOM 2731 O O . LYS B 1 35 ? 2.81 -7.565 3.1 1 93.31 35 LYS B O 1
ATOM 2736 N N . VAL B 1 36 ? 4.103 -8.302 1.463 1 96.31 36 VAL B N 1
ATOM 2737 C CA . VAL B 1 36 ? 2.963 -8.76 0.675 1 96.31 36 VAL B CA 1
ATOM 2738 C C . VAL B 1 36 ? 2.243 -9.885 1.414 1 96.31 36 VAL B C 1
ATOM 2740 O O . VAL B 1 36 ? 1.023 -9.841 1.588 1 96.31 36 VAL B O 1
ATOM 2743 N N . LEU B 1 37 ? 3.01 -10.849 1.881 1 97.25 37 LEU B N 1
ATOM 2744 C CA . LEU B 1 37 ? 2.411 -12.022 2.508 1 97.25 37 LEU B CA 1
ATOM 2745 C C . LEU B 1 37 ? 1.732 -11.651 3.821 1 97.25 37 LEU B C 1
ATOM 2747 O O . LEU B 1 37 ? 0.798 -12.328 4.256 1 97.25 37 LEU B O 1
ATOM 2751 N N . ASN B 1 38 ? 2.122 -10.547 4.396 1 94.04 38 ASN B N 1
ATOM 2752 C CA . ASN B 1 38 ? 1.56 -10.146 5.681 1 94.04 38 ASN B CA 1
ATOM 2753 C C . ASN B 1 38 ? 0.415 -9.152 5.506 1 94.04 38 ASN B C 1
ATOM 2755 O O . ASN B 1 38 ? -0.287 -8.832 6.466 1 94.04 38 ASN B O 1
ATOM 2759 N N . ALA B 1 39 ? 0.26 -8.629 4.34 1 90.47 39 ALA B N 1
ATOM 2760 C CA . ALA B 1 39 ? -0.89 -7.768 4.074 1 90.47 39 ALA B CA 1
ATOM 2761 C C . ALA B 1 39 ? -2.174 -8.586 3.967 1 90.47 39 ALA B C 1
ATOM 2763 O O . ALA B 1 39 ? -2.183 -9.664 3.367 1 90.47 39 ALA B O 1
ATOM 2764 N N . SER B 1 40 ? -3.194 -8.131 4.556 1 89.35 40 SER B N 1
ATOM 2765 C CA . SER B 1 40 ? -4.455 -8.864 4.508 1 89.35 40 SER B CA 1
ATOM 2766 C C . SER B 1 40 ? -5.283 -8.461 3.293 1 89.35 40 SER B C 1
ATOM 2768 O O . SER B 1 40 ? -6.084 -9.252 2.791 1 89.35 40 SER B O 1
ATOM 2770 N N . CYS B 1 41 ? -5.059 -7.293 2.737 1 89.22 41 CYS B N 1
ATOM 2771 C CA . CYS B 1 41 ? -5.843 -6.744 1.636 1 89.22 41 CYS B CA 1
ATOM 2772 C C . CYS B 1 41 ? -5.26 -7.162 0.291 1 89.22 41 CYS B C 1
ATOM 2774 O O . CYS B 1 41 ? -4.105 -6.86 -0.01 1 89.22 41 CYS B O 1
ATOM 2776 N N . PRO B 1 42 ? -6.053 -7.78 -0.517 1 93.31 42 PRO B N 1
ATOM 2777 C CA . PRO B 1 42 ? -5.535 -8.222 -1.814 1 93.31 42 PRO B CA 1
ATOM 2778 C C . PRO B 1 42 ? -5.08 -7.061 -2.694 1 93.31 42 PRO B C 1
ATOM 2780 O O . PRO B 1 42 ? -4.138 -7.207 -3.477 1 93.31 42 PRO B O 1
ATOM 2783 N N . PHE B 1 43 ? -5.752 -5.976 -2.593 1 90.61 43 PHE B N 1
ATOM 2784 C CA . PHE B 1 43 ? -5.351 -4.816 -3.378 1 90.61 43 PHE B CA 1
ATOM 2785 C C . PHE B 1 43 ? -3.994 -4.294 -2.919 1 90.61 43 PHE B C 1
ATOM 2787 O O . PHE B 1 43 ? -3.171 -3.884 -3.74 1 90.61 43 PHE B O 1
ATOM 2794 N N . GLN B 1 44 ? -3.809 -4.318 -1.637 1 89.9 44 GLN B N 1
ATOM 2795 C CA . GLN B 1 44 ? -2.509 -3.92 -1.107 1 89.9 44 GLN B CA 1
ATOM 2796 C C . GLN B 1 44 ? -1.419 -4.901 -1.529 1 89.9 44 GLN B C 1
ATOM 2798 O O . GLN B 1 44 ? -0.296 -4.496 -1.836 1 89.9 44 GLN B O 1
ATOM 2803 N N . LYS B 1 45 ? -1.756 -6.141 -1.518 1 95.05 45 LYS B N 1
ATOM 2804 C CA . LYS B 1 45 ? -0.811 -7.145 -1.996 1 95.05 45 LYS B CA 1
ATOM 2805 C C . LYS B 1 45 ? -0.367 -6.846 -3.425 1 95.05 45 LYS B C 1
ATOM 2807 O O . LYS B 1 45 ? 0.822 -6.926 -3.741 1 95.05 45 LYS B O 1
ATOM 2812 N N . ALA B 1 46 ? -1.346 -6.539 -4.219 1 96.14 46 ALA B N 1
ATOM 2813 C CA . ALA B 1 46 ? -1.054 -6.258 -5.622 1 96.14 46 ALA B CA 1
ATOM 2814 C C . ALA B 1 46 ? -0.18 -5.015 -5.763 1 96.14 46 ALA B C 1
ATOM 2816 O O . ALA B 1 46 ? 0.819 -5.029 -6.486 1 96.14 46 ALA B O 1
ATOM 2817 N N . SER B 1 47 ? -0.533 -4.016 -5.029 1 91.03 47 SER B N 1
ATOM 2818 C CA . SER B 1 47 ? 0.215 -2.765 -5.098 1 91.03 47 SER B CA 1
ATOM 2819 C C . SER B 1 47 ? 1.648 -2.949 -4.611 1 91.03 47 SER B C 1
ATOM 2821 O O . SER B 1 47 ? 2.589 -2.449 -5.23 1 91.03 47 SER B O 1
ATOM 2823 N N . LEU B 1 48 ? 1.791 -3.635 -3.522 1 93.07 48 LEU B N 1
ATOM 2824 C CA . LEU B 1 48 ? 3.11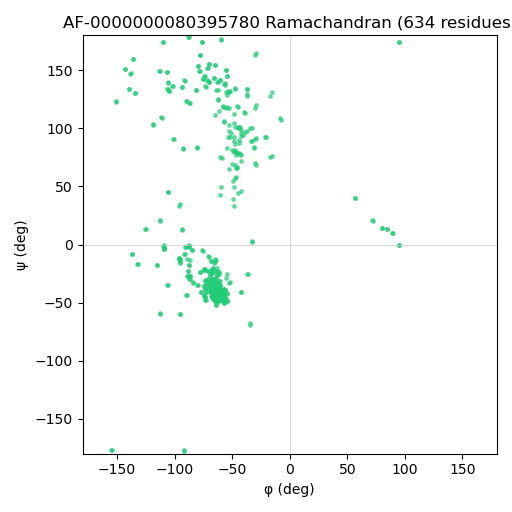7 -3.901 -2.975 1 93.07 48 LEU B CA 1
ATOM 2825 C C . LEU B 1 48 ? 3.947 -4.738 -3.944 1 93.07 48 LEU B C 1
ATOM 2827 O O . LEU B 1 48 ? 5.145 -4.5 -4.107 1 93.07 48 LEU B O 1
ATOM 2831 N N . THR B 1 49 ? 3.294 -5.632 -4.549 1 96.99 49 THR B N 1
ATOM 2832 C CA . THR B 1 49 ? 3.977 -6.486 -5.515 1 96.99 49 THR B CA 1
ATOM 2833 C C . THR B 1 49 ? 4.494 -5.665 -6.692 1 96.99 49 THR B C 1
ATOM 2835 O O . THR B 1 49 ? 5.671 -5.754 -7.048 1 96.99 49 THR B O 1
ATOM 2838 N N . LEU B 1 50 ? 3.639 -4.922 -7.239 1 95 50 LEU B N 1
ATOM 2839 C CA . LEU B 1 50 ? 4.036 -4.114 -8.387 1 95 50 LEU B CA 1
ATOM 2840 C C . LEU B 1 50 ? 5.171 -3.164 -8.016 1 95 50 LEU B C 1
ATOM 2842 O O . LEU B 1 50 ? 6.173 -3.079 -8.729 1 95 50 LEU B O 1
ATOM 2846 N N . SER B 1 51 ? 5.017 -2.575 -6.894 1 90.81 51 SER B N 1
ATOM 2847 C CA . SER B 1 51 ? 6.038 -1.636 -6.44 1 90.81 51 SER B CA 1
ATOM 2848 C C . SER B 1 51 ? 7.37 -2.339 -6.204 1 90.81 51 SER B C 1
ATOM 2850 O O . SER B 1 51 ? 8.421 -1.846 -6.619 1 90.81 51 SER B O 1
ATOM 2852 N N . GLY B 1 52 ? 7.308 -3.479 -5.511 1 93.55 52 GLY B N 1
ATOM 2853 C CA . GLY B 1 52 ? 8.523 -4.214 -5.199 1 93.55 52 GLY B CA 1
ATOM 2854 C C . GLY B 1 52 ? 9.207 -4.785 -6.426 1 93.55 52 GLY B C 1
ATOM 2855 O O . GLY B 1 52 ? 10.419 -4.638 -6.593 1 93.55 52 GLY B O 1
ATOM 2856 N N . VAL B 1 53 ? 8.462 -5.333 -7.281 1 96.4 53 VAL B N 1
ATOM 2857 C CA . VAL B 1 53 ? 9.034 -5.979 -8.458 1 96.4 53 VAL B CA 1
ATOM 2858 C C . VAL B 1 53 ? 9.547 -4.919 -9.431 1 96.4 53 VAL B C 1
ATOM 2860 O O . VAL B 1 53 ? 10.607 -5.086 -10.039 1 96.4 53 VAL B O 1
ATOM 2863 N N . ASP B 1 54 ? 8.802 -3.867 -9.586 1 92 54 ASP B N 1
ATOM 2864 C CA . ASP B 1 54 ? 9.279 -2.787 -10.445 1 92 54 ASP B CA 1
ATOM 2865 C C . ASP B 1 54 ? 10.594 -2.21 -9.924 1 92 54 ASP B C 1
ATOM 2867 O O . ASP B 1 54 ? 11.51 -1.937 -10.702 1 92 54 ASP B O 1
ATOM 2871 N N . ALA B 1 55 ? 10.685 -2.07 -8.626 1 88.76 55 ALA B N 1
ATOM 2872 C CA . ALA B 1 55 ? 11.93 -1.586 -8.036 1 88.76 55 ALA B CA 1
ATOM 2873 C C . ALA B 1 55 ? 13.082 -2.547 -8.32 1 88.76 55 ALA B C 1
ATOM 2875 O O . ALA B 1 55 ? 14.208 -2.116 -8.578 1 88.76 55 ALA B O 1
ATOM 2876 N N . TYR B 1 56 ? 12.82 -3.832 -8.265 1 92.32 56 TYR B N 1
ATOM 2877 C CA . TYR B 1 56 ? 13.826 -4.848 -8.553 1 92.32 56 TYR B CA 1
ATOM 2878 C C . TYR B 1 56 ? 14.255 -4.793 -10.014 1 92.32 56 TYR B C 1
ATOM 2880 O O . TYR B 1 56 ? 15.451 -4.779 -10.316 1 92.32 56 TYR B O 1
ATOM 2888 N N . LEU B 1 57 ? 13.302 -4.674 -10.891 1 88.27 57 LEU B N 1
ATOM 2889 C CA . LEU B 1 57 ? 13.571 -4.686 -12.325 1 88.27 57 LEU B CA 1
ATOM 2890 C C . LEU B 1 57 ? 14.304 -3.418 -12.751 1 88.27 57 LEU B C 1
ATOM 2892 O O . LEU B 1 57 ? 15.08 -3.436 -13.709 1 88.27 57 LEU B O 1
ATOM 2896 N N . GLU B 1 58 ? 14.115 -2.414 -12.047 1 85.03 58 GLU B N 1
ATOM 2897 C CA . GLU B 1 58 ? 14.751 -1.137 -12.357 1 85.03 58 GLU B CA 1
ATOM 2898 C C . GLU B 1 58 ? 16.102 -1.01 -11.657 1 85.03 58 GLU B C 1
ATOM 2900 O O . GLU B 1 58 ? 16.79 0.002 -11.806 1 85.03 58 GLU B O 1
ATOM 2905 N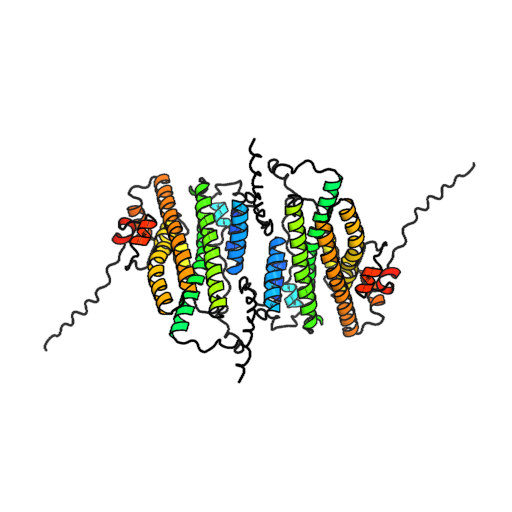 N . GLY B 1 59 ? 16.475 -1.992 -10.884 1 85.56 59 GLY B N 1
ATOM 2906 C CA . GLY B 1 59 ? 17.775 -2.009 -10.232 1 85.56 59 GLY B CA 1
ATOM 2907 C C . GLY B 1 59 ? 17.796 -1.244 -8.922 1 85.56 59 GLY B C 1
ATOM 2908 O O . GLY B 1 59 ? 18.861 -1.032 -8.339 1 85.56 59 GLY B O 1
ATOM 2909 N N . ARG B 1 60 ? 16.628 -0.898 -8.38 1 83.38 60 ARG B N 1
ATOM 2910 C CA . ARG B 1 60 ? 16.544 -0.1 -7.161 1 83.38 60 ARG B CA 1
ATOM 2911 C C . ARG B 1 60 ? 16.398 -0.991 -5.932 1 83.38 60 ARG B C 1
ATOM 2913 O O . ARG B 1 60 ? 16.501 -0.518 -4.799 1 83.38 60 ARG B O 1
ATOM 2920 N N . LEU B 1 61 ? 16.111 -2.207 -6.142 1 87.59 61 LEU B N 1
ATOM 2921 C CA . LEU B 1 61 ? 15.934 -3.205 -5.093 1 87.59 61 LEU B CA 1
ATOM 2922 C C . LEU B 1 61 ? 16.677 -4.492 -5.437 1 87.59 61 LEU B C 1
ATOM 2924 O O . LEU B 1 61 ? 16.623 -4.959 -6.577 1 87.59 61 LEU B O 1
ATOM 2928 N N . GLY B 1 62 ? 17.411 -4.956 -4.545 1 87.68 62 GLY B N 1
ATOM 2929 C CA . GLY B 1 62 ? 18.201 -6.147 -4.815 1 87.68 62 GLY B CA 1
ATOM 2930 C C . GLY B 1 62 ? 17.716 -7.369 -4.059 1 87.68 62 GLY B C 1
ATOM 2931 O O . GLY B 1 62 ? 16.741 -7.295 -3.309 1 87.68 62 GLY B O 1
ATOM 2932 N N . LEU B 1 63 ? 18.342 -8.418 -4.396 1 87.98 63 LEU B N 1
ATOM 2933 C CA . LEU B 1 63 ? 18.182 -9.63 -3.601 1 87.98 63 LEU B CA 1
ATOM 2934 C C . LEU B 1 63 ? 18.85 -9.479 -2.238 1 87.98 63 LEU B C 1
ATOM 2936 O O . LEU B 1 63 ? 19.705 -8.61 -2.055 1 87.98 63 LEU B O 1
ATOM 2940 N N . PRO B 1 64 ? 18.335 -10.278 -1.271 1 82.14 64 PRO B N 1
ATOM 2941 C CA . PRO B 1 64 ? 19.066 -10.222 -0.003 1 82.14 64 PRO B CA 1
ATOM 2942 C C . PRO B 1 64 ? 20.544 -10.572 -0.158 1 82.14 64 PRO B C 1
ATOM 2944 O O . PRO B 1 64 ? 20.892 -11.476 -0.921 1 82.14 64 PRO B O 1
ATOM 2947 N N . SER B 1 65 ? 21.324 -9.772 0.563 1 79.06 65 SER B N 1
ATOM 2948 C CA . SER B 1 65 ? 22.767 -9.977 0.493 1 79.06 65 SER B CA 1
ATOM 2949 C C . SER B 1 65 ? 23.165 -11.316 1.103 1 79.06 65 SER B C 1
ATOM 2951 O O . SER B 1 65 ? 24.21 -11.874 0.761 1 79.06 65 SER B O 1
ATOM 2953 N N . SER B 1 66 ? 22.353 -11.868 1.897 1 78.18 66 SER B N 1
ATOM 2954 C CA . SER B 1 66 ? 22.683 -13.089 2.626 1 78.18 66 SER B CA 1
ATOM 2955 C C . SER B 1 66 ? 22.21 -14.327 1.873 1 78.18 66 SER B C 1
ATOM 2957 O O . SER B 1 66 ? 22.249 -15.438 2.407 1 78.18 66 SER B O 1
ATOM 2959 N N . LEU B 1 67 ? 21.837 -14.196 0.646 1 77.49 67 LEU B N 1
ATOM 2960 C CA . LEU B 1 67 ? 21.351 -15.364 -0.081 1 77.49 67 LEU B CA 1
ATOM 2961 C C . LEU B 1 67 ? 22.49 -16.334 -0.376 1 77.49 67 LEU B C 1
ATOM 2963 O O . LEU B 1 67 ? 23.601 -15.911 -0.704 1 77.49 67 LEU B O 1
ATOM 2967 N N . PRO B 1 68 ? 22.237 -17.645 -0.24 1 76.01 68 PRO B N 1
ATOM 2968 C CA . PRO B 1 68 ? 20.974 -18.239 0.205 1 76.01 68 PRO B CA 1
ATOM 2969 C C . PRO B 1 68 ? 20.748 -18.087 1.708 1 76.01 68 PRO B C 1
ATOM 2971 O O . PRO B 1 68 ? 21.707 -18.087 2.483 1 76.01 68 PRO B O 1
ATOM 2974 N N . LEU B 1 69 ? 19.54 -17.904 2.081 1 83.03 69 LEU B N 1
ATOM 2975 C CA . LEU B 1 69 ? 19.158 -17.866 3.488 1 83.03 69 LEU B CA 1
ATOM 2976 C C . LEU B 1 69 ? 19.079 -19.274 4.068 1 83.03 69 LEU B C 1
ATOM 2978 O O . LEU B 1 69 ? 18.86 -20.24 3.335 1 83.03 69 LEU B O 1
ATOM 2982 N N . SER B 1 70 ? 19.362 -19.358 5.343 1 87.89 70 SER B N 1
ATOM 2983 C CA . SER B 1 70 ? 19.179 -20.661 5.974 1 87.89 70 SER B CA 1
ATOM 2984 C C . SER B 1 70 ? 17.7 -21.003 6.118 1 87.89 70 SER B C 1
ATOM 2986 O O . SER B 1 70 ? 16.852 -20.11 6.16 1 87.89 70 SER B O 1
ATOM 2988 N N . LYS B 1 71 ? 17.489 -22.299 6.1 1 89.76 71 LYS B N 1
ATOM 2989 C CA . LYS B 1 71 ? 16.119 -22.771 6.278 1 89.76 71 LYS B CA 1
ATOM 2990 C C . LYS B 1 71 ? 15.504 -22.206 7.556 1 89.76 71 LYS B C 1
ATOM 2992 O O . LYS B 1 71 ? 14.347 -21.783 7.559 1 89.76 71 LYS B O 1
ATOM 2997 N N . GLU B 1 72 ? 16.232 -22.158 8.6 1 91.64 72 GLU B N 1
ATOM 2998 C CA . GLU B 1 72 ? 15.771 -21.653 9.89 1 91.64 72 GLU B CA 1
ATOM 2999 C C . GLU B 1 72 ? 15.42 -20.17 9.809 1 91.64 72 GLU B C 1
ATOM 3001 O O . GLU B 1 72 ? 14.394 -19.74 10.341 1 91.64 72 GLU B O 1
ATOM 3006 N N . GLU B 1 73 ? 16.192 -19.441 9.163 1 88.44 73 GLU B N 1
ATOM 3007 C CA . GLU B 1 73 ? 15.967 -18.008 9.005 1 88.44 73 GLU B CA 1
ATOM 3008 C C . GLU B 1 73 ? 14.7 -17.734 8.2 1 88.44 73 GLU B C 1
ATOM 3010 O O . GLU B 1 73 ? 13.914 -16.851 8.551 1 88.44 73 GLU B O 1
ATOM 3015 N N . VAL B 1 74 ? 14.563 -18.469 7.142 1 90.62 74 VAL B N 1
ATOM 3016 C CA . VAL B 1 74 ? 13.412 -18.291 6.263 1 90.62 74 VAL B CA 1
ATOM 3017 C C . VAL B 1 74 ? 12.131 -18.652 7.01 1 90.62 74 VAL B C 1
ATOM 3019 O O . VAL B 1 74 ? 11.176 -17.871 7.031 1 90.62 74 VAL B O 1
ATOM 3022 N N . LEU B 1 75 ? 12.164 -19.816 7.652 1 89.64 75 LEU B N 1
ATOM 3023 C CA . LEU B 1 75 ? 10.956 -20.317 8.299 1 89.64 75 LEU B CA 1
ATOM 3024 C C . LEU B 1 75 ? 10.581 -19.45 9.497 1 89.64 75 LEU B C 1
ATOM 3026 O O . LEU B 1 75 ? 9.409 -19.374 9.871 1 89.64 75 LEU B O 1
ATOM 3030 N N . ALA B 1 76 ? 11.534 -18.771 10.07 1 92.66 76 ALA B N 1
ATOM 3031 C CA . ALA B 1 76 ? 11.276 -17.877 11.195 1 92.66 76 ALA B CA 1
ATOM 3032 C C . ALA B 1 76 ? 10.59 -16.595 10.731 1 92.66 76 ALA B C 1
ATOM 3034 O O . ALA B 1 76 ? 9.872 -15.953 11.502 1 92.66 76 ALA B O 1
ATOM 3035 N N . ARG B 1 77 ? 10.709 -16.294 9.493 1 92.04 77 ARG B N 1
ATOM 3036 C CA . ARG B 1 77 ? 10.253 -14.996 9.006 1 92.04 77 ARG B CA 1
ATOM 3037 C C . ARG B 1 77 ? 8.967 -15.135 8.198 1 92.04 77 ARG B C 1
ATOM 3039 O O . ARG B 1 77 ? 8.125 -14.235 8.201 1 92.04 77 ARG B O 1
ATOM 3046 N N . ILE B 1 78 ? 8.819 -16.203 7.484 1 94.56 78 ILE B N 1
ATOM 3047 C CA . ILE B 1 78 ? 7.692 -16.354 6.57 1 94.56 78 ILE B CA 1
ATOM 3048 C C . ILE B 1 78 ? 6.455 -16.802 7.345 1 94.56 78 ILE B C 1
ATOM 3050 O O . ILE B 1 78 ? 6.55 -17.637 8.247 1 94.56 78 ILE B O 1
ATOM 3054 N N . PRO B 1 79 ? 5.369 -16.218 7.141 1 95.88 79 PRO B N 1
ATOM 3055 C CA . PRO B 1 79 ? 4.154 -16.684 7.813 1 95.88 79 PRO B CA 1
ATOM 3056 C C . PRO B 1 79 ? 3.739 -18.087 7.376 1 95.88 79 PRO B C 1
ATOM 3058 O O . PRO B 1 79 ? 4.019 -18.494 6.245 1 95.88 79 PRO B O 1
ATOM 3061 N N . VAL B 1 80 ? 3.032 -18.719 8.302 1 93.7 80 VAL B N 1
ATOM 3062 C CA . VAL B 1 80 ? 2.525 -20.054 8.004 1 93.7 80 VAL B CA 1
ATOM 3063 C C . VAL B 1 80 ? 1.508 -19.979 6.868 1 93.7 80 VAL B C 1
ATOM 3065 O O . VAL B 1 80 ? 1.491 -20.839 5.984 1 93.7 80 VAL B O 1
ATOM 3068 N N . LYS B 1 81 ? 0.722 -18.978 6.901 1 94.66 81 LYS B N 1
ATOM 3069 C CA . LYS B 1 81 ? -0.276 -18.668 5.882 1 94.66 81 LYS B CA 1
ATOM 3070 C C . LYS B 1 81 ? -0.334 -17.168 5.607 1 94.66 81 LYS B C 1
ATOM 3072 O O . LYS B 1 81 ? -0.275 -16.359 6.535 1 94.66 81 LYS B O 1
ATOM 3077 N N . PRO B 1 82 ? -0.345 -16.797 4.317 1 95.67 82 PRO B N 1
ATOM 3078 C CA . PRO B 1 82 ? -0.489 -15.365 4.042 1 95.67 82 PRO B CA 1
ATOM 3079 C C . PRO B 1 82 ? -1.719 -14.757 4.711 1 95.67 82 PRO B C 1
ATOM 3081 O O . PRO B 1 82 ? -2.764 -15.407 4.799 1 95.67 82 PRO B O 1
ATOM 3084 N N . ALA B 1 83 ? -1.576 -13.556 5.129 1 92.92 83 ALA B N 1
ATOM 3085 C CA . ALA B 1 83 ? -2.7 -12.857 5.747 1 92.92 83 ALA B CA 1
ATOM 3086 C C . ALA B 1 83 ? -3.823 -12.627 4.74 1 92.92 83 ALA B C 1
ATOM 3088 O O . ALA B 1 83 ? -3.565 -12.369 3.562 1 92.92 83 ALA B O 1
ATOM 3089 N N . ARG B 1 84 ? -5.017 -12.722 5.187 1 89.04 84 ARG B N 1
ATOM 3090 C CA . ARG B 1 84 ? -6.219 -12.497 4.39 1 89.04 84 ARG B CA 1
ATOM 3091 C C . ARG B 1 84 ? -7.259 -11.709 5.178 1 89.04 84 ARG B C 1
ATOM 3093 O O . ARG B 1 84 ? -7.219 -11.676 6.41 1 89.04 84 ARG B O 1
ATOM 3100 N N . PRO B 1 85 ? -8.018 -10.884 4.408 1 77.84 85 PRO B N 1
ATOM 3101 C CA . PRO B 1 85 ? -9.061 -10.177 5.154 1 77.84 85 PRO B CA 1
ATOM 3102 C C . PRO B 1 85 ? -9.947 -11.119 5.966 1 77.84 85 PRO B C 1
ATOM 3104 O O . PRO B 1 85 ? -10.183 -12.258 5.556 1 77.84 85 PRO B O 1
ATOM 3107 N N . THR B 1 86 ? -10.066 -10.65 7.293 1 62.01 86 THR B N 1
ATOM 3108 C CA . THR B 1 86 ? -11.019 -11.429 8.076 1 62.01 86 THR B CA 1
ATOM 3109 C C . THR B 1 86 ? -12.404 -11.391 7.436 1 62.01 86 THR B C 1
ATOM 3111 O O . THR B 1 86 ? -12.909 -10.317 7.101 1 62.01 86 THR B O 1
ATOM 3114 N N . HIS B 1 87 ? -12.728 -11.91 6.55 1 49.72 87 HIS B N 1
ATOM 3115 C CA . HIS B 1 87 ? -14.048 -11.898 5.932 1 49.72 87 HIS B CA 1
ATOM 3116 C C . HIS B 1 87 ? -15.142 -11.68 6.972 1 49.72 87 HIS B C 1
ATOM 3118 O O . HIS B 1 87 ? -15.326 -12.506 7.868 1 49.72 87 HIS B O 1
ATOM 3124 N N . PRO B 1 88 ? -15.467 -10.552 7.75 1 39.18 88 PRO B N 1
ATOM 3125 C CA . PRO B 1 88 ? -16.85 -10.951 8.02 1 39.18 88 PRO B CA 1
ATOM 3126 C C . PRO B 1 88 ? -17.522 -11.604 6.814 1 39.18 88 PRO B C 1
ATOM 3128 O O . PRO B 1 88 ? -17.149 -11.329 5.671 1 39.18 88 PRO B O 1
ATOM 3131 N N . ARG B 1 89 ? -17.903 -12.888 6.747 1 36.91 89 ARG B N 1
ATOM 3132 C CA . ARG B 1 89 ? -18.926 -13.209 5.757 1 36.91 89 ARG B CA 1
ATOM 3133 C C . ARG B 1 89 ? -19.621 -11.946 5.258 1 36.91 89 ARG B C 1
ATOM 3135 O O . ARG B 1 89 ? -19.675 -10.94 5.968 1 36.91 89 ARG B O 1
ATOM 3142 N N . ALA B 1 90 ? -19.791 -11.729 3.928 1 32.28 90 ALA B N 1
ATOM 3143 C CA . ALA B 1 90 ? -20.527 -10.612 3.342 1 32.28 90 ALA B CA 1
ATOM 3144 C C . ALA B 1 90 ? -21.433 -9.948 4.376 1 32.28 90 ALA B C 1
ATOM 3146 O O . ALA B 1 90 ? -22.353 -10.58 4.901 1 32.28 90 ALA B O 1
ATOM 3147 N N . PRO B 1 91 ? -20.992 -9.161 5.321 1 32.52 91 PRO B N 1
ATOM 3148 C CA . PRO B 1 91 ? -22.235 -8.561 5.813 1 32.52 91 PRO B CA 1
ATOM 3149 C C . PRO B 1 91 ? -23.236 -8.278 4.695 1 32.52 91 PRO B C 1
ATOM 3151 O O . PRO B 1 91 ? -22.843 -8.104 3.539 1 32.52 91 PRO B O 1
ATOM 3154 N N . SER B 1 92 ? -24.512 -8.626 4.871 1 29.43 92 SER B N 1
ATOM 3155 C CA . SER B 1 92 ? -25.554 -8.093 3.999 1 29.43 92 SER B CA 1
ATOM 3156 C C . SER B 1 92 ? -25.202 -6.693 3.51 1 29.43 92 SER B C 1
ATOM 3158 O O . SER B 1 92 ? -24.826 -5.828 4.304 1 29.43 92 SER B O 1
ATOM 3160 N N . LEU B 1 93 ? -24.428 -6.551 2.463 1 30.93 93 LEU B N 1
ATOM 3161 C CA . LEU B 1 93 ? -24.37 -5.234 1.838 1 30.93 93 LEU B CA 1
ATOM 3162 C C . LEU B 1 93 ? -25.403 -4.295 2.45 1 30.93 93 LEU B C 1
ATOM 3164 O O . LEU B 1 93 ? -26.545 -4.694 2.691 1 30.93 93 LEU B O 1
ATOM 3168 N N . PRO B 1 94 ? -25.066 -3.367 3.207 1 31.49 94 PRO B N 1
ATOM 3169 C CA . PRO B 1 94 ? -26.239 -2.523 3.449 1 31.49 94 PRO B CA 1
ATOM 3170 C C . PRO B 1 94 ? -27.128 -2.381 2.216 1 31.49 94 PRO B C 1
ATOM 3172 O O . PRO B 1 94 ? -26.638 -2.447 1.086 1 31.49 94 PRO B O 1
ATOM 3175 N N . SER B 1 95 ? -28.383 -2.635 2.296 1 28.93 95 SER B N 1
ATOM 3176 C CA . SER B 1 95 ? -29.497 -2.564 1.356 1 28.93 95 SER B CA 1
ATOM 3177 C C . SER B 1 95 ? -29.356 -1.367 0.422 1 28.93 95 SER B C 1
ATOM 3179 O O . SER B 1 95 ? -30.088 -1.254 -0.564 1 28.93 95 SER B O 1
ATOM 3181 N N . SER B 1 96 ? -28.612 -0.289 0.902 1 31.25 96 SER B N 1
ATOM 3182 C CA . SER B 1 96 ? -28.879 0.902 0.102 1 31.25 96 SER B CA 1
ATOM 3183 C C . SER B 1 96 ? -27.958 0.971 -1.111 1 31.25 96 SER B C 1
ATOM 3185 O O . SER B 1 96 ? -27.87 2.009 -1.772 1 31.25 96 SER B O 1
ATOM 3187 N N . VAL B 1 97 ? -26.844 0.25 -1.172 1 31.69 97 VAL B N 1
ATOM 3188 C CA . VAL B 1 97 ? -26.244 0.331 -2.5 1 31.69 97 VAL B CA 1
ATOM 3189 C C . VAL B 1 97 ? -27.251 -0.131 -3.551 1 31.69 97 VAL B C 1
ATOM 3191 O O . VAL B 1 97 ? -27.809 -1.226 -3.446 1 31.69 97 VAL B O 1
ATOM 3194 N N . PRO B 1 98 ? -27.794 0.744 -4.292 1 30.76 98 PRO B N 1
ATOM 3195 C CA . PRO B 1 98 ? -28.796 0.274 -5.253 1 30.76 98 PRO B CA 1
ATOM 3196 C C . PRO B 1 98 ? -28.371 -1.006 -5.969 1 30.76 98 PRO B C 1
ATOM 3198 O O . PRO B 1 98 ? -27.201 -1.158 -6.328 1 30.76 98 PRO B O 1
ATOM 3201 N N . ALA B 1 99 ? -28.907 -2.2 -5.537 1 34.1 99 ALA B N 1
ATOM 3202 C CA . ALA B 1 99 ? -28.932 -3.372 -6.408 1 34.1 99 ALA B CA 1
ATOM 3203 C C . ALA B 1 99 ? -28.805 -2.969 -7.874 1 34.1 99 ALA B C 1
ATOM 3205 O O . ALA B 1 99 ? -29.536 -2.097 -8.351 1 34.1 99 ALA B O 1
ATOM 3206 N N . GLY B 1 100 ? -27.473 -2.979 -8.316 1 35.64 100 GLY B N 1
ATOM 3207 C CA . GLY B 1 100 ? -27.535 -2.802 -9.758 1 35.64 100 GLY B CA 1
ATOM 3208 C C . GLY B 1 100 ? -28.801 -3.366 -10.374 1 35.64 100 GLY B C 1
ATOM 3209 O O . GLY B 1 100 ? -29.595 -4.015 -9.69 1 35.64 100 GLY B O 1
ATOM 3210 N N . PRO B 1 101 ? -29.103 -3.012 -11.502 1 40.36 101 PRO B N 1
ATOM 3211 C CA . PRO B 1 101 ? -30.322 -3.54 -12.12 1 40.36 101 PRO B CA 1
ATOM 3212 C C . PRO B 1 101 ? -30.445 -5.056 -11.982 1 40.36 101 PRO B C 1
ATOM 3214 O O . PRO B 1 101 ? -29.436 -5.749 -11.827 1 40.36 101 PRO B O 1
ATOM 3217 N N . PRO B 1 102 ? -31.533 -5.586 -11.631 1 46.17 102 PRO B N 1
ATOM 3218 C CA . PRO B 1 102 ? -31.851 -7.015 -11.642 1 46.17 102 PRO B CA 1
ATOM 3219 C C . PRO B 1 102 ? -31.169 -7.763 -12.785 1 46.17 102 PRO B C 1
ATOM 3221 O O . PRO B 1 102 ? -31.256 -7.344 -13.941 1 46.17 102 PRO B O 1
ATOM 3224 N N . MET B 1 103 ? -29.944 -8.219 -12.437 1 55.15 103 MET B N 1
ATOM 3225 C CA . MET B 1 103 ? -29.221 -8.973 -13.457 1 55.15 103 MET B CA 1
ATOM 3226 C C . MET B 1 103 ? -29.958 -10.261 -13.806 1 55.15 103 MET B C 1
ATOM 3228 O O . MET B 1 103 ? -30.557 -10.895 -12.934 1 55.15 103 MET B O 1
ATOM 3232 N N . SER B 1 104 ? -30.108 -10.521 -15.054 1 65.09 104 SER B N 1
ATOM 3233 C CA . SER B 1 104 ? -30.607 -11.817 -15.5 1 65.09 104 SER B CA 1
ATOM 3234 C C . SER B 1 104 ? -29.757 -12.957 -14.949 1 65.09 104 SER B C 1
ATOM 3236 O O . SER B 1 104 ? -28.621 -12.74 -14.521 1 65.09 104 SER B O 1
ATOM 3238 N N . GLY B 1 105 ? -30.254 -14.171 -14.692 1 62.48 105 GLY B N 1
ATOM 3239 C CA . GLY B 1 105 ? -29.524 -15.337 -14.221 1 62.48 105 GLY B CA 1
ATOM 3240 C C . GLY B 1 105 ? -28.188 -15.524 -14.915 1 62.48 105 GLY B C 1
ATOM 3241 O O . GLY B 1 105 ? -27.176 -15.793 -14.264 1 62.48 105 GLY B O 1
ATOM 3242 N N . LYS B 1 106 ? -28.178 -15.277 -16.266 1 72.07 106 LYS B N 1
ATOM 3243 C CA . LYS B 1 106 ? -26.957 -15.416 -17.053 1 72.07 106 LYS B CA 1
ATOM 3244 C C . LYS B 1 106 ? -25.913 -14.383 -16.637 1 72.07 106 LYS B C 1
ATOM 3246 O O . LYS B 1 106 ? -24.733 -14.708 -16.496 1 72.07 106 LYS B O 1
ATOM 3251 N N . LYS B 1 107 ? -26.315 -13.272 -16.383 1 81.37 107 LYS B N 1
ATOM 3252 C CA . LYS B 1 107 ? -25.415 -12.196 -15.978 1 81.37 107 LYS B CA 1
ATOM 3253 C C . LYS B 1 107 ? -24.845 -12.451 -14.586 1 81.37 107 LYS B C 1
ATOM 3255 O O . LYS B 1 107 ? -23.671 -12.173 -14.329 1 81.37 107 LYS B O 1
ATOM 3260 N N . LYS B 1 108 ? -25.647 -13.082 -13.821 1 84.98 108 LYS B N 1
ATOM 3261 C CA . LYS B 1 108 ? -25.189 -13.429 -12.479 1 84.98 108 LYS B CA 1
ATOM 3262 C C . LYS B 1 108 ? -24.094 -14.491 -12.529 1 84.98 108 LYS B C 1
ATOM 3264 O O . LYS B 1 108 ? -23.124 -14.425 -11.771 1 84.98 108 LYS B O 1
ATOM 3269 N N . GLY B 1 109 ? -24.295 -15.44 -13.403 1 87.47 109 GLY B N 1
ATOM 3270 C CA . GLY B 1 109 ? -23.296 -16.482 -13.574 1 87.47 109 GLY B CA 1
ATOM 3271 C C . GLY B 1 109 ? -21.965 -15.957 -14.078 1 87.47 109 GLY B C 1
ATOM 3272 O O . GLY B 1 109 ? -20.906 -16.394 -13.622 1 87.47 109 GLY B O 1
ATOM 3273 N N . ILE B 1 110 ? -22.058 -14.996 -14.974 1 91.11 110 ILE B N 1
ATOM 3274 C CA . ILE B 1 110 ? -20.853 -14.393 -15.534 1 91.11 110 ILE B CA 1
ATOM 3275 C C . ILE B 1 110 ? -20.12 -13.606 -14.45 1 91.11 110 ILE B C 1
ATOM 3277 O O . ILE B 1 110 ? -18.907 -13.753 -14.281 1 91.11 110 ILE B O 1
ATOM 3281 N N . VAL B 1 111 ? -20.836 -12.886 -13.729 1 92.41 111 VAL B N 1
ATOM 3282 C CA . VAL B 1 111 ? -20.267 -12.07 -12.662 1 92.41 111 VAL B CA 1
ATOM 3283 C C . VAL B 1 111 ? -19.611 -12.969 -11.617 1 92.41 111 VAL B C 1
ATOM 3285 O O . VAL B 1 111 ? -18.504 -12.687 -11.153 1 92.41 111 VAL B O 1
ATOM 3288 N N . ALA B 1 112 ? -20.251 -14.05 -11.314 1 90.78 112 ALA B N 1
ATOM 3289 C CA . ALA B 1 112 ? -19.696 -15.003 -10.356 1 90.78 112 ALA B CA 1
ATOM 3290 C C . ALA B 1 112 ? -18.405 -15.622 -10.885 1 90.78 112 ALA B C 1
ATOM 3292 O O . ALA B 1 112 ? -17.448 -15.815 -10.131 1 90.78 112 ALA B O 1
ATOM 3293 N N . SER B 1 113 ? -18.452 -15.875 -12.113 1 91.4 113 SER B N 1
ATOM 3294 C CA . SER B 1 113 ? -17.272 -16.46 -12.741 1 91.4 113 SER B CA 1
ATOM 3295 C C . SER B 1 113 ? -16.096 -15.489 -12.718 1 91.4 113 SER B C 1
ATOM 3297 O O . SER B 1 113 ? -14.979 -15.867 -12.36 1 91.4 113 SER B O 1
ATOM 3299 N N . ILE B 1 114 ? -16.366 -14.26 -13.065 1 94.54 114 ILE B N 1
ATOM 3300 C CA . ILE B 1 114 ? -15.322 -13.242 -13.079 1 94.54 114 ILE B CA 1
ATOM 3301 C C . ILE B 1 114 ? -14.81 -13.007 -11.66 1 94.54 114 ILE B C 1
ATOM 3303 O O . ILE B 1 114 ? -13.602 -12.901 -11.438 1 94.54 114 ILE B O 1
ATOM 3307 N N . HIS B 1 115 ? -15.703 -12.998 -10.748 1 94.26 115 HIS B N 1
ATOM 3308 C CA . HIS B 1 115 ? -15.322 -12.848 -9.348 1 94.26 115 HIS B CA 1
ATOM 3309 C C . HIS B 1 115 ? -14.45 -14.011 -8.887 1 94.26 115 HIS B C 1
ATOM 3311 O O . HIS B 1 115 ? -13.463 -13.809 -8.177 1 94.26 115 HIS B O 1
ATOM 3317 N N . GLY B 1 116 ? -14.793 -15.21 -9.301 1 92.7 116 GLY B N 1
ATOM 3318 C CA . GLY B 1 116 ? -14.001 -16.387 -8.985 1 92.7 116 GLY B CA 1
ATOM 3319 C C . GLY B 1 116 ? -12.6 -16.338 -9.565 1 92.7 116 GLY B C 1
ATOM 3320 O O . GLY B 1 116 ? -11.636 -16.734 -8.908 1 92.7 116 GLY B O 1
ATOM 3321 N N . ILE B 1 117 ? -12.477 -15.83 -10.765 1 94.41 117 ILE B N 1
ATOM 3322 C CA . ILE B 1 117 ? -11.175 -15.702 -11.411 1 94.41 117 ILE B CA 1
ATOM 3323 C C . ILE B 1 117 ? -10.325 -14.679 -10.661 1 94.41 117 ILE B C 1
ATOM 3325 O O . ILE B 1 117 ? -9.154 -14.932 -10.366 1 94.41 117 ILE B O 1
ATOM 3329 N N . ALA B 1 118 ? -10.967 -13.555 -10.357 1 95.34 118 ALA B N 1
ATOM 3330 C CA . ALA B 1 118 ? -10.261 -12.536 -9.584 1 95.34 118 ALA B CA 1
ATOM 3331 C C . ALA B 1 118 ? -9.748 -13.106 -8.264 1 95.34 118 ALA B C 1
ATOM 3333 O O . ALA B 1 118 ? -8.625 -12.812 -7.848 1 95.34 118 ALA B O 1
ATOM 3334 N N . HIS B 1 119 ? -10.545 -13.932 -7.674 1 94.2 119 HIS B N 1
ATOM 3335 C CA . HIS B 1 119 ? -10.172 -14.544 -6.404 1 94.2 119 HIS B CA 1
ATOM 3336 C C . HIS B 1 119 ? -8.982 -15.483 -6.572 1 94.2 119 HIS B C 1
ATOM 3338 O O . HIS B 1 119 ? -8.054 -15.466 -5.761 1 94.2 119 HIS B O 1
ATOM 3344 N N . ALA B 1 120 ? -9.016 -16.235 -7.562 1 94.32 120 ALA B N 1
ATOM 3345 C CA . ALA B 1 120 ? -7.914 -17.152 -7.842 1 94.32 120 ALA B CA 1
ATOM 3346 C C . ALA B 1 120 ? -6.616 -16.39 -8.091 1 94.32 120 ALA B C 1
ATOM 3348 O O . ALA B 1 120 ? -5.548 -16.805 -7.635 1 94.32 120 ALA B O 1
ATOM 3349 N N . GLU B 1 121 ? -6.733 -15.251 -8.793 1 96.36 121 GLU B N 1
ATOM 3350 C CA . GLU B 1 121 ? -5.552 -14.437 -9.061 1 96.36 121 GLU B CA 1
ATOM 3351 C C . GLU B 1 121 ? -4.995 -13.831 -7.775 1 96.36 121 GLU B C 1
ATOM 3353 O O . GLU B 1 121 ? -3.78 -13.69 -7.625 1 96.36 121 GLU B O 1
ATOM 3358 N N . SER B 1 122 ? -5.882 -13.43 -6.932 1 95.34 122 SER B N 1
ATOM 3359 C CA . SER B 1 122 ? -5.439 -12.915 -5.641 1 95.34 122 SER B CA 1
ATOM 3360 C C . SER B 1 122 ? -4.625 -13.957 -4.88 1 95.34 122 SER B C 1
ATOM 3362 O O . SER B 1 122 ? -3.591 -13.635 -4.291 1 95.34 122 SER B O 1
ATOM 3364 N N . TRP B 1 123 ? -5.044 -15.167 -4.912 1 95.39 123 TRP B N 1
ATOM 3365 C CA . TRP B 1 123 ? -4.303 -16.248 -4.271 1 95.39 123 TRP B CA 1
ATOM 3366 C C . TRP B 1 123 ? -2.995 -16.523 -5.006 1 95.39 123 TRP B C 1
ATOM 3368 O O . TRP B 1 123 ? -1.993 -16.889 -4.388 1 95.39 123 TRP B O 1
ATOM 3378 N N . ALA B 1 124 ? -3.035 -16.33 -6.298 1 97.06 124 ALA B N 1
ATOM 3379 C CA . ALA B 1 124 ? -1.832 -16.585 -7.087 1 97.06 124 ALA B CA 1
ATOM 3380 C C . ALA B 1 124 ? -0.698 -15.649 -6.677 1 97.06 124 ALA B C 1
ATOM 3382 O O . ALA B 1 124 ? 0.473 -16.035 -6.702 1 97.06 124 ALA B O 1
ATOM 3383 N N . ILE B 1 125 ? -1.047 -14.445 -6.311 1 97.85 125 ILE B N 1
ATOM 3384 C CA . ILE B 1 125 ? -0.04 -13.526 -5.793 1 97.85 125 ILE B CA 1
ATOM 3385 C C . ILE B 1 125 ? 0.637 -14.138 -4.569 1 97.85 125 ILE B C 1
ATOM 3387 O O . ILE B 1 125 ? 1.866 -14.227 -4.511 1 97.85 125 ILE B O 1
ATOM 3391 N N . ASP B 1 126 ? -0.129 -14.629 -3.671 1 97.57 126 ASP B N 1
ATOM 3392 C CA . ASP B 1 126 ? 0.381 -15.217 -2.436 1 97.57 126 ASP B CA 1
ATOM 3393 C C . ASP B 1 126 ? 1.204 -16.47 -2.723 1 97.57 126 ASP B C 1
ATOM 3395 O O . ASP B 1 126 ? 2.283 -16.654 -2.155 1 97.57 126 ASP B O 1
ATOM 3399 N N . LEU B 1 127 ? 0.699 -17.219 -3.554 1 97.34 127 LEU B N 1
ATOM 3400 C CA . LEU B 1 127 ? 1.33 -18.505 -3.831 1 97.34 127 LEU B CA 1
ATOM 3401 C C . LEU B 1 127 ? 2.707 -18.311 -4.458 1 97.34 127 LEU B C 1
ATOM 3403 O O . LEU B 1 127 ? 3.659 -19.009 -4.103 1 97.34 127 LEU B O 1
ATOM 3407 N N . MET B 1 128 ? 2.784 -17.362 -5.359 1 97.17 128 MET B N 1
ATOM 3408 C CA . MET B 1 128 ? 4.055 -17.16 -6.049 1 97.17 128 MET B CA 1
ATOM 3409 C C . MET B 1 128 ? 5.08 -16.512 -5.123 1 97.17 128 MET B C 1
ATOM 3411 O O . MET B 1 128 ? 6.258 -16.871 -5.146 1 97.17 128 MET B O 1
ATOM 3415 N N . TRP B 1 129 ? 4.597 -15.604 -4.316 1 97.32 129 TRP B N 1
ATOM 3416 C CA . TRP B 1 129 ? 5.507 -15.034 -3.328 1 97.32 129 TRP B CA 1
ATOM 3417 C C . TRP B 1 129 ? 5.938 -16.088 -2.313 1 97.32 129 TRP B C 1
ATOM 3419 O O . TRP B 1 129 ? 7.103 -16.131 -1.909 1 97.32 129 TRP B O 1
ATOM 3429 N N . ASP B 1 130 ? 5.023 -16.872 -1.842 1 96.79 130 ASP B N 1
ATOM 3430 C CA . ASP B 1 130 ? 5.351 -17.919 -0.879 1 96.79 130 ASP B CA 1
ATOM 3431 C C . ASP B 1 130 ? 6.363 -18.903 -1.462 1 96.79 130 ASP B C 1
ATOM 3433 O O . ASP B 1 130 ? 7.287 -19.334 -0.768 1 96.79 130 ASP B O 1
ATOM 3437 N N . LEU B 1 131 ? 6.204 -19.215 -2.701 1 95.34 131 LEU B N 1
ATOM 3438 C CA . LEU B 1 131 ? 7.155 -20.086 -3.382 1 95.34 131 LEU B CA 1
ATOM 3439 C C . LEU B 1 131 ? 8.555 -19.481 -3.367 1 95.34 131 LEU B C 1
ATOM 3441 O O . LEU B 1 131 ? 9.527 -20.161 -3.031 1 95.34 131 LEU B O 1
ATOM 3445 N N . LEU B 1 132 ? 8.67 -18.218 -3.671 1 93.05 132 LEU B N 1
ATOM 3446 C CA . LEU B 1 132 ? 9.947 -17.517 -3.754 1 93.05 132 LEU B CA 1
ATOM 3447 C C . LEU B 1 132 ? 10.611 -17.434 -2.384 1 93.05 132 LEU B C 1
ATOM 3449 O O . LEU B 1 132 ? 11.817 -17.659 -2.259 1 93.05 132 LEU B O 1
ATOM 3453 N N . LEU B 1 133 ? 9.786 -17.178 -1.405 1 94.23 133 LEU B N 1
ATOM 3454 C CA . LEU B 1 133 ? 10.37 -16.868 -0.104 1 94.23 133 LEU B CA 1
ATOM 3455 C C . LEU B 1 133 ? 10.582 -18.137 0.714 1 94.23 133 LEU B C 1
ATOM 3457 O O . LEU B 1 133 ? 11.631 -18.311 1.338 1 94.23 133 LEU B O 1
ATOM 3461 N N . ARG B 1 134 ? 9.628 -18.992 0.714 1 93.78 134 ARG B N 1
ATOM 3462 C CA . ARG B 1 134 ? 9.668 -20.175 1.567 1 93.78 134 ARG B CA 1
ATOM 3463 C C . ARG B 1 134 ? 10.831 -21.086 1.187 1 93.78 134 ARG B C 1
ATOM 3465 O O . ARG B 1 134 ? 11.421 -21.741 2.048 1 93.78 134 ARG B O 1
ATOM 3472 N N . PHE B 1 135 ? 11.208 -21.086 -0.071 1 92.76 135 PHE B N 1
ATOM 3473 C CA . PHE B 1 135 ? 12.232 -22.016 -0.53 1 92.76 135 PHE B CA 1
ATOM 3474 C C . PHE B 1 135 ? 13.501 -21.271 -0.928 1 92.76 135 PHE B C 1
ATOM 3476 O O . PHE B 1 135 ? 14.299 -21.774 -1.722 1 92.76 135 PHE B O 1
ATOM 3483 N N . ALA B 1 136 ? 13.64 -20.011 -0.401 1 88.4 136 ALA B N 1
ATOM 3484 C CA . ALA B 1 136 ? 14.79 -19.166 -0.711 1 88.4 136 ALA B CA 1
ATOM 3485 C C . ALA B 1 136 ? 16.082 -19.785 -0.187 1 88.4 136 ALA B C 1
ATOM 3487 O O . ALA B 1 136 ? 17.178 -19.366 -0.568 1 88.4 136 ALA B O 1
ATOM 3488 N N . TYR B 1 137 ? 15.967 -20.785 0.673 1 84.38 137 TYR B N 1
ATOM 3489 C CA . TYR B 1 137 ? 17.138 -21.453 1.23 1 84.38 137 TYR B CA 1
ATOM 3490 C C . TYR B 1 137 ? 17.604 -22.584 0.321 1 84.38 137 TYR B C 1
ATOM 3492 O O . TYR B 1 137 ? 18.704 -23.114 0.492 1 84.38 137 TYR B O 1
ATOM 3500 N N . ASP B 1 138 ? 16.825 -22.948 -0.586 1 79.95 138 ASP B N 1
ATOM 3501 C CA . ASP B 1 138 ? 17.115 -24.101 -1.434 1 79.95 138 ASP B CA 1
ATOM 3502 C C . ASP B 1 138 ? 17.861 -23.679 -2.698 1 79.95 138 ASP B C 1
ATOM 3504 O O . ASP B 1 138 ? 18.269 -22.523 -2.828 1 79.95 138 ASP B O 1
ATOM 3508 N N . VAL B 1 139 ? 18.214 -24.531 -3.716 1 60.24 139 VAL B N 1
ATOM 3509 C CA . VAL B 1 139 ? 19.019 -24.326 -4.916 1 60.24 139 VAL B CA 1
ATOM 3510 C C . VAL B 1 139 ? 18.461 -23.153 -5.719 1 60.24 139 VAL B C 1
ATOM 3512 O O . VAL B 1 139 ? 19.219 -22.379 -6.308 1 60.24 139 VAL B O 1
ATOM 3515 N N . GLN B 1 140 ? 17.33 -22.923 -5.573 1 61.17 140 GLN B N 1
ATOM 3516 C CA . GLN B 1 140 ? 16.648 -21.83 -6.26 1 61.17 140 GLN B CA 1
ATOM 3517 C C . GLN B 1 140 ? 17.252 -20.481 -5.882 1 61.17 140 GLN B C 1
ATOM 3519 O O . GLN B 1 140 ? 17.331 -19.575 -6.715 1 61.17 140 GLN B O 1
ATOM 3524 N N . ALA B 1 141 ? 17.894 -20.557 -4.65 1 61.98 141 ALA B N 1
ATOM 3525 C CA . ALA B 1 141 ? 18.442 -19.318 -4.106 1 61.98 141 ALA B CA 1
ATOM 3526 C C . ALA B 1 141 ? 19.738 -18.934 -4.814 1 61.98 141 ALA B C 1
ATOM 3528 O O . ALA B 1 141 ? 20.168 -17.779 -4.754 1 61.98 141 ALA B O 1
ATOM 3529 N N . ALA B 1 142 ? 20.109 -19.89 -5.707 1 63.72 142 ALA B N 1
ATOM 3530 C CA . ALA B 1 142 ? 21.456 -19.661 -6.222 1 63.72 142 ALA B CA 1
ATOM 3531 C C . ALA B 1 142 ? 21.418 -19.249 -7.691 1 63.72 142 ALA B C 1
ATOM 3533 O O . ALA B 1 142 ? 22.449 -18.9 -8.271 1 63.72 142 ALA B O 1
ATOM 3534 N N . GLU B 1 143 ? 20.272 -19.21 -8.191 1 79.94 143 GLU B N 1
ATOM 3535 C CA . GLU B 1 143 ? 20.173 -18.884 -9.61 1 79.94 143 GLU B CA 1
ATOM 3536 C C . GLU B 1 143 ? 19.366 -17.607 -9.827 1 79.94 143 GLU B C 1
ATOM 3538 O O . GLU B 1 143 ? 18.137 -17.62 -9.739 1 79.94 143 GLU B O 1
ATOM 3543 N N . PRO B 1 144 ? 19.998 -16.574 -10.081 1 81.58 144 PRO B N 1
ATOM 3544 C CA . PRO B 1 144 ? 19.302 -15.295 -10.247 1 81.58 144 PRO B CA 1
ATOM 3545 C C . PRO B 1 144 ? 18.152 -15.375 -11.249 1 81.58 144 PRO B C 1
ATOM 3547 O O . PRO B 1 144 ? 17.149 -14.673 -11.1 1 81.58 144 PRO B O 1
ATOM 3550 N N . SER B 1 145 ? 18.331 -16.233 -12.248 1 89.43 145 SER B N 1
ATOM 3551 C CA . SER B 1 145 ? 17.299 -16.322 -13.276 1 89.43 145 SER B CA 1
ATOM 3552 C C . SER B 1 145 ? 16.009 -16.909 -12.715 1 89.43 145 SER B C 1
ATOM 3554 O O . SER B 1 145 ? 14.933 -16.717 -13.285 1 89.43 145 SER B O 1
ATOM 3556 N N . PHE B 1 146 ? 16.15 -17.674 -11.621 1 92.35 146 PHE B N 1
ATOM 3557 C CA . PHE B 1 146 ? 14.961 -18.173 -10.939 1 92.35 146 PHE B CA 1
ATOM 3558 C C . PHE B 1 146 ? 14.117 -17.019 -10.41 1 92.35 146 PHE B C 1
ATOM 3560 O O . PHE B 1 146 ? 12.9 -16.992 -10.605 1 92.35 146 PHE B O 1
ATOM 3567 N N . TRP B 1 147 ? 14.822 -16.064 -9.813 1 90.98 147 TRP B N 1
ATOM 3568 C CA . TRP B 1 147 ? 14.146 -14.89 -9.271 1 90.98 147 TRP B CA 1
ATOM 3569 C C . TRP B 1 147 ? 13.514 -14.063 -10.385 1 90.98 147 TRP B C 1
ATOM 3571 O O . TRP B 1 147 ? 12.376 -13.606 -10.258 1 90.98 147 TRP B O 1
ATOM 3581 N N . ASP B 1 148 ? 14.182 -13.972 -11.44 1 92.04 148 ASP B N 1
ATOM 3582 C CA . ASP B 1 148 ? 13.657 -13.204 -12.565 1 92.04 148 ASP B CA 1
ATOM 3583 C C . ASP B 1 148 ? 12.352 -13.807 -13.08 1 92.04 148 ASP B C 1
ATOM 3585 O O . ASP B 1 148 ? 11.38 -13.086 -13.318 1 92.04 148 ASP B O 1
ATOM 3589 N N . ASP B 1 149 ? 12.346 -15.076 -13.268 1 94.13 149 ASP B N 1
ATOM 3590 C CA . ASP B 1 149 ? 11.17 -15.761 -13.796 1 94.13 149 ASP B CA 1
ATOM 3591 C C . ASP B 1 149 ? 9.97 -15.587 -12.869 1 94.13 149 ASP B C 1
ATOM 3593 O O . ASP B 1 149 ? 8.886 -15.202 -13.313 1 94.13 149 ASP B O 1
ATOM 3597 N N . PHE B 1 150 ? 10.208 -15.763 -11.629 1 95.2 150 PHE B N 1
ATOM 3598 C CA . PHE B 1 150 ? 9.058 -15.823 -10.734 1 95.2 150 PHE B CA 1
ATOM 3599 C C . PHE B 1 150 ? 8.649 -14.426 -10.283 1 95.2 150 PHE B C 1
ATOM 3601 O O . PHE B 1 150 ? 7.485 -14.191 -9.953 1 95.2 150 PHE B O 1
ATOM 3608 N N . LEU B 1 151 ? 9.6 -13.5 -10.251 1 95.78 151 LEU B N 1
ATOM 3609 C CA . LEU B 1 151 ? 9.193 -12.121 -10.009 1 95.78 151 LEU B CA 1
ATOM 3610 C C . LEU B 1 151 ? 8.362 -11.587 -11.172 1 95.78 151 LEU B C 1
ATOM 3612 O O . LEU B 1 151 ? 7.419 -10.82 -10.966 1 95.78 151 LEU B O 1
ATOM 3616 N N . ARG B 1 152 ? 8.731 -11.993 -12.364 1 96.21 152 ARG B N 1
ATOM 3617 C CA . ARG B 1 152 ? 7.879 -11.657 -13.5 1 96.21 152 ARG B CA 1
ATOM 3618 C C . ARG B 1 152 ? 6.483 -12.247 -13.33 1 96.21 152 ARG B C 1
ATOM 3620 O O . ARG B 1 152 ? 5.482 -11.565 -13.56 1 96.21 152 ARG B O 1
ATOM 3627 N N . ILE B 1 153 ? 6.409 -13.433 -12.919 1 97.62 153 ILE B N 1
ATOM 3628 C CA . ILE B 1 153 ? 5.14 -14.137 -12.773 1 97.62 153 ILE B CA 1
ATOM 3629 C C . ILE B 1 153 ? 4.303 -13.47 -11.683 1 97.62 153 ILE B C 1
ATOM 3631 O O . ILE B 1 153 ? 3.108 -13.23 -11.869 1 97.62 153 ILE B O 1
ATOM 3635 N N . VAL B 1 154 ? 4.94 -13.206 -10.567 1 97.98 154 VAL B N 1
ATOM 3636 C CA . VAL B 1 154 ? 4.178 -12.605 -9.477 1 97.98 154 VAL B CA 1
ATOM 3637 C C . VAL B 1 154 ? 3.661 -11.233 -9.903 1 97.98 154 VAL B C 1
ATOM 3639 O O . VAL B 1 154 ? 2.55 -10.841 -9.538 1 97.98 154 VAL B O 1
ATOM 3642 N N . ARG B 1 155 ? 4.404 -10.489 -10.623 1 97.99 155 ARG B N 1
ATOM 3643 C CA . ARG B 1 155 ? 3.942 -9.211 -11.155 1 97.99 155 ARG B CA 1
ATOM 3644 C C . ARG B 1 155 ? 2.738 -9.402 -12.071 1 97.99 155 ARG B C 1
ATOM 3646 O O . ARG B 1 155 ? 1.767 -8.645 -11.994 1 97.99 155 ARG B O 1
ATOM 3653 N N . GLU B 1 156 ? 2.806 -10.374 -12.926 1 98.32 156 GLU B N 1
ATOM 3654 C CA . GLU B 1 156 ? 1.707 -10.677 -13.837 1 98.32 156 GLU B CA 1
ATOM 3655 C C . GLU B 1 156 ? 0.446 -11.067 -13.07 1 98.32 156 GLU B C 1
ATOM 3657 O O . GLU B 1 156 ? -0.657 -10.647 -13.425 1 98.32 156 GLU B O 1
ATOM 3662 N N . GLU B 1 157 ? 0.596 -11.814 -11.989 1 98.32 157 GLU B N 1
ATOM 3663 C CA . GLU B 1 157 ? -0.559 -12.188 -11.179 1 98.32 157 GLU B CA 1
ATOM 3664 C C . GLU B 1 157 ? -1.214 -10.961 -10.551 1 98.32 157 GLU B C 1
ATOM 3666 O O . GLU B 1 157 ? -2.44 -10.896 -10.435 1 98.32 157 GLU B O 1
ATOM 3671 N N . ALA B 1 158 ? -0.366 -10.094 -10.113 1 98.02 158 ALA B N 1
ATOM 3672 C CA . ALA B 1 158 ? -0.902 -8.847 -9.573 1 98.02 158 ALA B CA 1
ATOM 3673 C C . ALA B 1 158 ? -1.689 -8.084 -10.635 1 98.02 158 ALA B C 1
ATOM 3675 O O . ALA B 1 158 ? -2.783 -7.583 -10.365 1 98.02 158 ALA B O 1
ATOM 3676 N N . GLU B 1 159 ? -1.179 -8.038 -11.806 1 97.75 159 GLU B N 1
ATOM 3677 C CA . GLU B 1 159 ? -1.862 -7.363 -12.905 1 97.75 159 GLU B CA 1
ATOM 3678 C C . GLU B 1 159 ? -3.159 -8.078 -13.273 1 97.75 159 GLU B C 1
ATOM 3680 O O . GLU B 1 159 ? -4.164 -7.434 -13.58 1 97.75 159 GLU B O 1
ATOM 3685 N N . HIS B 1 160 ? -3.084 -9.393 -13.266 1 98.38 160 HIS B N 1
ATOM 3686 C CA . HIS B 1 160 ? -4.292 -10.166 -13.53 1 98.38 160 HIS B CA 1
ATOM 3687 C C . HIS B 1 160 ? -5.4 -9.812 -12.543 1 98.38 160 HIS B C 1
ATOM 3689 O O . HIS B 1 160 ? -6.526 -9.517 -12.948 1 98.38 160 HIS B O 1
ATOM 3695 N N . PHE B 1 161 ? -5.076 -9.832 -11.273 1 97.56 161 PHE B N 1
ATOM 3696 C CA . PHE B 1 161 ? -6.045 -9.528 -10.227 1 97.56 161 PHE B CA 1
ATOM 3697 C C . PHE B 1 161 ? -6.667 -8.154 -10.447 1 97.56 161 PHE B C 1
ATOM 3699 O O . PHE B 1 161 ? -7.892 -8.016 -10.461 1 97.56 161 PHE B O 1
ATOM 3706 N N . LEU B 1 162 ? -5.795 -7.219 -10.71 1 95.92 162 LEU B N 1
ATOM 3707 C CA . LEU B 1 162 ? -6.271 -5.848 -10.859 1 95.92 162 LEU B CA 1
ATOM 3708 C C . LEU B 1 162 ? -7.12 -5.701 -12.118 1 95.92 162 LEU B C 1
ATOM 3710 O O . LEU B 1 162 ? -8.114 -4.971 -12.119 1 95.92 162 LEU B O 1
ATOM 3714 N N . SER B 1 163 ? -6.764 -6.339 -13.179 1 97.16 163 SER B N 1
ATOM 3715 C CA . SER B 1 163 ? -7.537 -6.264 -14.415 1 97.16 163 SER B CA 1
ATOM 3716 C C . SER B 1 163 ? -8.936 -6.842 -14.228 1 97.16 163 SER B C 1
ATOM 3718 O O . SER B 1 163 ? -9.918 -6.273 -14.709 1 97.16 163 SER B O 1
ATOM 3720 N N . TRP B 1 164 ? -9.011 -7.927 -13.495 1 97.08 164 TRP B N 1
ATOM 3721 C CA . TRP B 1 164 ? -10.309 -8.567 -13.307 1 97.08 164 TRP B CA 1
ATOM 3722 C C . TRP B 1 164 ? -11.178 -7.764 -12.346 1 97.08 164 TRP B C 1
ATOM 3724 O O . TRP B 1 164 ? -12.396 -7.678 -12.524 1 97.08 164 TRP B O 1
ATOM 3734 N N . THR B 1 165 ? -10.57 -7.224 -11.34 1 94.53 165 THR B N 1
ATOM 3735 C CA . THR B 1 165 ? -11.351 -6.424 -10.404 1 94.53 165 THR B CA 1
ATOM 3736 C C . THR B 1 165 ? -11.845 -5.142 -11.069 1 94.53 165 THR B C 1
ATOM 3738 O O . THR B 1 165 ? -12.966 -4.697 -10.813 1 94.53 165 THR B O 1
ATOM 3741 N N . ARG B 1 166 ? -10.997 -4.613 -11.916 1 93.6 166 ARG B N 1
ATOM 3742 C CA . ARG B 1 166 ? -11.438 -3.465 -12.702 1 93.6 166 ARG B CA 1
ATOM 3743 C C . ARG B 1 166 ? -12.605 -3.84 -13.61 1 93.6 166 ARG B C 1
ATOM 3745 O O . ARG B 1 166 ? -13.577 -3.089 -13.722 1 93.6 166 ARG B O 1
ATOM 3752 N N . ARG B 1 167 ? -12.533 -4.965 -14.215 1 95.72 167 ARG B N 1
ATOM 3753 C CA . ARG B 1 167 ? -13.597 -5.436 -15.097 1 95.72 167 ARG B CA 1
ATOM 3754 C C . ARG B 1 167 ? -14.906 -5.603 -14.334 1 95.72 167 ARG B C 1
ATOM 3756 O O . ARG B 1 167 ? -15.972 -5.235 -14.832 1 95.72 167 ARG B O 1
ATOM 3763 N N . LEU B 1 168 ? -14.848 -6.135 -13.122 1 93.86 168 LEU B N 1
ATOM 3764 C CA . LEU B 1 168 ? -16.019 -6.326 -12.273 1 93.86 168 LEU B CA 1
ATOM 3765 C C . LEU B 1 168 ? -16.688 -4.992 -11.96 1 93.86 168 LEU B C 1
ATOM 3767 O O . LEU B 1 168 ? -17.908 -4.861 -12.08 1 93.86 168 LEU B O 1
ATOM 3771 N N . GLU B 1 169 ? -15.865 -4.137 -11.65 1 88.95 169 GLU B N 1
ATOM 3772 C CA . GLU B 1 169 ? -16.388 -2.838 -11.236 1 88.95 169 GLU B CA 1
ATOM 3773 C C . GLU B 1 169 ? -16.938 -2.059 -12.427 1 88.95 169 GLU B C 1
ATOM 3775 O O . GLU B 1 169 ? -18.068 -1.569 -12.387 1 88.95 169 GLU B O 1
ATOM 3780 N N . GLU B 1 170 ? -16.194 -1.993 -13.476 1 90.45 170 GLU B N 1
ATOM 3781 C CA . GLU B 1 170 ? -16.574 -1.189 -14.634 1 90.45 170 GLU B CA 1
ATOM 3782 C C . GLU B 1 170 ? -17.696 -1.856 -15.424 1 90.45 170 GLU B C 1
ATOM 3784 O O . GLU B 1 170 ? -18.563 -1.176 -15.977 1 90.45 170 GLU B O 1
ATOM 3789 N N . GLY B 1 171 ? -17.625 -3.083 -15.463 1 90.51 171 GLY B N 1
ATOM 3790 C CA . GLY B 1 171 ? -18.562 -3.801 -16.312 1 90.51 171 GLY B CA 1
ATOM 3791 C C . GLY B 1 171 ? -19.862 -4.145 -15.609 1 90.51 171 GLY B C 1
ATOM 3792 O O . GLY B 1 171 ? -20.92 -4.199 -16.24 1 90.51 171 GLY B O 1
ATOM 3793 N N . TYR B 1 172 ? -19.769 -4.286 -14.283 1 91.2 172 TYR B N 1
ATOM 3794 C CA . TYR B 1 172 ? -20.936 -4.865 -13.627 1 91.2 172 TYR B CA 1
ATOM 3795 C C . TYR B 1 172 ? -21.271 -4.112 -12.345 1 91.2 172 TYR B C 1
ATOM 3797 O O . TYR B 1 172 ? -22.274 -4.404 -11.691 1 91.2 172 TYR B O 1
ATOM 3805 N N . GLY B 1 173 ? -20.371 -3.2 -11.958 1 87.92 173 GLY B N 1
ATOM 3806 C CA . GLY B 1 173 ? -20.615 -2.443 -10.74 1 87.92 173 GLY B CA 1
ATOM 3807 C C . GLY B 1 173 ? -20.449 -3.271 -9.48 1 87.92 173 GLY B C 1
ATOM 3808 O O . GLY B 1 173 ? -21.079 -2.989 -8.458 1 87.92 173 GLY B O 1
ATOM 3809 N N . ILE B 1 174 ? -19.71 -4.423 -9.598 1 86.85 174 ILE B N 1
ATOM 3810 C CA . ILE B 1 174 ? -19.51 -5.342 -8.483 1 86.85 174 ILE B CA 1
ATOM 3811 C C . ILE B 1 174 ? -18.084 -5.207 -7.953 1 86.85 174 ILE B C 1
ATOM 3813 O O . ILE B 1 174 ? -17.126 -5.187 -8.728 1 86.85 174 ILE B O 1
ATOM 3817 N N . ARG B 1 175 ? -17.955 -5.125 -6.669 1 84.12 175 ARG B N 1
ATOM 3818 C CA . ARG B 1 175 ? -16.644 -5.071 -6.032 1 84.12 175 ARG B CA 1
ATOM 3819 C C . ARG B 1 175 ? -16.152 -6.469 -5.671 1 84.12 175 ARG B C 1
ATOM 3821 O O . ARG B 1 175 ? -16.928 -7.302 -5.196 1 84.12 175 ARG B O 1
ATOM 3828 N N . TYR B 1 176 ? -14.964 -6.628 -5.847 1 89.41 176 TYR B N 1
ATOM 3829 C CA . TYR B 1 176 ? -14.354 -7.885 -5.427 1 89.41 176 TYR B CA 1
ATOM 3830 C C . TYR B 1 176 ? -14.511 -8.092 -3.925 1 89.41 176 TYR B C 1
ATOM 3832 O O . TYR B 1 176 ? -14.352 -7.152 -3.142 1 89.41 176 TYR B O 1
ATOM 3840 N N . GLY B 1 177 ? -14.754 -9.292 -3.574 1 84.43 177 GLY B N 1
ATOM 3841 C CA . GLY B 1 177 ? -14.905 -9.653 -2.173 1 84.43 177 GLY B CA 1
ATOM 3842 C C . GLY B 1 177 ? -16.351 -9.668 -1.714 1 84.43 177 GLY B C 1
ATOM 3843 O O . GLY B 1 177 ? -16.639 -10.01 -0.565 1 84.43 177 GLY B O 1
ATOM 3844 N N . THR B 1 178 ? -17.24 -9.364 -2.562 1 80.99 178 THR B N 1
ATOM 3845 C CA . THR B 1 178 ? -18.64 -9.251 -2.167 1 80.99 178 THR B CA 1
ATOM 3846 C C . THR B 1 178 ? -19.392 -10.545 -2.466 1 80.99 178 THR B C 1
ATOM 3848 O O . THR B 1 178 ? -20.548 -10.703 -2.068 1 80.99 178 THR B O 1
ATOM 3851 N N . LEU B 1 179 ? -18.82 -11.446 -3.196 1 84.85 179 LEU B N 1
ATOM 3852 C CA . LEU B 1 179 ? -19.436 -12.726 -3.53 1 84.85 179 LEU B CA 1
ATOM 3853 C C . LEU B 1 179 ? -18.685 -13.879 -2.871 1 84.85 179 LEU B C 1
ATOM 3855 O O . LEU B 1 179 ? -17.482 -13.778 -2.62 1 84.85 179 LEU B O 1
ATOM 3859 N N . PRO B 1 180 ? -19.327 -14.896 -2.546 1 80.92 180 PRO B N 1
ATOM 3860 C CA . PRO B 1 180 ? -18.672 -16.047 -1.92 1 80.92 180 PRO B CA 1
ATOM 3861 C C . PRO B 1 180 ? -17.622 -16.692 -2.822 1 80.92 180 PRO B C 1
ATOM 3863 O O . PRO B 1 180 ? -17.806 -16.758 -4.04 1 80.92 180 PRO B O 1
ATOM 3866 N N . VAL B 1 181 ? -16.568 -17.037 -2.157 1 78.46 181 VAL B N 1
ATOM 3867 C CA . VAL B 1 181 ? -15.5 -17.718 -2.881 1 78.46 181 VAL B CA 1
ATOM 3868 C C . VAL B 1 181 ? -14.986 -18.896 -2.056 1 78.46 181 VAL B C 1
ATOM 3870 O O . VAL B 1 181 ? -15.311 -19.022 -0.873 1 78.46 181 VAL B O 1
ATOM 3873 N N . HIS B 1 182 ? -14.358 -19.781 -2.737 1 74.82 182 HIS B N 1
ATOM 3874 C CA . HIS B 1 182 ? -13.712 -20.907 -2.072 1 74.82 182 HIS B CA 1
ATOM 3875 C C . HIS B 1 182 ? -12.196 -20.745 -2.061 1 74.82 182 HIS B C 1
ATOM 3877 O O . HIS B 1 182 ? -11.625 -20.14 -2.972 1 74.82 182 HIS B O 1
ATOM 3883 N N . ASP B 1 183 ? -11.527 -21.288 -0.964 1 74.3 183 ASP B N 1
ATOM 3884 C CA . ASP B 1 183 ? -10.087 -21.129 -0.79 1 74.3 183 ASP B CA 1
ATOM 3885 C C . ASP B 1 183 ? -9.349 -22.43 -1.098 1 74.3 183 ASP B C 1
ATOM 3887 O O . ASP B 1 183 ? -8.439 -22.822 -0.365 1 74.3 183 ASP B O 1
ATOM 3891 N N . ALA B 1 184 ? -9.609 -23.141 -2.112 1 74.54 184 ALA B N 1
ATOM 3892 C CA . ALA B 1 184 ? -9.057 -24.457 -2.423 1 74.54 184 ALA B CA 1
ATOM 3893 C C . ALA B 1 184 ? -7.588 -24.355 -2.825 1 74.54 184 ALA B C 1
ATOM 3895 O O . ALA B 1 184 ? -6.806 -25.277 -2.58 1 74.54 184 ALA B O 1
ATOM 3896 N N . LEU B 1 185 ? -7.169 -23.237 -3.273 1 83.99 185 LEU B N 1
ATOM 3897 C CA . LEU B 1 185 ? -5.811 -23.09 -3.785 1 83.99 185 LEU B CA 1
ATOM 3898 C C . LEU B 1 185 ? -4.791 -23.185 -2.655 1 83.99 185 LEU B C 1
ATOM 3900 O O . LEU B 1 185 ? -3.718 -23.766 -2.83 1 83.99 185 LEU B O 1
ATOM 3904 N N . TRP B 1 186 ? -5.143 -22.708 -1.561 1 88.5 186 TRP B N 1
ATOM 3905 C CA . TRP B 1 186 ? -4.16 -22.684 -0.483 1 88.5 186 TRP B CA 1
ATOM 3906 C C . TRP B 1 186 ? -3.952 -24.079 0.095 1 88.5 186 TRP B C 1
ATOM 3908 O O . TRP B 1 186 ? -2.895 -24.374 0.657 1 88.5 186 TRP B O 1
ATOM 3918 N N . GLU B 1 187 ? -4.852 -24.973 -0.043 1 89.27 187 GLU B N 1
ATOM 3919 C CA . GLU B 1 187 ? -4.677 -26.356 0.39 1 89.27 187 GLU B CA 1
ATOM 3920 C C . GLU B 1 187 ? -3.491 -27.009 -0.313 1 89.27 187 GLU B C 1
ATOM 3922 O O . GLU B 1 187 ? -2.741 -27.771 0.301 1 89.27 187 GLU B O 1
ATOM 3927 N N . CYS B 1 188 ? -3.334 -26.712 -1.542 1 92.52 188 CYS B N 1
ATOM 3928 C CA . CYS B 1 188 ? -2.206 -27.242 -2.301 1 92.52 188 CYS B CA 1
ATOM 3929 C C . CYS B 1 188 ? -0.887 -26.683 -1.78 1 92.52 188 CYS B C 1
ATOM 3931 O O . CYS B 1 188 ? 0.124 -27.386 -1.76 1 92.52 188 CYS B O 1
ATOM 3933 N N . ALA B 1 189 ? -0.9 -25.421 -1.366 1 94.35 189 ALA B N 1
ATOM 3934 C CA . ALA B 1 189 ? 0.301 -24.813 -0.8 1 94.35 189 ALA B CA 1
ATOM 3935 C C . ALA B 1 189 ? 0.694 -25.49 0.51 1 94.35 189 ALA B C 1
ATOM 3937 O O . ALA B 1 189 ? 1.876 -25.735 0.759 1 94.35 189 ALA B O 1
ATOM 3938 N N . GLU B 1 190 ? -0.315 -25.812 1.277 1 94.93 190 GLU B N 1
ATOM 3939 C CA . GLU B 1 190 ? -0.06 -26.481 2.549 1 94.93 190 GLU B CA 1
ATOM 3940 C C . GLU B 1 190 ? 0.498 -27.885 2.333 1 94.93 190 GLU B C 1
ATOM 3942 O O . GLU B 1 190 ? 1.431 -28.302 3.023 1 94.93 190 GLU B O 1
ATOM 3947 N N . ALA B 1 191 ? -0.026 -28.548 1.375 1 96.03 191 ALA B N 1
ATOM 3948 C CA . ALA B 1 191 ? 0.373 -29.922 1.08 1 96.03 191 ALA B CA 1
ATOM 3949 C C . ALA B 1 191 ? 1.781 -29.971 0.494 1 96.03 191 ALA B C 1
ATOM 3951 O O . ALA B 1 191 ? 2.394 -31.039 0.424 1 96.03 191 ALA B O 1
ATOM 3952 N N . SER B 1 192 ? 2.321 -28.823 0.144 1 96.66 192 SER B N 1
ATOM 3953 C CA . SER B 1 192 ? 3.624 -28.785 -0.512 1 96.66 192 SER B CA 1
ATOM 3954 C C . SER B 1 192 ? 4.595 -27.882 0.241 1 96.66 192 SER B C 1
ATOM 3956 O O . SER B 1 192 ? 5.64 -27.503 -0.293 1 96.66 192 SER B O 1
ATOM 3958 N N . LYS B 1 193 ? 4.31 -27.473 1.461 1 95.25 193 LYS B N 1
ATOM 3959 C CA . LYS B 1 193 ? 5.019 -26.428 2.193 1 95.25 193 LYS B CA 1
ATOM 3960 C C . LYS B 1 193 ? 6.432 -26.873 2.557 1 95.25 193 LYS B C 1
ATOM 3962 O O . LYS B 1 193 ? 7.282 -26.046 2.893 1 95.25 193 LYS B O 1
ATOM 3967 N N . ASP B 1 194 ? 6.771 -28.178 2.456 1 94.29 194 ASP B N 1
ATOM 3968 C CA . ASP B 1 194 ? 8.039 -28.686 2.972 1 94.29 194 ASP B CA 1
ATOM 3969 C C . ASP B 1 194 ? 8.986 -29.056 1.833 1 94.29 194 ASP B C 1
ATOM 3971 O O . ASP B 1 194 ? 10.14 -29.421 2.071 1 94.29 194 ASP B O 1
ATOM 3975 N N . ASP B 1 195 ? 8.517 -28.954 0.604 1 95.44 195 ASP B N 1
ATOM 3976 C CA . ASP B 1 195 ? 9.33 -29.42 -0.515 1 95.44 195 ASP B CA 1
ATOM 3977 C C . ASP B 1 195 ? 9.027 -28.625 -1.783 1 95.44 195 ASP B C 1
ATOM 3979 O O . ASP B 1 195 ? 7.904 -28.659 -2.29 1 95.44 195 ASP B O 1
ATOM 3983 N N . VAL B 1 196 ? 10.055 -28 -2.369 1 95.49 196 VAL B N 1
ATOM 3984 C CA . VAL B 1 196 ? 9.876 -27.101 -3.504 1 95.49 196 VAL B CA 1
ATOM 3985 C C . VAL B 1 196 ? 9.403 -27.892 -4.721 1 95.49 196 VAL B C 1
ATOM 3987 O O . VAL B 1 196 ? 8.636 -27.382 -5.541 1 95.49 196 VAL B O 1
ATOM 3990 N N . MET B 1 197 ? 9.83 -29.147 -4.867 1 96.43 197 MET B N 1
ATOM 3991 C CA . MET B 1 197 ? 9.382 -29.962 -5.992 1 96.43 197 MET B CA 1
ATOM 3992 C C . MET B 1 197 ? 7.892 -30.27 -5.881 1 96.43 197 MET B C 1
ATOM 3994 O O . MET B 1 197 ? 7.177 -30.265 -6.885 1 96.43 197 MET B O 1
ATOM 3998 N N . ALA B 1 198 ? 7.471 -30.534 -4.627 1 97.51 198 ALA B N 1
ATOM 3999 C CA . ALA B 1 198 ? 6.039 -30.706 -4.399 1 97.51 198 ALA B CA 1
ATOM 4000 C C . ALA B 1 198 ? 5.274 -29.427 -4.724 1 97.51 198 ALA B C 1
ATOM 4002 O O . ALA B 1 198 ? 4.188 -29.477 -5.308 1 97.51 198 ALA B O 1
ATOM 4003 N N . ARG B 1 199 ? 5.823 -28.312 -4.386 1 96.79 199 ARG B N 1
ATOM 4004 C CA . ARG B 1 199 ? 5.202 -27.02 -4.655 1 96.79 199 ARG B CA 1
ATOM 4005 C C . ARG B 1 199 ? 5.051 -26.786 -6.154 1 96.79 199 ARG B C 1
ATOM 4007 O O . ARG B 1 199 ? 3.961 -26.46 -6.631 1 96.79 199 ARG B O 1
ATOM 4014 N N . PHE B 1 200 ? 6.124 -26.998 -6.912 1 97.14 200 PHE B N 1
ATOM 4015 C CA . PHE B 1 200 ? 6.039 -26.869 -8.362 1 97.14 200 PHE B CA 1
ATOM 4016 C C . PHE B 1 200 ? 4.975 -27.801 -8.928 1 97.14 200 PHE B C 1
ATOM 4018 O O . PHE B 1 200 ? 4.208 -27.412 -9.812 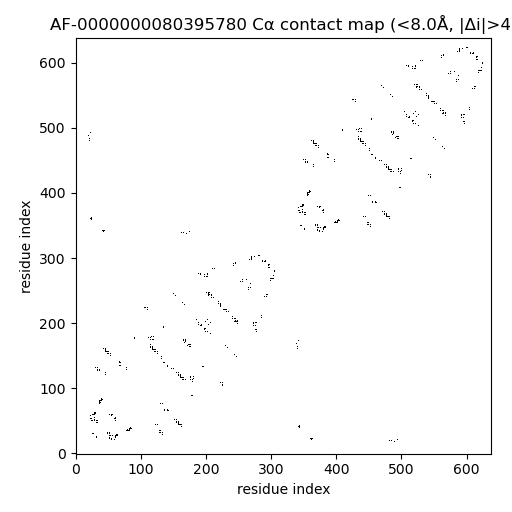1 97.14 200 PHE B O 1
ATOM 4025 N N . SER B 1 201 ? 4.951 -28.996 -8.414 1 98.18 201 SER B N 1
ATOM 4026 C CA . SER B 1 201 ? 4.041 -30.014 -8.929 1 98.18 201 SER B CA 1
ATOM 4027 C C . SER B 1 201 ? 2.585 -29.61 -8.723 1 98.18 201 SER B C 1
ATOM 4029 O O . SER B 1 201 ? 1.783 -29.661 -9.657 1 98.18 201 SER B O 1
ATOM 4031 N N . LEU B 1 202 ? 2.325 -29.171 -7.535 1 97.38 202 LEU B N 1
ATOM 4032 C CA . LEU B 1 202 ? 0.926 -28.954 -7.186 1 97.38 202 LEU B CA 1
ATOM 4033 C C . LEU B 1 202 ? 0.454 -27.583 -7.659 1 97.38 202 LEU B C 1
ATOM 4035 O O . LEU B 1 202 ? -0.696 -27.427 -8.076 1 97.38 202 LEU B O 1
ATOM 4039 N N . ILE B 1 203 ? 1.333 -26.623 -7.661 1 96.56 203 ILE B N 1
ATOM 4040 C CA . ILE B 1 203 ? 0.883 -25.27 -7.97 1 96.56 203 ILE B CA 1
ATOM 4041 C C . ILE B 1 203 ? 1.1 -24.98 -9.454 1 96.56 203 ILE B C 1
ATOM 4043 O O . ILE B 1 203 ? 0.138 -24.818 -10.208 1 96.56 203 ILE B O 1
ATOM 4047 N N . ASN B 1 204 ? 2.306 -25.044 -9.96 1 96.73 204 ASN B N 1
ATOM 4048 C CA . ASN B 1 204 ? 2.606 -24.631 -11.327 1 96.73 204 ASN B CA 1
ATOM 4049 C C . ASN B 1 204 ? 2.168 -25.684 -12.34 1 96.73 204 ASN B C 1
ATOM 4051 O O . ASN B 1 204 ? 1.595 -25.351 -13.38 1 96.73 204 ASN B O 1
ATOM 4055 N N . LEU B 1 205 ? 2.386 -26.926 -12.009 1 97.94 205 LEU B N 1
ATOM 4056 C CA . LEU B 1 205 ? 2.209 -27.964 -13.019 1 97.94 205 LEU B CA 1
ATOM 4057 C C . LEU B 1 205 ? 0.82 -28.585 -12.923 1 97.94 205 LEU B C 1
ATOM 4059 O O . LEU B 1 205 ? 0.373 -29.263 -13.851 1 97.94 205 LEU B O 1
ATOM 4063 N N . LEU B 1 206 ? 0.128 -28.364 -11.84 1 96.36 206 LEU B N 1
ATOM 4064 C CA . LEU B 1 206 ? -1.224 -28.9 -11.73 1 96.36 206 LEU B CA 1
ATOM 4065 C C . LEU B 1 206 ? -2.255 -27.777 -11.72 1 96.36 206 LEU B C 1
ATOM 4067 O O . LEU B 1 206 ? -3.042 -27.642 -12.661 1 96.36 206 LEU B O 1
ATOM 4071 N N . GLN B 1 207 ? -2.177 -26.849 -10.741 1 94.25 207 GLN B N 1
ATOM 4072 C CA . GLN B 1 207 ? -3.219 -25.838 -10.594 1 94.25 207 GLN B CA 1
ATOM 4073 C C . GLN B 1 207 ? -3.127 -24.789 -11.699 1 94.25 207 GLN B C 1
ATOM 4075 O O . GLN B 1 207 ? -4.143 -24.4 -12.279 1 94.25 207 GLN B O 1
ATOM 4080 N N . GLU B 1 208 ? -1.918 -24.285 -11.999 1 94.64 208 GLU B N 1
ATOM 4081 C CA . GLU B 1 208 ? -1.771 -23.347 -13.108 1 94.64 208 GLU B CA 1
ATOM 4082 C C . GLU B 1 208 ? -2.124 -24.006 -14.438 1 94.64 208 GLU B C 1
ATOM 4084 O O . GLU B 1 208 ? -2.725 -23.374 -15.309 1 94.64 208 GLU B O 1
ATOM 4089 N N . ALA B 1 209 ? -1.71 -25.242 -14.595 1 95.64 209 ALA B N 1
ATOM 4090 C CA . ALA B 1 209 ? -2.046 -25.969 -15.816 1 95.64 209 ALA B CA 1
ATOM 4091 C C . ALA B 1 209 ? -3.556 -26.131 -15.959 1 95.64 209 ALA B C 1
ATOM 4093 O O . ALA B 1 209 ? -4.087 -26.1 -17.072 1 95.64 209 ALA B O 1
ATOM 4094 N N . ARG B 1 210 ? -4.223 -26.339 -14.839 1 92.78 210 ARG B N 1
ATOM 4095 C CA . ARG B 1 210 ? -5.68 -26.404 -14.861 1 92.78 210 ARG B CA 1
ATOM 4096 C C . ARG B 1 210 ? -6.28 -25.091 -15.354 1 92.78 210 ARG B C 1
ATOM 4098 O O . ARG B 1 210 ? -7.333 -25.086 -15.994 1 92.78 210 ARG B O 1
ATOM 4105 N N . GLY B 1 211 ? -5.596 -24.034 -15.057 1 92.7 211 GLY B N 1
ATOM 4106 C CA . GLY B 1 211 ? -6.026 -22.742 -15.567 1 92.7 211 GLY B CA 1
ATOM 4107 C C . GLY B 1 211 ? -6.055 -22.679 -17.083 1 92.7 211 GLY B C 1
ATOM 4108 O O . GLY B 1 211 ? -6.928 -22.032 -17.665 1 92.7 211 GLY B O 1
ATOM 4109 N N . LEU B 1 212 ? -5.13 -23.346 -17.725 1 94.08 212 LEU B N 1
ATOM 4110 C CA . LEU B 1 212 ? -5.123 -23.416 -19.182 1 94.08 212 LEU B CA 1
ATOM 4111 C C . LEU B 1 212 ? -6.357 -24.149 -19.697 1 94.08 212 LEU B C 1
ATOM 4113 O O . LEU B 1 212 ? -6.925 -23.771 -20.725 1 94.08 212 LEU B O 1
ATOM 4117 N N . ASP B 1 213 ? -6.849 -25.097 -18.951 1 92.63 213 ASP B N 1
ATOM 4118 C CA . ASP B 1 213 ? -8.006 -25.897 -19.341 1 92.63 213 ASP B CA 1
ATOM 4119 C C . ASP B 1 213 ? -9.299 -25.096 -19.206 1 92.63 213 ASP B C 1
ATOM 4121 O O . ASP B 1 213 ? -10.147 -25.121 -20.1 1 92.63 213 ASP B O 1
ATOM 4125 N N . THR B 1 214 ? -9.386 -24.397 -18.116 1 90.86 214 THR B N 1
ATOM 4126 C CA . THR B 1 214 ? -10.632 -23.706 -17.801 1 90.86 214 THR B CA 1
ATOM 4127 C C . THR B 1 214 ? -10.759 -22.422 -18.616 1 90.86 214 THR B C 1
ATOM 4129 O O . THR B 1 214 ? -11.867 -21.932 -18.844 1 90.86 214 THR B O 1
ATOM 4132 N N . SER B 1 215 ? -9.608 -21.882 -19.067 1 91.79 215 SER B N 1
ATOM 4133 C CA . SER B 1 215 ? -9.628 -20.616 -19.791 1 91.79 215 SER B CA 1
ATOM 4134 C C . SER B 1 215 ? -10.433 -20.729 -21.081 1 91.79 215 SER B C 1
ATOM 4136 O O . SER B 1 215 ? -11.179 -19.814 -21.436 1 91.79 215 SER B O 1
ATOM 4138 N N . GLU B 1 216 ? -10.289 -21.826 -21.742 1 86.9 216 GLU B N 1
ATOM 4139 C CA . GLU B 1 216 ? -10.999 -22.015 -23.004 1 86.9 216 GLU B CA 1
ATOM 4140 C C . GLU B 1 216 ? -12.504 -22.131 -22.778 1 86.9 216 GLU B C 1
ATOM 4142 O O . GLU B 1 216 ? -13.295 -21.532 -23.51 1 86.9 216 GLU B O 1
ATOM 4147 N N . ILE B 1 217 ? -12.876 -22.885 -21.81 1 88.07 217 ILE B N 1
ATOM 4148 C CA . ILE B 1 217 ? -14.282 -23.075 -21.472 1 88.07 217 ILE B CA 1
ATOM 4149 C C . ILE B 1 217 ? -14.899 -21.74 -21.063 1 88.07 217 ILE B C 1
ATOM 4151 O O . ILE B 1 217 ? -15.992 -21.39 -21.514 1 88.07 217 ILE B O 1
ATOM 4155 N N . THR B 1 218 ? -14.21 -21.007 -20.299 1 92.77 218 THR B N 1
ATOM 4156 C CA . THR B 1 218 ? -14.677 -19.712 -19.818 1 92.77 218 THR B CA 1
ATOM 4157 C C . THR B 1 218 ? -14.763 -18.708 -20.965 1 92.77 218 THR B C 1
ATOM 4159 O O . THR B 1 218 ? -15.693 -17.901 -21.021 1 92.77 218 THR B O 1
ATOM 4162 N N . LEU B 1 219 ? -13.793 -18.743 -21.857 1 93.23 219 LEU B N 1
ATOM 4163 C CA . LEU B 1 219 ? -13.784 -17.853 -23.013 1 93.23 219 LEU B CA 1
ATOM 4164 C C . LEU B 1 219 ? -15.05 -18.031 -23.845 1 93.23 219 LEU B C 1
ATOM 4166 O O . LEU B 1 219 ? -15.698 -17.049 -24.213 1 93.23 219 LEU B O 1
ATOM 4170 N N . GLN B 1 220 ? -15.406 -19.23 -24.048 1 90.99 220 GLN B N 1
ATOM 4171 C CA . GLN B 1 220 ? -16.601 -19.516 -24.835 1 90.99 220 GLN B CA 1
ATOM 4172 C C . GLN B 1 220 ? -17.858 -19.024 -24.123 1 90.99 220 GLN B C 1
ATOM 4174 O O . GLN B 1 220 ? -18.765 -18.481 -24.758 1 90.99 220 GLN B O 1
ATOM 4179 N N . ARG B 1 221 ? -17.841 -19.247 -22.864 1 90.83 221 ARG B N 1
ATOM 4180 C CA . ARG B 1 221 ? -18.975 -18.794 -22.065 1 90.83 221 ARG B CA 1
ATOM 4181 C C . ARG B 1 221 ? -19.124 -17.278 -22.136 1 90.83 221 ARG B C 1
ATOM 4183 O O . ARG B 1 221 ? -20.235 -16.764 -22.284 1 90.83 221 ARG B O 1
ATOM 4190 N N . LEU B 1 222 ? -18.051 -16.558 -22.048 1 94.27 222 LEU B N 1
ATOM 4191 C CA . LEU B 1 222 ? -18.055 -15.099 -22.09 1 94.27 222 LEU B CA 1
ATOM 4192 C C . LEU B 1 222 ? -18.49 -14.595 -23.461 1 94.27 222 LEU B C 1
ATOM 4194 O O . LEU B 1 222 ? -19.288 -13.66 -23.559 1 94.27 222 LEU B O 1
ATOM 4198 N N . LEU B 1 223 ? -18.018 -15.253 -24.521 1 93.27 223 LEU B N 1
ATOM 4199 C CA . LEU B 1 223 ? -18.368 -14.856 -25.88 1 93.27 223 LEU B CA 1
ATOM 4200 C C . LEU B 1 223 ? -19.849 -15.098 -26.153 1 93.27 223 LEU B C 1
ATOM 4202 O O . LEU B 1 223 ? -20.519 -14.258 -26.758 1 93.27 223 LEU B O 1
ATOM 4206 N N . ARG B 1 224 ? -20.339 -16.151 -25.639 1 91.85 224 ARG B N 1
ATOM 4207 C CA . ARG B 1 224 ? -21.756 -16.463 -25.798 1 91.85 224 ARG B CA 1
ATOM 4208 C C . ARG B 1 224 ? -22.625 -15.458 -25.049 1 91.85 224 ARG B C 1
ATOM 4210 O O . ARG B 1 224 ? -23.734 -15.142 -25.485 1 91.85 224 ARG B O 1
ATOM 4217 N N . ALA B 1 225 ? -22.105 -14.943 -24 1 91.12 225 ALA B N 1
ATOM 4218 C CA . ALA B 1 225 ? -22.835 -13.97 -23.191 1 91.12 225 ALA B CA 1
ATOM 4219 C C . ALA B 1 225 ? -22.673 -12.56 -23.751 1 91.12 225 ALA B C 1
ATOM 4221 O O . ALA B 1 225 ? -23.239 -11.604 -23.215 1 91.12 225 ALA B O 1
ATOM 4222 N N . GLY B 1 226 ? -21.842 -12.417 -24.779 1 92.85 226 GLY B N 1
ATOM 4223 C CA . GLY B 1 226 ? -21.644 -11.129 -25.424 1 92.85 226 GLY B CA 1
ATOM 4224 C C . GLY B 1 226 ? -20.69 -10.223 -24.667 1 92.85 226 GLY B C 1
ATOM 4225 O O . GLY B 1 226 ? -20.711 -9.004 -24.846 1 92.85 226 GLY B O 1
ATOM 4226 N N . ASP B 1 227 ? -19.981 -10.785 -23.765 1 94.43 227 ASP B N 1
ATOM 4227 C CA . ASP B 1 227 ? -19.029 -10.002 -22.983 1 94.43 227 ASP B CA 1
ATOM 4228 C C . ASP B 1 227 ? -17.639 -10.038 -23.614 1 94.43 227 ASP B C 1
ATOM 4230 O O . ASP B 1 227 ? -16.73 -10.684 -23.089 1 94.43 227 ASP B O 1
ATOM 4234 N N . SER B 1 228 ? -17.396 -9.221 -24.569 1 95.24 228 SER B N 1
ATOM 4235 C CA . SER B 1 228 ? -16.158 -9.223 -25.342 1 95.24 228 SER B CA 1
ATOM 4236 C C . SER B 1 228 ? -14.999 -8.653 -24.531 1 95.24 228 SER B C 1
ATOM 4238 O O . SER B 1 228 ? -13.849 -9.06 -24.71 1 95.24 228 SER B O 1
ATOM 4240 N N . VAL B 1 229 ? -15.304 -7.74 -23.65 1 96.16 229 VAL B N 1
ATOM 4241 C CA . VAL B 1 229 ? -14.251 -7.115 -22.856 1 96.16 229 VAL B CA 1
ATOM 4242 C C . VAL B 1 229 ? -13.633 -8.145 -21.914 1 96.16 229 VAL B C 1
ATOM 4244 O O . VAL B 1 229 ? -12.408 -8.251 -21.818 1 96.16 229 VAL B O 1
ATOM 4247 N N . SER B 1 230 ? -14.495 -8.906 -21.274 1 96.53 230 SER B N 1
ATOM 4248 C CA . SER B 1 230 ? -13.989 -9.959 -20.4 1 96.53 230 SER B CA 1
ATOM 4249 C C . SER B 1 230 ? -13.255 -11.033 -21.195 1 96.53 230 SER B C 1
ATOM 4251 O O . SER B 1 230 ? -12.249 -11.577 -20.733 1 96.53 230 SER B O 1
ATOM 4253 N N . ALA B 1 231 ? -13.769 -11.345 -22.331 1 96.73 231 ALA B N 1
ATOM 4254 C CA . ALA B 1 231 ? -13.13 -12.34 -23.189 1 96.73 231 ALA B CA 1
ATOM 4255 C C . ALA B 1 231 ? -11.72 -11.906 -23.576 1 96.73 231 ALA B C 1
ATOM 4257 O O . ALA B 1 231 ? -10.784 -12.709 -23.536 1 96.73 231 ALA B O 1
ATOM 4258 N N . GLU B 1 232 ? -11.578 -10.691 -23.902 1 96.73 232 GLU B N 1
ATOM 4259 C CA . GLU B 1 232 ? -10.267 -10.16 -24.262 1 96.73 232 GLU B CA 1
ATOM 4260 C C . GLU B 1 232 ? -9.311 -10.199 -23.073 1 96.73 232 GLU B C 1
ATOM 4262 O O . GLU B 1 232 ? -8.133 -10.529 -23.227 1 96.73 232 GLU B O 1
ATOM 4267 N N . THR B 1 233 ? -9.816 -9.827 -21.902 1 96.78 233 THR B N 1
ATOM 4268 C CA . THR B 1 233 ? -9.018 -9.88 -20.682 1 96.78 233 THR B CA 1
ATOM 4269 C C . THR B 1 233 ? -8.534 -11.301 -20.413 1 96.78 233 THR B C 1
ATOM 4271 O O . THR B 1 233 ? -7.363 -11.514 -20.093 1 96.78 233 THR B O 1
ATOM 4274 N N . LEU B 1 234 ? -9.425 -12.254 -20.585 1 97 234 LEU B N 1
ATOM 4275 C CA . LEU B 1 234 ? -9.096 -13.655 -20.344 1 97 234 LEU B CA 1
ATOM 4276 C C . LEU B 1 234 ? -8.04 -14.143 -21.33 1 97 234 LEU B C 1
ATOM 4278 O O . LEU B 1 234 ? -7.119 -14.87 -20.951 1 97 234 LEU B O 1
ATOM 4282 N N . GLN B 1 235 ? -8.165 -13.776 -22.533 1 95.57 235 GLN B N 1
ATOM 4283 C CA . GLN B 1 235 ? -7.216 -14.208 -23.554 1 95.57 235 GLN B CA 1
ATOM 4284 C C . GLN B 1 235 ? -5.814 -13.681 -23.26 1 95.57 235 GLN B C 1
ATOM 4286 O O . GLN B 1 235 ? -4.829 -14.407 -23.404 1 95.57 235 GLN B O 1
ATOM 4291 N N . LYS B 1 236 ? -5.739 -12.463 -22.861 1 95.56 236 LYS B N 1
ATOM 4292 C CA . LYS B 1 236 ? -4.452 -11.881 -22.49 1 95.56 236 LYS B CA 1
ATOM 4293 C C . LYS B 1 236 ? -3.837 -12.618 -21.304 1 95.56 236 LYS B C 1
ATOM 4295 O O . LYS B 1 236 ? -2.653 -12.962 -21.326 1 95.56 236 LYS B O 1
ATOM 4300 N N . ASN B 1 237 ? -4.629 -12.832 -20.331 1 95.47 237 ASN B N 1
ATOM 4301 C CA . ASN B 1 237 ? -4.148 -13.528 -19.142 1 95.47 237 ASN B CA 1
ATOM 4302 C C . ASN B 1 237 ? -3.707 -14.953 -19.466 1 95.47 237 ASN B C 1
ATOM 4304 O O . ASN B 1 237 ? -2.676 -15.415 -18.974 1 95.47 237 ASN B O 1
ATOM 4308 N N . ALA B 1 238 ? -4.522 -15.669 -20.282 1 93.67 238 ALA B N 1
ATOM 4309 C CA . ALA B 1 238 ? -4.254 -17.065 -20.617 1 93.67 238 ALA B CA 1
ATOM 4310 C C . ALA B 1 238 ? -2.917 -17.21 -21.338 1 93.67 238 ALA B C 1
ATOM 4312 O O . ALA B 1 238 ? -2.199 -18.191 -21.135 1 93.67 238 ALA B O 1
ATOM 4313 N N . LYS B 1 239 ? -2.605 -16.285 -22.136 1 94.19 239 LYS B N 1
ATOM 4314 C CA . LYS B 1 239 ? -1.325 -16.311 -22.838 1 94.19 239 LYS B CA 1
ATOM 4315 C C . LYS B 1 239 ? -0.159 -16.215 -21.858 1 94.19 239 LYS B C 1
ATOM 4317 O O . LYS B 1 239 ? 0.833 -16.934 -21.993 1 94.19 239 LYS B O 1
ATOM 4322 N N . GLU B 1 240 ? -0.311 -15.391 -20.897 1 96.05 240 GLU B N 1
ATOM 4323 C CA . GLU B 1 240 ? 0.742 -15.214 -19.901 1 96.05 240 GLU B CA 1
ATOM 4324 C C . GLU B 1 240 ? 0.854 -16.437 -18.995 1 96.05 240 GLU B C 1
ATOM 4326 O O . GLU B 1 240 ? 1.949 -16.789 -18.551 1 96.05 240 GLU B O 1
ATOM 4331 N N . GLU B 1 241 ? -0.275 -17.122 -18.8 1 96.15 241 GLU B N 1
ATOM 4332 C CA . GLU B 1 241 ? -0.299 -18.304 -17.943 1 96.15 241 GLU B CA 1
ATOM 4333 C C . GLU B 1 241 ? 0.538 -19.433 -18.538 1 96.15 241 GLU B C 1
ATOM 4335 O O . GLU B 1 241 ? 1.062 -20.276 -17.807 1 96.15 241 GLU B O 1
ATOM 4340 N N . GLU B 1 242 ? 0.646 -19.485 -19.861 1 96.76 242 GLU B N 1
ATOM 4341 C CA . GLU B 1 242 ? 1.515 -20.474 -20.491 1 96.76 242 GLU B CA 1
ATOM 4342 C C . GLU B 1 242 ? 2.951 -20.344 -19.994 1 96.76 242 GLU B C 1
ATOM 4344 O O . GLU B 1 242 ? 3.631 -21.348 -19.773 1 96.76 242 GLU B O 1
ATOM 4349 N N . GLY B 1 243 ? 3.315 -19.095 -19.828 1 97.08 243 GLY B N 1
ATOM 4350 C CA . GLY B 1 243 ? 4.644 -18.837 -19.297 1 97.08 243 GLY B CA 1
ATOM 4351 C C . GLY B 1 243 ? 4.818 -19.308 -17.866 1 97.08 243 GLY B C 1
ATOM 4352 O O . GLY B 1 243 ? 5.915 -19.703 -17.466 1 97.08 243 GLY B O 1
ATOM 4353 N N . HIS B 1 244 ? 3.747 -19.316 -17.06 1 98.24 244 HIS B N 1
ATOM 4354 C CA . HIS B 1 244 ? 3.812 -19.775 -15.677 1 98.24 244 HIS B CA 1
ATOM 4355 C C . HIS B 1 244 ? 4.077 -21.276 -15.607 1 98.24 244 HIS B C 1
ATOM 4357 O O . HIS B 1 244 ? 4.926 -21.725 -14.833 1 98.24 244 HIS B O 1
ATOM 4363 N N . VAL B 1 245 ? 3.342 -21.98 -16.447 1 98.17 245 VAL B N 1
ATOM 4364 C CA . VAL B 1 245 ? 3.509 -23.429 -16.499 1 98.17 245 VAL B CA 1
ATOM 4365 C C . VAL B 1 245 ? 4.9 -23.77 -17.027 1 98.17 245 VAL B C 1
ATOM 4367 O O . VAL B 1 245 ? 5.58 -24.644 -16.484 1 98.17 245 VAL B O 1
ATOM 4370 N N . ALA B 1 246 ? 5.332 -23.023 -18.066 1 98.18 246 ALA B N 1
ATOM 4371 C CA . ALA B 1 246 ? 6.656 -23.252 -18.639 1 98.18 246 ALA B CA 1
ATOM 4372 C C . ALA B 1 246 ? 7.75 -23.039 -17.596 1 98.18 246 ALA B C 1
ATOM 4374 O O . ALA B 1 246 ? 8.706 -23.815 -17.524 1 98.18 246 ALA B O 1
ATOM 4375 N N . ALA B 1 247 ? 7.627 -21.98 -16.84 1 96.84 247 ALA B N 1
ATOM 4376 C CA . ALA B 1 247 ? 8.592 -21.726 -15.773 1 96.84 247 ALA B CA 1
ATOM 4377 C C . ALA B 1 247 ? 8.567 -22.843 -14.733 1 96.84 247 ALA B C 1
ATOM 4379 O O . ALA B 1 247 ? 9.615 -23.249 -14.225 1 96.84 247 ALA B O 1
ATOM 4380 N N . GLY B 1 248 ? 7.36 -23.356 -14.424 1 97.25 248 GLY B N 1
ATOM 4381 C CA . GLY B 1 248 ? 7.244 -24.482 -13.511 1 97.25 248 GLY B CA 1
ATOM 4382 C C . GLY B 1 248 ? 7.988 -25.715 -13.986 1 97.25 248 GLY B C 1
ATOM 4383 O O . GLY B 1 248 ? 8.691 -26.361 -13.207 1 97.25 248 GLY B O 1
ATOM 4384 N N . ILE B 1 249 ? 7.839 -25.969 -15.248 1 97.92 249 ILE B N 1
ATOM 4385 C CA . ILE B 1 249 ? 8.518 -27.122 -15.83 1 97.92 249 ILE B CA 1
ATOM 4386 C C . ILE B 1 249 ? 10.029 -26.915 -15.771 1 97.92 249 ILE B C 1
ATOM 4388 O O . ILE B 1 249 ? 10.766 -27.798 -15.323 1 97.92 249 ILE B O 1
ATOM 4392 N N . LYS B 1 250 ? 10.471 -25.747 -16.171 1 96.51 250 LYS B N 1
ATOM 4393 C CA . LYS B 1 250 ? 11.892 -25.413 -16.196 1 96.51 250 LYS B CA 1
ATOM 4394 C C . LYS B 1 250 ? 12.531 -25.627 -14.827 1 96.51 250 LYS B C 1
ATOM 4396 O O . LYS B 1 250 ? 13.538 -26.328 -14.709 1 96.51 250 LYS B O 1
ATOM 4401 N N . TRP B 1 251 ? 11.932 -25.153 -13.886 1 95.9 251 TRP B N 1
ATOM 4402 C CA . TRP B 1 251 ? 12.594 -25.138 -12.586 1 95.9 251 TRP B CA 1
ATOM 4403 C C . TRP B 1 251 ? 12.357 -26.445 -11.838 1 95.9 251 TRP B C 1
ATOM 4405 O O . TRP B 1 251 ? 13.207 -26.887 -11.061 1 95.9 251 TRP B O 1
ATOM 4415 N N . PHE B 1 252 ? 11.207 -27.096 -12.089 1 96.66 252 PHE B N 1
ATOM 4416 C CA . PHE B 1 252 ? 11.015 -28.442 -11.563 1 96.66 252 PHE B CA 1
ATOM 4417 C C . PHE B 1 252 ? 12.12 -29.375 -12.043 1 96.66 252 PHE B C 1
ATOM 4419 O O . PHE B 1 252 ? 12.729 -30.088 -11.243 1 96.66 252 PHE B O 1
ATOM 4426 N N . CYS B 1 253 ? 12.37 -29.284 -13.344 1 96.78 253 CYS B N 1
ATOM 4427 C CA . CYS B 1 253 ? 13.39 -30.15 -13.925 1 96.78 253 CYS B CA 1
ATOM 4428 C C . CYS B 1 253 ? 14.782 -29.742 -13.458 1 96.78 253 CYS B C 1
ATOM 4430 O O . CYS B 1 253 ? 15.641 -30.596 -13.231 1 96.78 253 CYS B O 1
ATOM 4432 N N . TYR B 1 254 ? 14.993 -28.485 -13.305 1 94.8 254 TYR B N 1
ATOM 4433 C CA . TYR B 1 254 ? 16.268 -27.996 -12.795 1 94.8 254 TYR B CA 1
ATOM 4434 C C . TYR B 1 254 ? 16.546 -28.546 -11.401 1 94.8 254 TYR B C 1
ATOM 4436 O O . TYR B 1 254 ? 17.64 -29.046 -11.131 1 94.8 254 TYR B O 1
ATOM 4444 N N . VAL B 1 255 ? 15.576 -28.479 -10.515 1 94.66 255 VAL B N 1
ATOM 4445 C CA . VAL B 1 255 ? 15.756 -28.935 -9.141 1 94.66 255 VAL B CA 1
ATOM 4446 C C . VAL B 1 255 ? 15.923 -30.452 -9.118 1 94.66 255 VAL B C 1
ATOM 4448 O O . VAL B 1 255 ? 16.735 -30.982 -8.355 1 94.66 255 VAL B O 1
ATOM 4451 N N . LYS B 1 256 ? 15.133 -31.11 -9.948 1 95.71 256 LYS B N 1
ATOM 4452 C CA . LYS B 1 256 ? 15.278 -32.558 -10.065 1 95.71 256 LYS B CA 1
ATOM 4453 C C . LYS B 1 256 ? 16.713 -32.941 -10.414 1 95.71 256 LYS B C 1
ATOM 4455 O O . LYS B 1 256 ? 17.293 -33.832 -9.791 1 95.71 256 LYS B O 1
ATOM 4460 N N . ASP B 1 257 ? 17.211 -32.265 -11.401 1 94.26 257 ASP B N 1
ATOM 4461 C CA . ASP B 1 257 ? 18.572 -32.553 -11.843 1 94.26 257 ASP B CA 1
ATOM 4462 C C . ASP B 1 257 ? 19.589 -32.185 -10.764 1 94.26 257 ASP B C 1
ATOM 4464 O O . ASP B 1 257 ? 20.542 -32.929 -10.524 1 94.26 257 ASP B O 1
ATOM 4468 N N . LYS B 1 258 ? 19.373 -31.099 -10.152 1 91.48 258 LYS B N 1
ATOM 4469 C CA . LYS B 1 258 ? 20.279 -30.651 -9.098 1 91.48 258 LYS B CA 1
ATOM 4470 C C . LYS B 1 258 ? 20.291 -31.631 -7.929 1 91.48 258 LYS B C 1
ATOM 4472 O O . LYS B 1 258 ? 21.326 -31.832 -7.291 1 91.48 258 LYS B O 1
ATOM 4477 N N . ARG B 1 259 ? 19.162 -32.23 -7.679 1 92.3 259 ARG B N 1
ATOM 4478 C CA . ARG B 1 259 ? 19.039 -33.18 -6.578 1 92.3 259 ARG B CA 1
ATOM 4479 C C . ARG B 1 259 ? 19.412 -34.59 -7.027 1 92.3 259 ARG B C 1
ATOM 4481 O O . ARG B 1 259 ? 19.34 -35.536 -6.241 1 92.3 259 ARG B O 1
ATOM 4488 N N . LEU B 1 260 ? 19.748 -34.705 -8.257 1 94.77 260 LEU B N 1
ATOM 4489 C CA . LEU B 1 260 ? 20.174 -35.967 -8.852 1 94.77 260 LEU B CA 1
ATOM 4490 C C . LEU B 1 260 ? 19.111 -37.044 -8.66 1 94.77 260 LEU B C 1
ATOM 4492 O O . LEU B 1 260 ? 19.431 -38.184 -8.316 1 94.77 260 LEU B O 1
ATOM 4496 N N . LEU B 1 261 ? 17.918 -36.617 -8.812 1 95.57 261 LEU B N 1
ATOM 4497 C CA . LEU B 1 261 ? 16.826 -37.58 -8.718 1 95.57 261 LEU B CA 1
ATOM 4498 C C . LEU B 1 261 ? 16.741 -38.429 -9.982 1 95.57 261 LEU B C 1
ATOM 4500 O O . LEU B 1 261 ? 16.925 -37.921 -11.09 1 95.57 261 LEU B O 1
ATOM 4504 N N . GLN B 1 262 ? 16.437 -39.661 -9.796 1 97.25 262 GLN B N 1
ATOM 4505 C CA . GLN B 1 262 ? 16.329 -40.581 -10.923 1 97.25 262 GLN B CA 1
ATOM 4506 C C . GLN B 1 262 ? 14.993 -40.416 -11.641 1 97.25 262 GLN B C 1
ATOM 4508 O O . GLN B 1 262 ? 14.016 -39.952 -11.049 1 97.25 262 GLN B O 1
ATOM 4513 N N . GLY B 1 263 ? 15.034 -40.775 -12.952 1 97 263 GLY B N 1
ATOM 4514 C CA . GLY B 1 263 ? 13.806 -40.726 -13.729 1 97 263 GLY B CA 1
ATOM 4515 C C . GLY B 1 263 ? 13.641 -39.432 -14.503 1 97 263 GLY B C 1
ATOM 4516 O O . GLY B 1 263 ? 14.477 -38.532 -14.404 1 97 263 GLY B O 1
ATOM 4517 N N . SER B 1 264 ? 12.61 -39.435 -15.288 1 97.88 264 SER B N 1
ATOM 4518 C CA . SER B 1 264 ? 12.299 -38.241 -16.066 1 97.88 264 SER B CA 1
ATOM 4519 C C . SER B 1 264 ? 11.614 -37.184 -15.207 1 97.88 264 SER B C 1
ATOM 4521 O O . SER B 1 264 ? 11.221 -37.459 -14.071 1 97.88 264 SER B O 1
ATOM 4523 N N . CYS B 1 265 ? 11.588 -36.014 -15.657 1 98.19 265 CYS B N 1
ATOM 4524 C CA . CYS B 1 265 ? 10.839 -34.973 -14.961 1 98.19 265 CYS B CA 1
ATOM 4525 C C . CYS B 1 265 ? 9.379 -35.375 -14.788 1 98.19 265 CYS B C 1
ATOM 4527 O O . CYS B 1 265 ? 8.799 -35.176 -13.72 1 98.19 265 CYS B O 1
ATOM 4529 N N . GLU B 1 266 ? 8.807 -36.022 -15.854 1 98.42 266 GLU B N 1
ATOM 4530 C CA . GLU B 1 266 ? 7.409 -36.441 -15.824 1 98.42 266 GLU B CA 1
ATOM 4531 C C . GLU B 1 266 ? 7.166 -37.471 -14.724 1 98.42 266 GLU B C 1
ATOM 4533 O O . GLU B 1 266 ? 6.2 -37.362 -13.966 1 98.42 266 GLU B O 1
ATOM 4538 N N . SER B 1 267 ? 8.067 -38.435 -14.628 1 98.12 267 SER B N 1
ATOM 4539 C CA . SER B 1 267 ? 7.873 -39.497 -13.647 1 98.12 267 SER B CA 1
ATOM 4540 C C . SER B 1 267 ? 7.992 -38.963 -12.223 1 98.12 267 SER B C 1
ATOM 4542 O O . SER B 1 267 ? 7.291 -39.426 -11.321 1 98.12 267 SER B O 1
ATOM 4544 N N . ASN B 1 268 ? 8.893 -38.038 -12.002 1 98.33 268 ASN B N 1
ATOM 4545 C CA . ASN B 1 268 ? 9.005 -37.417 -10.686 1 98.33 268 ASN B CA 1
ATOM 4546 C C . ASN B 1 268 ? 7.784 -36.561 -10.364 1 98.33 268 ASN B C 1
ATOM 4548 O O . ASN B 1 268 ? 7.3 -36.564 -9.231 1 98.33 268 ASN B O 1
ATOM 4552 N N . PHE B 1 269 ? 7.332 -35.877 -11.417 1 98.6 269 PHE B N 1
ATOM 4553 C CA . PHE B 1 269 ? 6.097 -35.119 -11.258 1 98.6 269 PHE B CA 1
ATOM 4554 C C . PHE B 1 269 ? 4.953 -36.03 -10.828 1 98.6 269 PHE B C 1
ATOM 4556 O O . PHE B 1 269 ? 4.215 -35.71 -9.895 1 98.6 269 PHE B O 1
ATOM 4563 N N . HIS B 1 270 ? 4.822 -37.146 -11.458 1 98.19 270 HIS B N 1
ATOM 4564 C CA . HIS B 1 270 ? 3.776 -38.102 -11.116 1 98.19 270 HIS B CA 1
ATOM 4565 C C . HIS B 1 270 ? 3.882 -38.537 -9.658 1 98.19 270 HIS B C 1
ATOM 4567 O O . HIS B 1 270 ? 2.871 -38.636 -8.96 1 98.19 270 HIS B O 1
ATOM 4573 N N . ARG B 1 271 ? 5.017 -38.795 -9.271 1 97.72 271 ARG B N 1
ATOM 4574 C CA . ARG B 1 271 ? 5.24 -39.255 -7.904 1 97.72 271 ARG B CA 1
ATOM 4575 C C . ARG B 1 271 ? 4.763 -38.218 -6.892 1 97.72 271 ARG B C 1
ATOM 4577 O O . ARG B 1 271 ? 4.04 -38.549 -5.95 1 97.72 271 ARG B O 1
ATOM 4584 N N . TYR B 1 272 ? 5.139 -36.948 -7.083 1 97.99 272 TYR B N 1
ATOM 4585 C CA . TYR B 1 272 ? 4.758 -35.893 -6.15 1 97.99 272 TYR B CA 1
ATOM 4586 C C . TYR B 1 272 ? 3.249 -35.683 -6.149 1 97.99 272 TYR B C 1
ATOM 4588 O O . TYR B 1 272 ? 2.646 -35.465 -5.096 1 97.99 272 TYR B O 1
ATOM 4596 N N . VAL B 1 273 ? 2.637 -35.702 -7.352 1 97.77 273 VAL B N 1
ATOM 4597 C CA . VAL B 1 273 ? 1.196 -35.494 -7.447 1 97.77 273 VAL B CA 1
ATOM 4598 C C . VAL B 1 273 ? 0.462 -36.629 -6.735 1 97.77 273 VAL B C 1
ATOM 4600 O O . VAL B 1 273 ? -0.452 -36.385 -5.944 1 97.77 273 VAL B O 1
ATOM 4603 N N . LYS B 1 274 ? 0.872 -37.842 -6.952 1 96.49 274 LYS B N 1
ATOM 4604 C CA . LYS B 1 274 ? 0.228 -39.002 -6.343 1 96.49 274 LYS B CA 1
ATOM 4605 C C . LYS B 1 274 ? 0.37 -38.974 -4.823 1 96.49 274 LYS B C 1
ATOM 4607 O O . LYS B 1 274 ? -0.542 -39.384 -4.102 1 96.49 274 LYS B O 1
ATOM 4612 N N . GLU B 1 275 ? 1.461 -38.497 -4.415 1 97.04 275 GLU B N 1
ATOM 4613 C CA . GLU B 1 275 ? 1.757 -38.502 -2.986 1 97.04 275 GLU B CA 1
ATOM 4614 C C . GLU B 1 275 ? 1.05 -37.353 -2.272 1 97.04 275 GLU B C 1
ATOM 4616 O O . GLU B 1 275 ? 0.661 -37.484 -1.11 1 97.04 275 GLU B O 1
ATOM 4621 N N . ARG B 1 276 ? 0.938 -36.184 -2.999 1 96.48 276 ARG B N 1
ATOM 4622 C CA . ARG B 1 276 ? 0.619 -34.967 -2.26 1 96.48 276 ARG B CA 1
ATOM 4623 C C . ARG B 1 276 ? -0.745 -34.419 -2.668 1 96.48 276 ARG B C 1
ATOM 4625 O O . ARG B 1 276 ? -1.318 -33.581 -1.969 1 96.48 276 ARG B O 1
ATOM 4632 N N . TYR B 1 277 ? -1.252 -34.847 -3.784 1 94.62 277 TYR B N 1
ATOM 4633 C CA . TYR B 1 277 ? -2.506 -34.288 -4.276 1 94.62 277 TYR B CA 1
ATOM 4634 C C . TYR B 1 277 ? -3.659 -35.26 -4.058 1 94.62 277 TYR B C 1
ATOM 4636 O O . TYR B 1 277 ? -3.551 -36.445 -4.385 1 94.62 277 TYR B O 1
ATOM 4644 N N . ARG B 1 278 ? -4.813 -34.774 -3.497 1 87.4 278 ARG B N 1
ATOM 4645 C CA . ARG B 1 278 ? -5.934 -35.643 -3.156 1 87.4 278 ARG B CA 1
ATOM 4646 C C . ARG B 1 278 ? -7.109 -35.418 -4.102 1 87.4 278 ARG B C 1
ATOM 4648 O O . ARG B 1 278 ? -8.103 -36.145 -4.05 1 87.4 278 ARG B O 1
ATOM 4655 N N . GLY B 1 279 ? -6.989 -34.509 -4.969 1 86.96 279 GLY B N 1
ATOM 4656 C CA . GLY B 1 279 ? -8.091 -34.211 -5.87 1 86.96 279 GLY B CA 1
ATOM 4657 C C . GLY B 1 279 ? -8.081 -35.061 -7.127 1 86.96 279 GLY B C 1
ATOM 4658 O O . GLY B 1 279 ? -7.215 -35.924 -7.292 1 86.96 279 GLY B O 1
ATOM 4659 N N . ARG B 1 280 ? -9.099 -34.815 -7.953 1 88.37 280 ARG B N 1
ATOM 4660 C CA . ARG B 1 280 ? -9.249 -35.557 -9.201 1 88.37 280 ARG B CA 1
ATOM 4661 C C . ARG B 1 280 ? -8.591 -34.816 -10.361 1 88.37 280 ARG B C 1
ATOM 4663 O O . ARG B 1 280 ? -8.67 -33.588 -10.445 1 88.37 280 ARG B O 1
ATOM 4670 N N . ILE B 1 281 ? -7.887 -35.612 -11.133 1 92.57 281 ILE B N 1
ATOM 4671 C CA . ILE B 1 281 ? -7.328 -35.103 -12.38 1 92.57 281 ILE B CA 1
ATOM 4672 C C . ILE B 1 281 ? -8.031 -35.758 -13.567 1 92.57 281 ILE B C 1
ATOM 4674 O O . ILE B 1 281 ? -7.939 -36.973 -13.757 1 92.57 281 ILE B O 1
ATOM 4678 N N . ALA B 1 282 ? -8.809 -34.931 -14.221 1 91.27 282 ALA B N 1
ATOM 4679 C CA . ALA B 1 282 ? -9.622 -35.481 -15.303 1 91.27 282 ALA B CA 1
ATOM 4680 C C . ALA B 1 282 ? -9.736 -34.493 -16.46 1 91.27 282 ALA B C 1
ATOM 4682 O O . ALA B 1 282 ? -9.697 -33.277 -16.254 1 91.27 282 ALA B O 1
ATOM 4683 N N . PRO B 1 283 ? -9.897 -35.018 -17.637 1 90.09 283 PRO B N 1
ATOM 4684 C CA . PRO B 1 283 ? -10.193 -34.133 -18.766 1 90.09 283 PRO B CA 1
ATOM 4685 C C . PRO B 1 283 ? -11.478 -33.333 -18.566 1 90.09 283 PRO B C 1
ATOM 4687 O O . PRO B 1 283 ? -12.232 -33.593 -17.625 1 90.09 283 PRO B O 1
ATOM 4690 N N . PRO B 1 284 ? -11.747 -32.444 -19.557 1 91.5 284 PRO B N 1
ATOM 4691 C CA . PRO B 1 284 ? -10.982 -32.093 -20.755 1 91.5 284 PRO B CA 1
ATOM 4692 C C . PRO B 1 284 ? -9.721 -31.293 -20.437 1 91.5 284 PRO B C 1
ATOM 4694 O O . PRO B 1 284 ? -9.723 -30.47 -19.518 1 91.5 284 PRO B O 1
ATOM 4697 N N . PHE B 1 285 ? -8.669 -31.631 -21.192 1 94.49 285 PHE B N 1
ATOM 4698 C CA . PHE B 1 285 ? -7.424 -30.874 -21.149 1 94.49 285 PHE B CA 1
ATOM 4699 C C . PHE B 1 285 ? -7.269 -30.016 -22.399 1 94.49 285 PHE B C 1
ATOM 4701 O O . PHE B 1 285 ? -7.647 -30.433 -23.496 1 94.49 285 PHE B O 1
ATOM 4708 N N . ASN B 1 286 ? -6.805 -28.841 -22.217 1 94.92 286 ASN B N 1
ATOM 4709 C CA . ASN B 1 286 ? -6.383 -28.04 -23.362 1 94.92 286 ASN B CA 1
ATOM 4710 C C . ASN B 1 286 ? -4.989 -28.437 -23.839 1 94.92 286 ASN B C 1
ATOM 4712 O O . ASN B 1 286 ? -4.01 -27.742 -23.558 1 94.92 286 ASN B O 1
ATOM 4716 N N . VAL B 1 287 ? -4.982 -29.494 -24.662 1 95.96 287 VAL B N 1
ATOM 4717 C CA . VAL B 1 287 ? -3.738 -30.134 -25.077 1 95.96 287 VAL B CA 1
ATOM 4718 C C . VAL B 1 287 ? -2.853 -29.123 -25.802 1 95.96 287 VAL B C 1
ATOM 4720 O O . VAL B 1 287 ? -1.64 -29.082 -25.585 1 95.96 287 VAL B O 1
ATOM 4723 N N . GLU B 1 288 ? -3.478 -28.326 -26.606 1 95.11 288 GLU B N 1
ATOM 4724 C CA . GLU B 1 288 ? -2.718 -27.366 -27.401 1 95.11 288 GLU B CA 1
ATOM 4725 C C . GLU B 1 288 ? -2.052 -26.319 -26.512 1 95.11 288 GLU B C 1
ATOM 4727 O O . GLU B 1 288 ? -0.863 -26.03 -26.668 1 95.11 288 GLU B O 1
ATOM 4732 N N . ALA B 1 289 ? -2.772 -25.743 -25.568 1 95.04 289 ALA B N 1
ATOM 4733 C CA . ALA B 1 289 ? -2.224 -24.73 -24.67 1 95.04 289 ALA B CA 1
ATOM 4734 C C . ALA B 1 289 ? -1.127 -25.316 -23.785 1 95.04 289 ALA B C 1
ATOM 4736 O O . ALA B 1 289 ? -0.097 -24.677 -23.557 1 95.04 289 ALA B O 1
ATOM 4737 N N . ARG B 1 290 ? -1.331 -26.533 -23.307 1 96.89 290 ARG B N 1
ATOM 4738 C CA . ARG B 1 290 ? -0.334 -27.199 -22.476 1 96.89 290 ARG B CA 1
ATOM 4739 C C . ARG B 1 290 ? 0.941 -27.477 -23.265 1 96.89 290 ARG B C 1
ATOM 4741 O O . ARG B 1 290 ? 2.047 -27.309 -22.748 1 96.89 290 ARG B O 1
ATOM 4748 N N . ARG B 1 291 ? 0.746 -27.824 -24.508 1 96.83 291 ARG B N 1
ATOM 4749 C CA . ARG B 1 291 ? 1.906 -28.085 -25.355 1 96.83 291 ARG B CA 1
ATOM 4750 C C . ARG B 1 291 ? 2.707 -26.809 -25.593 1 96.83 291 ARG B C 1
ATOM 4752 O O . ARG B 1 291 ? 3.94 -26.837 -25.599 1 96.83 291 ARG B O 1
ATOM 4759 N N . ARG B 1 292 ? 2.009 -25.734 -25.82 1 96 292 ARG B N 1
ATOM 4760 C CA . ARG B 1 292 ? 2.687 -24.457 -26.021 1 96 292 ARG B CA 1
ATOM 4761 C C . ARG B 1 292 ? 3.476 -24.054 -24.78 1 96 292 ARG B C 1
ATOM 4763 O O . ARG B 1 292 ? 4.49 -23.36 -24.881 1 96 292 ARG B O 1
ATOM 4770 N N . ALA B 1 293 ? 3.026 -24.581 -23.639 1 96.69 293 ALA B N 1
ATOM 4771 C CA . ALA B 1 293 ? 3.715 -24.299 -22.383 1 96.69 293 ALA B CA 1
ATOM 4772 C C . ALA B 1 293 ? 4.835 -25.305 -22.134 1 96.69 293 ALA B C 1
ATOM 4774 O O . ALA B 1 293 ? 5.529 -25.233 -21.117 1 96.69 293 ALA B O 1
ATOM 4775 N N . GLY B 1 294 ? 4.983 -26.269 -23.049 1 96.97 294 GLY B N 1
ATOM 4776 C CA . GLY B 1 294 ? 6.015 -27.284 -22.911 1 96.97 294 GLY B CA 1
ATOM 4777 C C . GLY B 1 294 ? 5.558 -28.495 -22.12 1 96.97 294 GLY B C 1
ATOM 4778 O O . GLY B 1 294 ? 6.368 -29.356 -21.77 1 96.97 294 GLY B O 1
ATOM 4779 N N . MET B 1 295 ? 4.259 -28.568 -21.835 1 97.79 295 MET B N 1
ATOM 4780 C CA . MET B 1 295 ? 3.706 -29.684 -21.072 1 97.79 295 MET B CA 1
ATOM 4781 C C . MET B 1 295 ? 3.03 -30.692 -21.994 1 97.79 295 MET B C 1
ATOM 4783 O O . MET B 1 295 ? 1.822 -30.616 -22.226 1 97.79 295 MET B O 1
ATOM 4787 N N . CYS B 1 296 ? 3.761 -31.616 -22.411 1 96.31 296 CYS B N 1
ATOM 4788 C CA . CYS B 1 296 ? 3.207 -32.615 -23.318 1 96.31 296 CYS B CA 1
ATOM 4789 C C . CYS B 1 296 ? 2.329 -33.607 -22.566 1 96.31 296 CYS B C 1
ATOM 4791 O O . CYS B 1 296 ? 2.29 -33.599 -21.334 1 96.31 296 CYS B O 1
ATOM 4793 N N . GLU B 1 297 ? 1.719 -34.439 -23.25 1 96.21 297 GLU B N 1
ATOM 4794 C CA . GLU B 1 297 ? 0.704 -35.34 -22.715 1 96.21 297 GLU B CA 1
ATOM 4795 C C . GLU B 1 297 ? 1.302 -36.298 -21.688 1 96.21 297 GLU B C 1
ATOM 4797 O O . GLU B 1 297 ? 0.606 -36.758 -20.781 1 96.21 297 GLU B O 1
ATOM 4802 N N . ALA B 1 298 ? 2.539 -36.566 -21.794 1 96.61 298 ALA B N 1
ATOM 4803 C CA . ALA B 1 298 ? 3.206 -37.498 -20.889 1 96.61 298 ALA B CA 1
ATOM 4804 C C . ALA B 1 298 ? 3.189 -36.977 -19.455 1 96.61 298 ALA B C 1
ATOM 4806 O O . ALA B 1 298 ? 3.322 -37.752 -18.504 1 96.61 298 ALA B O 1
ATOM 4807 N N . TRP B 1 299 ? 3.042 -35.644 -19.314 1 97.94 299 TRP B N 1
ATOM 4808 C CA . TRP B 1 299 ? 3.06 -35.038 -17.987 1 97.94 299 TRP B CA 1
ATOM 4809 C C . TRP B 1 299 ? 1.778 -35.359 -17.224 1 97.94 299 TRP B C 1
ATOM 4811 O O . TRP B 1 299 ? 1.8 -35.523 -16.002 1 97.94 299 TRP B O 1
ATOM 4821 N N . TYR B 1 300 ? 0.622 -35.473 -17.923 1 96.67 300 TYR B N 1
ATOM 4822 C CA . TYR B 1 300 ? -0.596 -35.431 -17.121 1 96.67 300 TYR B CA 1
ATOM 4823 C C . TYR B 1 300 ? -1.54 -36.564 -17.503 1 96.67 300 TYR B C 1
ATOM 4825 O O . TYR B 1 300 ? -2.407 -36.951 -16.715 1 96.67 300 TYR B O 1
ATOM 4833 N N . PHE B 1 301 ? -1.415 -37.211 -18.591 1 94.56 301 PHE B N 1
ATOM 4834 C CA . PHE B 1 301 ? -2.314 -38.287 -18.992 1 94.56 301 PHE B CA 1
ATOM 4835 C C . PHE B 1 301 ? -2.204 -39.468 -18.036 1 94.56 301 PHE B C 1
ATOM 4837 O O . PHE B 1 301 ? -3.21 -40.095 -17.698 1 94.56 301 PHE B O 1
ATOM 4844 N N . PRO B 1 302 ? -1 -39.783 -17.633 1 94.91 302 PRO B N 1
ATOM 4845 C CA . PRO B 1 302 ? -0.869 -40.926 -16.726 1 94.91 302 PRO B CA 1
ATOM 4846 C C . PRO B 1 302 ? -1.524 -40.68 -15.369 1 94.91 302 PRO B C 1
ATOM 4848 O O . PRO B 1 302 ? -1.683 -41.614 -14.578 1 94.91 302 PRO B O 1
ATOM 4851 N N . LEU B 1 303 ? -1.826 -39.477 -15.045 1 95.23 303 LEU B N 1
ATOM 4852 C CA . LEU B 1 303 ? -2.386 -39.123 -13.745 1 95.23 303 LEU B CA 1
ATOM 4853 C C . LEU B 1 303 ? -3.91 -39.158 -13.783 1 95.23 303 LEU B C 1
ATOM 4855 O O . LEU B 1 303 ? -4.565 -38.989 -12.752 1 95.23 303 LEU B O 1
ATOM 4859 N N . VAL B 1 304 ? -4.493 -39.324 -14.976 1 92.63 304 VAL B N 1
ATOM 4860 C CA . VAL B 1 304 ? -5.943 -39.272 -15.135 1 92.63 304 VAL B CA 1
ATOM 4861 C C . VAL B 1 304 ? -6.591 -40.394 -14.327 1 92.63 304 VAL B C 1
ATOM 4863 O O . VAL B 1 304 ? -6.17 -41.55 -14.409 1 92.63 304 VAL B O 1
ATOM 4866 N N . THR B 1 305 ? -7.5 -40.068 -13.46 1 80.16 305 THR B N 1
ATOM 4867 C CA . THR B 1 305 ? -8.229 -41.004 -12.612 1 80.16 305 THR B CA 1
ATOM 4868 C C . THR B 1 305 ? -9.468 -41.531 -13.329 1 80.16 305 THR B C 1
ATOM 4870 O O . THR B 1 305 ? -10.259 -40.753 -13.866 1 80.16 305 THR B O 1
ATOM 4873 N N . PRO B 1 306 ? -9.564 -42.847 -13.485 1 71.5 306 PRO B N 1
ATOM 4874 C CA . PRO B 1 306 ? -10.745 -43.424 -14.133 1 71.5 306 PRO B CA 1
ATOM 4875 C C . PRO B 1 306 ? -12.046 -43.054 -13.425 1 71.5 306 PRO B C 1
ATOM 4877 O O . PRO B 1 306 ? -12.064 -42.893 -12.202 1 71.5 306 PRO B O 1
ATOM 4880 N N . SER B 1 307 ? -12.989 -42.364 -14.117 1 59.61 307 SER B N 1
ATOM 4881 C CA . SER B 1 307 ? -14.311 -42.08 -13.567 1 59.61 307 SER B CA 1
ATOM 4882 C C . SER B 1 307 ? -14.918 -43.319 -12.919 1 59.61 307 SER B C 1
ATOM 4884 O O . SER B 1 307 ? -14.707 -44.439 -13.389 1 59.61 307 SER B O 1
ATOM 4886 N N . LYS B 1 308 ? -15.244 -43.39 -11.623 1 52.12 308 LYS B N 1
ATOM 4887 C CA . LYS B 1 308 ? -16.005 -44.505 -11.068 1 52.12 308 LYS B CA 1
ATOM 4888 C C . LYS B 1 308 ? -17.213 -44.835 -11.94 1 52.12 308 LYS B C 1
ATOM 4890 O O . LYS B 1 308 ? -18.068 -43.978 -12.175 1 52.12 308 LYS B O 1
ATOM 4895 N N . GLU B 1 309 ? -17.162 -45.492 -12.992 1 47.23 309 GLU B N 1
ATOM 4896 C CA . GLU B 1 309 ? -18.341 -46.075 -13.626 1 47.23 309 GLU B CA 1
ATOM 4897 C C . GLU B 1 309 ? -19.271 -46.7 -12.59 1 47.23 309 GLU B C 1
ATOM 4899 O O . GLU B 1 309 ? -18.834 -47.495 -11.755 1 47.23 309 GLU B O 1
ATOM 4904 N N . GLY B 1 310 ? -20.367 -45.954 -12.091 1 43.21 310 GLY B N 1
ATOM 4905 C CA . GLY B 1 310 ? -21.492 -46.585 -11.42 1 43.21 310 GLY B CA 1
ATOM 4906 C C . GLY B 1 310 ? -21.948 -47.865 -12.094 1 43.21 310 GLY B C 1
ATOM 4907 O O . GLY B 1 310 ? -22.188 -47.885 -13.304 1 43.21 310 GLY B O 1
ATOM 4908 N N . GLY B 1 311 ? -21.572 -49.095 -11.655 1 34.26 311 GLY B N 1
ATOM 4909 C CA . GLY B 1 311 ? -22.09 -50.429 -11.915 1 34.26 311 GLY B CA 1
ATOM 4910 C C . GLY B 1 311 ? -23.595 -50.528 -11.753 1 34.26 311 GLY B C 1
ATOM 4911 O O . GLY B 1 311 ? -24.083 -51.013 -10.73 1 34.26 311 GLY B O 1
ATOM 4912 N N . LYS B 1 312 ? -24.527 -49.584 -12.141 1 39.14 312 LYS B N 1
ATOM 4913 C CA . LYS B 1 312 ? -25.943 -49.923 -12.029 1 39.14 312 LYS B CA 1
ATOM 4914 C C . LYS B 1 312 ? -26.286 -51.139 -12.883 1 39.14 312 LYS B C 1
ATOM 4916 O O . LYS B 1 312 ? -26.557 -51.008 -14.079 1 39.14 312 LYS B O 1
ATOM 4921 N N . GLY B 1 313 ? -25.464 -52.243 -12.938 1 31.06 313 GLY B N 1
ATOM 4922 C CA . GLY B 1 313 ? -26.015 -53.411 -13.607 1 31.06 313 GLY B CA 1
ATOM 4923 C C . GLY B 1 313 ? -27.35 -53.851 -13.036 1 31.06 313 GLY B C 1
ATOM 4924 O O . GLY B 1 313 ? -27.477 -54.053 -11.827 1 31.06 313 GLY B O 1
ATOM 4925 N N . GLY B 1 314 ? -28.483 -53.207 -13.475 1 36.67 314 GLY B N 1
ATOM 4926 C CA . GLY B 1 314 ? -29.879 -53.569 -13.284 1 36.67 314 GLY B CA 1
ATOM 4927 C C . GLY B 1 314 ? -30.145 -55.049 -13.481 1 36.67 314 GLY B C 1
ATOM 4928 O O . GLY B 1 314 ? -29.903 -55.59 -14.563 1 36.67 314 GLY B O 1
ATOM 4929 N N . GLY B 1 315 ? -29.82 -55.938 -12.494 1 32.25 315 GLY B N 1
ATOM 4930 C CA . GLY B 1 315 ? -30.229 -57.332 -12.434 1 32.25 315 GLY B CA 1
ATOM 4931 C C . GLY B 1 315 ? -31.727 -57.521 -12.578 1 32.25 315 GLY B C 1
ATOM 4932 O O . GLY B 1 315 ? -32.495 -57.142 -11.691 1 32.25 315 GLY B O 1
ATOM 4933 N N . ASN B 1 316 ? -32.39 -57.207 -13.744 1 33.22 316 ASN B N 1
ATOM 4934 C CA . ASN B 1 316 ? -33.734 -57.651 -14.099 1 33.22 316 ASN B CA 1
ATOM 4935 C C . ASN B 1 316 ? -33.898 -59.155 -13.906 1 33.22 316 ASN B C 1
ATOM 4937 O O . ASN B 1 316 ? -33.35 -59.948 -14.675 1 33.22 316 ASN B O 1
ATOM 4941 N N . GLU B 1 317 ? -33.601 -59.665 -12.697 1 27.65 317 GLU B N 1
ATOM 4942 C CA . GLU B 1 317 ? -33.955 -61.053 -12.415 1 27.65 317 GLU B CA 1
ATOM 4943 C C . GLU B 1 317 ? -35.433 -61.313 -12.692 1 27.65 317 GLU B C 1
ATOM 4945 O O . GLU B 1 317 ? -36.302 -60.63 -12.146 1 27.65 317 GLU B O 1
ATOM 4950 N N . SER B 1 318 ? -35.808 -61.762 -13.905 1 30.38 318 SER B N 1
ATOM 4951 C CA . SER B 1 318 ? -36.984 -62.48 -14.386 1 30.38 318 SER B CA 1
ATOM 4952 C C . SER B 1 318 ? -37.353 -63.626 -13.45 1 30.38 318 SER B C 1
ATOM 4954 O O . SER B 1 318 ? -38.252 -64.415 -13.751 1 30.38 318 SER B O 1
ATOM 4956 N N . ARG B 1 319 ? -37.351 -63.414 -12.086 1 25.18 319 ARG B N 1
ATOM 4957 C CA . ARG B 1 319 ? -38.259 -64.418 -11.541 1 25.18 319 ARG B CA 1
ATOM 4958 C C . ARG B 1 319 ? -39.712 -64.058 -11.832 1 25.18 319 ARG B C 1
ATOM 4960 O O . ARG B 1 319 ? -40.083 -62.883 -11.801 1 25.18 319 ARG B O 1
#

InterPro domains:
  IPR007402 Protein of unknown function DUF455 [PF04305] (42-300)
  IPR007402 Protein of unknown function DUF455 [PTHR42782] (30-308)
  IPR009078 Ferritin-like superfamily [SSF47240] (109-252)
  IPR011197 Uncharacterised conserved protein UCP012318 [PIRSF012318] (29-306)

Sequence (638 aa):
MPLPPTLASQSSDITPLATSEDSPCFGDIFDAGLKVLNASCPFQKASLTLSGVDAYLEGRLGLPSSLPLSKEEVLARIPVKPARPTHPRAPSLPSSVPAGPPMSGKKKGIVASIHGIAHAESWAIDLMWDLLLRFAYDVQAAEPSFWDDFLRIVREEAEHFLSWTRRLEEGYGIRYGTLPVHDALWECAEASKDDVMARFSLINLLQEARGLDTSEITLQRLLRAGDSVSAETLQKNAKEEEGHVAAGIKWFCYVKDKRLLQGSCESNFHRYVKERYRGRIAPPFNVEARRRAGMCEAWYFPLVTPSKEGGKGGGNESRMPLPPTLASQSSDITPLATSEDSPCFGDIFDAGLKVLNASCPFQKASLTLSGVDAYLEGRLGLPSSLPLSKEEVLARIPVKPARPTHPRAPSLPSSVPAGPPMSGKKKGIVASIHGIAHAESWAIDLMWDLLLRFAYDVQAAEPSFWDDFLRIVREEAEHFLSWTRRLEEGYGIRYGTLPVHDALWECAEASKDDVMARFSLINLLQEARGLDTSEITLQRLLRAGDSVSAETLQKNAKEEEGHVAAGIKWFCYVKDKRLLQGSCESNFHRYVKERYRGRIAPPFNVEARRRAGMCEAWYFPLVTPSKEGGKGGGNESR

Foldseek 3Di:
DPDPDDPPPPPPPPPPDDPPPCCDPAQALLRLLLVLLADADLLVNLVSLLNSLVCVVVVNHHHDPPPPDALVVLVVRHDPGRHHPPPPPQPPPPPPPPPDPPDDPLRVVLLVVLLQQLVVLSVVLNLLSLLCRNCCNDPCVVDVVSVVLSSVVSNLSSVLNVLSQVCSCVVPVDGHSNDDYDDVLVLQCNLCSPDSLLSLLSHQQPVLQVLLQVLVVSLVSCVVVVNVSVNVSSVVSSVVSLSSNLSSLVVSQVSCVVVPPDDDSLVVSLVSCVVRPDDADADDGPQVSCVSSVRHCSNRVVRHDPDPPPPPPVPPPPD/DDDDDDPDPPPPPPPPDDPPPCCPPAQALLRLLLVLLADADLLVSLVSLLNSLVCVVVVNHHHDPPPPDALVVLVVRHDPGRHHPPPPPQPPPPPPPPPDPPDDPLRVVLLVVLLQQLVVLSVVLNLLSLLCRNCSNDPCVVDVVSVVLSSVVSNLSSVLNVLSQVCSCVVPVDGHSNDDYDDVLVLQCNLCSPDSLLSLLSHQQPVLQVLLQVLVVSLVSCVVVVNVSVNVSSVVSSVVSLSSNLSSLVVSQVVCVVVPPDDDSLVVSLVSCVVRPDDADADDGPQVSCVSSVRHCSNRVVRHDPDPPPPPPVPPPPD

Secondary structure (DSSP, 8-state):
--------------------TT----SSHHHHHHHHHH---HHHHHHHHHHHHHHHHTTSS---TTPSPPHHH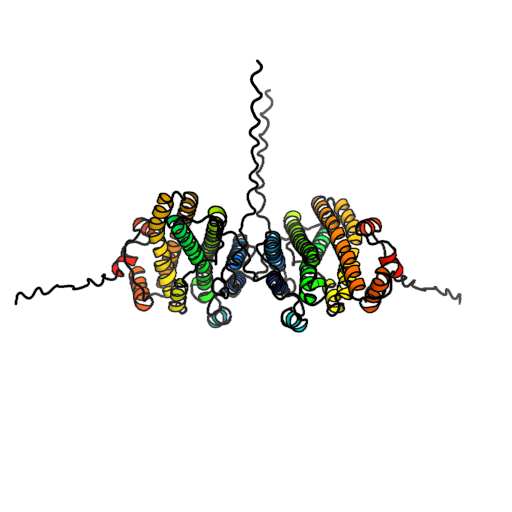HHHHS-SS-------------TTS---S---HHHHHHHHHHHHHHHHHHHHHHHHHHHHHHTTTSGGGG-HHHHHHHHHHHHHHHHHHHHHHHHHHHHH---TTSS----HHHHHHHHTTT-HHHHIIIIIIIIHHHHHHHHHHHHHHHHHTT-HHHHHHHHHHHHHHHHHHHHHHHHHHHHHHHTT--S-HHHHHHHHHHHH--S---S---HHHHHHTT--GGGTGGGPPP-------------/--PPP---------------TT----SSHHHHHHHHHH---HHHHHHHHHHHHHHHHTTSS---TTPSPPHHHHHHHS-SS-------------TTS---S---HHHHHHHHHHHHHHHHHHHHHHHHHHHHHHTTTSGGGG-HHHHHHHHHHHHHHHHHHHHHHHHHHHHH---TTSS----HHHHHHHHTTT-HHHHIIIIIIIIHHHHHHHHHHHHHHHHHTT-HHHHHHHHHHHHHHHHHHHHHHHHHHHHHHHTT--S-HHHHHHHHHHHH--S---S---HHHHHHTT--GGGTGGGPPP-------------

Organism: NCBI:txid72520

Radius of gyration: 30.73 Å; Cα contacts (8 Å, |Δi|>4): 725; chains: 2; bounding box: 81×117×89 Å

Solvent-accessible surface area (backbone atoms only — not comparable to full-atom values): 36078 Å² total; per-residue (Å²): 131,83,77,74,78,78,79,79,77,74,74,74,75,74,67,76,73,77,77,69,72,53,68,55,80,48,89,19,51,61,50,33,43,52,53,28,36,62,33,35,30,63,55,56,26,30,51,45,41,46,33,40,45,51,30,36,76,71,68,76,33,44,71,58,88,64,60,52,40,51,63,66,60,37,62,74,68,53,67,96,60,64,42,56,62,76,61,69,68,68,63,77,64,70,82,73,61,71,72,60,73,87,64,54,74,68,53,48,53,50,51,52,49,48,50,48,51,26,50,51,26,48,48,42,32,48,51,45,41,47,55,56,50,70,42,29,44,42,76,61,40,73,35,70,66,52,52,52,55,49,47,51,47,31,40,48,25,26,50,50,20,50,53,39,40,38,45,33,33,75,72,66,70,39,63,79,82,69,62,91,78,82,75,68,69,56,55,48,50,62,59,16,70,89,35,69,62,37,32,30,35,45,43,25,59,40,51,47,43,46,48,55,32,49,47,57,57,48,38,52,53,29,53,74,69,66,36,58,68,59,32,53,52,47,53,56,51,54,60,53,45,30,54,48,28,28,50,26,52,54,49,43,42,49,51,38,57,73,66,65,53,79,74,51,62,44,58,47,40,46,51,40,40,67,72,54,51,87,74,86,44,65,77,81,69,41,62,68,57,34,39,77,22,70,45,47,67,76,60,50,60,84,60,47,55,80,73,80,73,78,75,74,71,77,77,77,71,80,120,131,83,79,76,83,79,80,79,78,75,76,74,76,74,67,76,72,80,77,70,71,54,67,56,80,49,88,18,51,61,50,33,44,50,53,29,36,61,33,35,30,63,55,54,26,31,52,44,40,46,32,40,45,51,31,37,75,70,67,76,34,45,70,57,87,63,60,52,41,50,63,67,61,36,61,73,68,52,67,96,61,64,42,55,63,78,61,68,67,65,64,76,64,70,80,74,60,72,71,61,74,87,65,54,72,69,54,47,52,51,50,50,49,48,50,49,50,28,50,52,25,46,49,43,31,49,50,45,43,46,55,57,50,71,43,26,45,43,78,60,40,72,35,70,65,52,51,52,54,48,47,52,47,30,39,49,25,28,49,50,20,51,53,38,40,38,45,32,32,74,72,65,69,40,63,79,78,67,62,91,78,80,74,67,68,58,53,47,51,63,60,16,69,88,37,68,62,36,32,30,34,46,44,25,60,40,51,47,43,46,46,55,32,49,48,57,59,48,38,52,52,28,52,74,70,66,36,58,68,61,32,52,53,47,51,56,51,52,60,54,46,30,53,48,28,28,51,26,51,53,50,43,42,48,50,38,56,72,67,65,53,78,74,52,61,44,59,48,41,47,51,42,40,68,73,54,50,87,73,87,44,64,78,82,70,41,62,67,57,34,40,77,21,69,46,48,65,78,59,51,60,82,61,48,55,80,76,82,74,80,79,76,74,78,77,80,72,81,118

pLDDT: mean 81.94, std 23.07, range [21.46, 98.6]